Protein AF-A0A954WFM4-F1 (afdb_monomer_lite)

Foldseek 3Di:
DDLLLLLLVVVLVVLVVDPPRDLVVLLPDDLVVLLVVSCVSCVVVVVSPDDRPASSSQNSLVNSVLSVQVVFCQLVLQQLQLLLLLLLCLPPPDDPVRNVVLLVVLLVVLVVCVVPVPDPCLVVQLVVLLVSSVVVCVPLVQHDCPSSSSSSVSNSSDSNVHPAGAAEPLLVVLLVVLCVVCVVVVCNVVLVVCLVVCVVPSSVSLVSLLVSLQVSQVVVCPDPPDDPCSNSNSSSNSCVSSDPDDDPVSHGPHDQWDKRAQRDDPDPCADPRIHIGRSNCSCVVNVCCVPPVVVVVVVVVVVVVVVVVVVCVVVVLVVQQQDADPVVQDDCCLVVPVCVVCVVQVCQCQVVDDPDPAARNFHDDDDDDDPPPCPVNSVSNVLNVLVAGEQEAELQLLFAQDLDLDLVSGPDPSNSVSSVSVVVQVVVPPRHDYHYPPNVRYHPNNVVQVNCCRHSVNDGPPD

pLDDT: mean 86.67, std 11.7, range [41.53, 97.56]

Radius of gyration: 37.7 Å; chains: 1; bounding box: 87×56×94 Å

Structure (mmCIF, N/CA/C/O backbone):
data_AF-A0A954WFM4-F1
#
_entry.id   AF-A0A954WFM4-F1
#
loop_
_atom_site.group_PDB
_atom_site.id
_atom_site.type_symbol
_atom_site.label_atom_id
_atom_site.label_alt_id
_atom_site.label_comp_id
_atom_site.label_asym_id
_atom_site.label_entity_id
_atom_site.label_seq_id
_atom_site.pdbx_PDB_ins_code
_atom_site.Cartn_x
_atom_site.Cartn_y
_atom_site.Cartn_z
_atom_site.occupancy
_atom_site.B_iso_or_equiv
_atom_site.auth_seq_id
_atom_site.auth_comp_id
_atom_site.auth_asym_id
_atom_site.auth_atom_id
_atom_site.pdbx_PDB_model_num
ATOM 1 N N . MET A 1 1 ? -2.333 -7.209 10.341 1.00 90.94 1 MET A N 1
ATOM 2 C CA . MET A 1 1 ? -1.865 -5.857 9.982 1.00 90.94 1 MET A CA 1
ATOM 3 C C . MET A 1 1 ? -1.164 -5.291 11.194 1.00 90.94 1 MET A C 1
ATOM 5 O O . MET A 1 1 ? -1.768 -5.352 12.264 1.00 90.94 1 MET A O 1
ATOM 9 N N . TYR A 1 2 ? 0.081 -4.821 11.081 1.00 95.69 2 TYR A N 1
ATOM 10 C CA . TYR A 1 2 ? 0.718 -4.223 12.247 1.00 95.69 2 TYR A CA 1
ATOM 11 C C . TYR A 1 2 ? 0.139 -2.823 12.466 1.00 95.69 2 TYR A C 1
ATOM 13 O O . TYR A 1 2 ? 0.055 -2.026 11.537 1.00 95.69 2 TYR A O 1
ATOM 21 N N . ARG A 1 3 ? -0.301 -2.523 13.691 1.00 95.19 3 ARG A N 1
ATOM 22 C CA . ARG A 1 3 ? -1.002 -1.267 13.990 1.00 95.19 3 ARG A CA 1
ATOM 23 C C . ARG A 1 3 ? -0.139 -0.035 13.711 1.00 95.19 3 ARG A C 1
ATOM 25 O O . ARG A 1 3 ? -0.659 0.946 13.196 1.00 95.19 3 ARG A O 1
ATOM 32 N N . ALA A 1 4 ? 1.166 -0.095 13.982 1.00 96.88 4 ALA A N 1
ATOM 33 C CA . ALA A 1 4 ? 2.055 1.031 13.699 1.00 96.88 4 ALA A CA 1
ATOM 34 C C . ALA A 1 4 ? 2.204 1.311 12.189 1.00 96.88 4 ALA A C 1
ATOM 36 O O . ALA A 1 4 ? 2.297 2.474 11.811 1.00 96.88 4 ALA A O 1
ATOM 37 N N . GLU A 1 5 ? 2.155 0.278 11.329 1.00 97.25 5 GLU A N 1
ATOM 38 C CA . GLU A 1 5 ? 2.145 0.460 9.865 1.00 97.25 5 GLU A CA 1
ATOM 39 C C . GLU A 1 5 ? 0.931 1.297 9.449 1.00 97.25 5 GLU A C 1
ATOM 41 O O . GLU A 1 5 ? 1.058 2.301 8.751 1.00 97.25 5 GLU A O 1
ATOM 46 N N . TYR A 1 6 ? -0.250 0.903 9.929 1.00 96.50 6 TYR A N 1
ATOM 47 C CA . TYR A 1 6 ? -1.501 1.572 9.592 1.00 96.50 6 TYR A CA 1
ATOM 48 C C . TYR A 1 6 ? -1.558 3.009 10.130 1.00 96.50 6 TYR A C 1
ATOM 50 O O . TYR A 1 6 ? -1.924 3.925 9.394 1.00 96.50 6 TYR A O 1
ATOM 58 N N . LEU A 1 7 ? -1.098 3.229 11.367 1.00 96.69 7 LEU A N 1
ATOM 59 C CA . LEU A 1 7 ? -0.991 4.561 11.966 1.00 96.69 7 LEU A CA 1
ATOM 60 C C . LEU A 1 7 ? -0.065 5.478 11.151 1.00 96.69 7 LEU A C 1
ATOM 62 O O . LEU A 1 7 ? -0.426 6.619 10.858 1.00 96.69 7 LEU A O 1
ATOM 66 N N . ALA A 1 8 ? 1.106 4.972 10.749 1.00 97.31 8 ALA A N 1
ATOM 67 C CA . ALA A 1 8 ? 2.054 5.712 9.921 1.00 97.31 8 ALA A CA 1
ATOM 68 C C . ALA A 1 8 ? 1.471 6.037 8.537 1.00 97.31 8 ALA A C 1
ATOM 70 O O . ALA A 1 8 ? 1.661 7.145 8.045 1.00 97.31 8 ALA A O 1
ATOM 71 N N . TYR A 1 9 ? 0.728 5.115 7.923 1.00 97.44 9 TYR A N 1
ATOM 72 C CA . TYR A 1 9 ? 0.066 5.337 6.635 1.00 97.44 9 TYR A CA 1
ATOM 73 C C . TYR A 1 9 ? -1.029 6.399 6.698 1.00 97.44 9 TYR A C 1
ATOM 75 O O . TYR A 1 9 ? -1.013 7.328 5.892 1.00 97.44 9 TYR A O 1
ATOM 83 N N . GLN A 1 10 ? -1.932 6.316 7.679 1.00 96.12 10 GLN A N 1
ATOM 84 C CA . GLN A 1 10 ? -2.980 7.323 7.856 1.00 96.12 10 GLN A CA 1
ATOM 85 C C . GLN A 1 10 ? -2.384 8.714 8.109 1.00 96.12 10 GLN A C 1
ATOM 87 O O . GLN A 1 10 ? -2.860 9.710 7.562 1.00 96.12 10 GLN A O 1
ATOM 92 N N . MET A 1 11 ? -1.327 8.793 8.924 1.00 96.12 11 MET A N 1
ATOM 93 C CA . MET A 1 11 ? -0.656 10.062 9.201 1.00 96.12 11 MET A CA 1
ATOM 94 C C . MET A 1 11 ? 0.094 10.587 7.972 1.00 96.12 11 MET A C 1
ATOM 96 O O . MET A 1 11 ? 0.038 11.783 7.696 1.00 96.12 11 MET A O 1
ATOM 100 N N . LEU A 1 12 ? 0.746 9.715 7.195 1.00 96.19 12 LEU A N 1
ATOM 101 C CA . LEU A 1 12 ? 1.398 10.084 5.936 1.00 96.19 12 LEU A CA 1
ATOM 102 C C . LEU A 1 12 ? 0.392 10.693 4.952 1.00 96.19 12 LEU A C 1
ATOM 104 O O . LEU A 1 12 ? 0.667 11.741 4.372 1.00 96.19 12 LEU A O 1
ATOM 108 N N . ASP A 1 13 ? -0.767 10.063 4.764 1.00 94.12 13 ASP A N 1
ATOM 109 C CA . ASP A 1 13 ? -1.820 10.591 3.895 1.00 94.12 13 ASP A CA 1
ATOM 110 C C . ASP A 1 13 ? -2.328 11.954 4.391 1.00 94.12 13 ASP A C 1
ATOM 112 O O . ASP A 1 13 ? -2.392 12.906 3.613 1.00 94.12 13 ASP A O 1
ATOM 116 N N . GLN A 1 14 ? -2.576 12.109 5.699 1.00 94.38 14 GLN A N 1
ATOM 117 C CA . GLN A 1 14 ? -2.989 13.398 6.259 1.00 94.38 14 GLN A CA 1
ATOM 118 C C . GLN A 1 14 ? -1.943 14.502 6.037 1.00 94.38 14 GLN A C 1
ATOM 120 O O . GLN A 1 14 ? -2.311 15.612 5.655 1.00 94.38 14 GLN A O 1
ATOM 125 N N . LEU A 1 15 ? -0.655 14.210 6.248 1.00 94.38 15 LEU A N 1
ATOM 126 C CA . LEU A 1 15 ? 0.424 15.180 6.045 1.00 94.38 15 LEU A CA 1
ATOM 127 C C . LEU A 1 15 ? 0.481 15.655 4.591 1.00 94.38 15 LEU A C 1
ATOM 129 O O . LEU A 1 15 ? 0.546 16.851 4.341 1.00 94.38 15 LEU A O 1
ATOM 133 N N . TYR A 1 16 ? 0.396 14.744 3.620 1.00 91.19 16 TYR A N 1
ATOM 134 C CA . TYR A 1 16 ? 0.459 15.111 2.200 1.00 91.19 16 TYR A CA 1
ATOM 135 C C . TYR A 1 16 ? -0.827 15.755 1.656 1.00 91.19 16 TYR A C 1
ATOM 137 O O . TYR A 1 16 ? -0.796 16.312 0.560 1.00 91.19 16 TYR A O 1
ATOM 145 N N . ARG A 1 17 ? -1.942 15.702 2.397 1.00 90.62 17 ARG A N 1
ATOM 146 C CA . ARG A 1 17 ? -3.157 16.479 2.096 1.00 90.62 17 ARG A CA 1
ATOM 147 C C . ARG A 1 17 ? -3.066 17.929 2.572 1.00 90.62 17 ARG A C 1
ATOM 149 O O . ARG A 1 17 ? -3.834 18.753 2.083 1.00 90.62 17 ARG A O 1
ATOM 156 N N . ASP A 1 18 ? -2.168 18.246 3.507 1.00 91.25 18 ASP A N 1
ATOM 157 C CA . ASP A 1 18 ? -1.934 19.620 3.954 1.00 91.25 18 ASP A CA 1
ATOM 158 C C . ASP A 1 18 ? -1.045 20.366 2.937 1.00 91.25 18 ASP A C 1
ATOM 160 O O . ASP A 1 18 ? 0.130 20.024 2.785 1.00 91.25 18 ASP A O 1
ATOM 164 N N . PRO A 1 19 ? -1.545 21.426 2.267 1.00 85.56 19 PRO A N 1
ATOM 165 C CA . PRO A 1 19 ? -0.758 22.202 1.306 1.00 85.56 19 PRO A CA 1
ATOM 166 C C . PRO A 1 19 ? 0.478 22.880 1.913 1.00 85.56 19 PRO A C 1
ATOM 168 O O . PRO A 1 19 ? 1.366 23.308 1.180 1.00 85.56 19 PRO A O 1
ATOM 171 N N . LYS A 1 20 ? 0.530 23.030 3.243 1.00 90.38 20 LYS A N 1
ATOM 172 C CA . LYS A 1 20 ? 1.649 23.653 3.966 1.00 90.38 20 LYS A CA 1
ATOM 173 C C . LYS A 1 20 ? 2.716 22.649 4.393 1.00 90.38 20 LYS A C 1
ATOM 175 O O . LYS A 1 20 ? 3.732 23.061 4.959 1.00 90.38 20 LYS A O 1
ATOM 180 N N . PHE A 1 21 ? 2.489 21.356 4.172 1.00 92.31 21 PHE A N 1
ATOM 181 C CA . PHE A 1 21 ? 3.432 20.327 4.568 1.00 92.31 21 PHE A CA 1
ATOM 182 C C . PHE A 1 21 ? 4.730 20.430 3.765 1.00 92.31 21 PHE A C 1
ATOM 184 O O . PHE A 1 21 ? 4.734 20.421 2.536 1.00 92.31 21 PHE A O 1
ATOM 191 N N . ASP A 1 22 ? 5.849 20.497 4.484 1.00 91.75 22 ASP A N 1
ATOM 192 C CA . ASP A 1 22 ? 7.191 20.536 3.913 1.00 91.75 22 ASP A CA 1
ATOM 193 C C . ASP A 1 22 ? 7.962 19.275 4.346 1.00 91.75 22 ASP A C 1
ATOM 195 O O . ASP A 1 22 ? 8.422 19.196 5.494 1.00 91.75 22 ASP A O 1
ATOM 199 N N . PRO A 1 23 ? 8.135 18.290 3.441 1.00 90.38 23 PRO A N 1
ATOM 200 C CA . PRO A 1 23 ? 8.870 17.060 3.727 1.00 90.38 23 PRO A CA 1
ATOM 201 C C . PRO A 1 23 ? 10.304 17.300 4.216 1.00 90.38 23 PRO A C 1
ATOM 203 O O . PRO A 1 23 ? 10.803 16.549 5.055 1.00 90.38 23 PRO A O 1
ATOM 206 N N . ALA A 1 24 ? 10.975 18.347 3.721 1.00 88.31 24 ALA A N 1
ATOM 207 C CA . ALA A 1 24 ? 12.364 18.638 4.068 1.00 88.31 24 ALA A CA 1
ATOM 208 C C . ALA A 1 24 ? 12.495 19.215 5.483 1.00 88.31 24 ALA A C 1
ATOM 210 O O . ALA A 1 24 ? 13.498 18.973 6.157 1.00 88.31 24 ALA A O 1
ATOM 211 N N . LYS A 1 25 ? 11.486 19.958 5.956 1.00 89.12 25 LYS A N 1
ATOM 212 C CA . LYS A 1 25 ? 11.402 20.384 7.363 1.00 89.12 25 LYS A CA 1
ATOM 213 C C . LYS A 1 25 ? 11.017 19.225 8.270 1.00 89.12 25 LYS A C 1
ATOM 215 O O . LYS A 1 25 ? 11.648 19.048 9.307 1.00 89.12 25 LYS A O 1
ATOM 220 N N . PHE A 1 26 ? 10.056 18.405 7.851 1.00 90.38 26 PHE A N 1
ATOM 221 C CA . PHE A 1 26 ? 9.604 17.251 8.625 1.00 90.38 26 PHE A CA 1
ATOM 222 C C . PHE A 1 26 ? 10.735 16.253 8.907 1.00 90.38 26 PHE A C 1
ATOM 224 O O . PHE A 1 26 ? 10.893 15.799 10.037 1.00 90.38 26 PHE A O 1
ATOM 231 N N . ALA A 1 27 ? 11.584 15.968 7.913 1.00 83.56 27 ALA A N 1
ATOM 232 C CA . ALA A 1 27 ? 12.734 15.074 8.079 1.00 83.56 27 ALA A CA 1
ATOM 233 C C . ALA A 1 27 ? 13.744 15.558 9.143 1.00 83.56 27 ALA A C 1
ATOM 235 O O . ALA A 1 27 ? 14.486 14.753 9.707 1.00 83.56 27 ALA A O 1
ATOM 236 N N . LYS A 1 28 ? 13.759 16.865 9.446 1.00 87.38 28 LYS A N 1
ATOM 237 C CA . LYS A 1 28 ? 14.637 17.481 10.453 1.00 87.38 28 LYS A CA 1
ATOM 238 C C . LYS A 1 28 ? 14.055 17.477 11.866 1.00 87.38 28 LYS A C 1
ATOM 240 O O . LYS A 1 28 ? 14.757 17.889 12.783 1.00 87.38 28 LYS A O 1
ATOM 245 N N . HIS A 1 29 ? 12.807 17.048 12.058 1.00 89.19 29 HIS A N 1
ATOM 246 C CA . HIS A 1 29 ? 12.223 16.971 13.395 1.00 89.19 29 HIS A CA 1
ATOM 247 C C . HIS A 1 29 ? 13.022 16.003 14.279 1.00 89.19 29 HIS A C 1
ATOM 249 O O . HIS A 1 29 ? 13.488 14.948 13.827 1.00 89.19 29 HIS A O 1
ATOM 255 N N . GLU A 1 30 ? 13.160 16.348 15.557 1.00 91.62 30 GLU A N 1
ATOM 256 C CA . GLU A 1 30 ? 13.716 15.432 16.550 1.00 91.62 30 GLU A CA 1
ATOM 257 C C . GLU A 1 30 ? 12.782 14.233 16.758 1.00 91.62 30 GLU A C 1
ATOM 259 O O . GLU A 1 30 ? 11.570 14.308 16.539 1.00 91.62 30 GLU A O 1
ATOM 264 N N . GLU A 1 31 ? 13.342 13.095 17.167 1.00 89.00 31 GLU A N 1
ATOM 265 C CA . GLU A 1 31 ? 12.558 11.875 17.395 1.00 89.00 31 GLU A CA 1
ATOM 266 C C . GLU A 1 31 ? 11.487 12.077 18.475 1.00 89.00 31 GLU A C 1
ATOM 268 O O . GLU A 1 31 ? 10.348 11.654 18.294 1.00 89.00 31 GLU A O 1
ATOM 273 N N . SER A 1 32 ? 11.814 12.806 19.545 1.00 91.06 32 SER A N 1
ATOM 274 C CA . SER A 1 32 ? 10.884 13.171 20.621 1.00 91.06 32 SER A CA 1
ATOM 275 C C . SER A 1 32 ? 9.669 13.952 20.106 1.00 91.06 32 SER A C 1
ATOM 277 O O . SER A 1 32 ? 8.534 13.656 20.484 1.00 91.06 32 SER A O 1
ATOM 279 N N . GLN A 1 33 ? 9.896 14.909 19.203 1.00 93.00 33 GLN A N 1
ATOM 280 C CA . GLN A 1 33 ? 8.844 15.718 18.596 1.00 93.00 33 GLN A CA 1
ATOM 281 C C . GLN A 1 33 ? 7.945 14.872 17.689 1.00 93.00 33 GLN A C 1
ATOM 283 O O . GLN A 1 33 ? 6.725 14.937 17.804 1.00 93.00 33 GLN A O 1
ATOM 288 N N . LEU A 1 34 ? 8.533 14.023 16.842 1.00 93.50 34 LEU A N 1
ATOM 289 C CA . LEU A 1 34 ? 7.774 13.118 15.974 1.00 93.50 34 LEU A CA 1
ATOM 290 C C . LEU A 1 34 ? 6.911 12.138 16.766 1.00 93.50 34 LEU A C 1
ATOM 292 O O . LEU A 1 34 ? 5.752 11.926 16.419 1.00 93.50 34 LEU A O 1
ATOM 296 N N . VAL A 1 35 ? 7.444 11.565 17.847 1.00 95.88 35 VAL A N 1
ATOM 297 C CA . VAL A 1 35 ? 6.663 10.691 18.730 1.00 95.88 35 VAL A CA 1
ATOM 298 C C . VAL A 1 35 ? 5.512 11.467 19.372 1.00 95.88 35 VAL A C 1
ATOM 300 O O . VAL A 1 35 ? 4.397 10.953 19.422 1.00 95.88 35 VAL A O 1
ATOM 303 N N . ALA A 1 36 ? 5.734 12.710 19.812 1.00 94.94 36 ALA A N 1
ATOM 304 C CA . ALA A 1 36 ? 4.669 13.549 20.362 1.00 94.94 36 ALA A CA 1
ATOM 305 C C . ALA A 1 36 ? 3.568 13.853 19.326 1.00 94.94 36 ALA A C 1
ATOM 307 O O . ALA A 1 36 ? 2.378 13.767 19.646 1.00 94.94 36 ALA A O 1
ATOM 308 N N . ASP A 1 37 ? 3.944 14.138 18.077 1.00 94.06 37 ASP A N 1
ATOM 309 C CA . ASP A 1 37 ? 3.003 14.364 16.976 1.00 94.06 37 ASP A CA 1
ATOM 310 C C . ASP A 1 37 ? 2.177 13.102 16.680 1.00 94.06 37 ASP A C 1
ATOM 312 O O . ASP A 1 37 ? 0.947 13.163 16.582 1.00 94.06 37 ASP A O 1
ATOM 316 N N . VAL A 1 38 ? 2.829 11.935 16.625 1.00 95.94 38 VAL A N 1
ATOM 317 C CA . VAL A 1 38 ? 2.158 10.639 16.445 1.00 95.94 38 VAL A CA 1
ATOM 318 C C . VAL A 1 38 ? 1.234 10.328 17.625 1.00 95.94 38 VAL A C 1
ATOM 320 O O . VAL A 1 38 ? 0.106 9.887 17.416 1.00 95.94 38 VAL A O 1
ATOM 323 N N . GLN A 1 39 ? 1.646 10.601 18.865 1.00 95.38 39 GLN A N 1
ATOM 324 C CA . GLN A 1 39 ? 0.799 10.418 20.049 1.00 95.38 39 GLN A CA 1
ATOM 325 C C . GLN A 1 39 ? -0.447 11.307 20.003 1.00 95.38 39 GLN A C 1
ATOM 327 O O . GLN A 1 39 ? -1.543 10.849 20.336 1.00 95.38 39 GLN A O 1
ATOM 332 N N . ARG A 1 40 ? -0.307 12.561 19.557 1.00 94.44 40 ARG A N 1
ATOM 333 C CA . ARG A 1 40 ? -1.442 13.472 19.363 1.00 94.44 40 ARG A CA 1
ATOM 334 C C . ARG A 1 40 ? -2.388 12.958 18.278 1.00 94.44 40 ARG A C 1
ATOM 336 O O . ARG A 1 40 ? -3.602 13.023 18.460 1.00 94.44 40 ARG A O 1
ATOM 343 N N . PHE A 1 41 ? -1.847 12.424 17.184 1.00 94.69 41 PHE A N 1
ATOM 344 C CA . PHE A 1 41 ? -2.632 11.811 16.114 1.00 94.69 41 PHE A CA 1
ATOM 345 C C . PHE A 1 41 ? -3.333 10.519 16.572 1.00 94.69 41 PHE A C 1
ATOM 347 O O . PHE A 1 41 ? -4.484 10.270 16.219 1.00 94.69 41 PHE A O 1
ATOM 354 N N . MET A 1 42 ? -2.685 9.723 17.417 1.00 93.56 42 MET A N 1
ATOM 355 C CA . MET A 1 42 ? -3.218 8.485 17.989 1.00 93.56 42 MET A CA 1
ATOM 356 C C . MET A 1 42 ? -4.335 8.733 19.020 1.00 93.56 42 MET A C 1
ATOM 358 O O . MET A 1 42 ? -5.287 7.961 19.083 1.00 93.56 42 MET A O 1
ATOM 362 N N . GLY A 1 43 ? -4.252 9.811 19.809 1.00 91.12 43 GLY A N 1
ATOM 363 C CA . GLY A 1 43 ? -5.165 10.125 20.920 1.00 91.12 43 GLY A CA 1
ATOM 364 C C . GLY A 1 43 ? -6.675 9.968 20.649 1.00 91.12 43 GLY A C 1
ATOM 365 O O . GLY A 1 43 ? -7.342 9.279 21.421 1.00 91.12 43 GLY A O 1
ATOM 366 N N . PRO A 1 44 ? -7.249 10.551 19.577 1.00 92.50 44 PRO A N 1
ATOM 367 C CA . PRO A 1 44 ? -8.680 10.421 19.283 1.00 92.50 44 PRO A CA 1
ATOM 368 C C . PRO A 1 44 ? -9.101 9.022 18.790 1.00 92.50 44 PRO A C 1
ATOM 370 O O . PRO A 1 44 ? -10.295 8.736 18.735 1.00 92.50 44 PRO A O 1
ATOM 373 N N . ARG A 1 45 ? -8.156 8.132 18.455 1.00 90.88 45 ARG A N 1
ATOM 374 C CA . ARG A 1 45 ? -8.392 6.806 17.852 1.00 90.88 45 ARG A CA 1
ATOM 375 C C . ARG A 1 45 ? -8.429 5.679 18.889 1.00 90.88 45 ARG A C 1
ATOM 377 O O . ARG A 1 45 ? -7.840 4.615 18.707 1.00 90.88 45 ARG A O 1
ATOM 384 N N . TYR A 1 46 ? -9.134 5.888 20.000 1.00 80.50 46 TYR A N 1
ATOM 385 C CA . TYR A 1 46 ? -9.198 4.913 21.101 1.00 80.50 46 TYR A CA 1
ATOM 386 C C . TYR A 1 46 ? -9.805 3.559 20.685 1.00 80.50 46 TYR A C 1
ATOM 388 O O . TYR A 1 46 ? -9.448 2.523 21.241 1.00 80.50 46 TYR A O 1
ATOM 396 N N . GLN A 1 47 ? -10.675 3.547 19.670 1.00 81.25 47 GLN A N 1
ATOM 397 C CA . GLN A 1 47 ? -11.310 2.329 19.149 1.00 81.25 47 GLN A CA 1
ATOM 398 C C . GLN A 1 47 ? -10.341 1.418 18.373 1.00 81.25 47 GLN A C 1
ATOM 400 O O . GLN A 1 47 ? -10.624 0.238 18.184 1.00 81.25 47 GLN A O 1
ATOM 405 N N . GLU A 1 48 ? -9.184 1.937 17.954 1.00 85.19 48 GLU A N 1
ATOM 406 C CA . GLU A 1 48 ? -8.185 1.202 17.165 1.00 85.19 48 GLU A CA 1
ATOM 407 C C . GLU A 1 48 ? -7.177 0.431 18.049 1.00 85.19 48 GLU A C 1
ATOM 409 O O . GLU A 1 48 ? -6.342 -0.332 17.551 1.00 85.19 48 GLU A O 1
ATOM 414 N N . ALA A 1 49 ? -7.305 0.564 19.379 1.00 88.31 49 ALA A N 1
ATOM 415 C CA . ALA A 1 49 ? -6.551 -0.174 20.396 1.00 88.31 49 ALA A CA 1
ATOM 416 C C . ALA A 1 49 ? -5.021 -0.053 20.247 1.00 88.31 49 ALA A C 1
ATOM 418 O O . ALA A 1 49 ? -4.285 -1.046 20.273 1.00 88.31 49 ALA A O 1
ATOM 419 N N . TYR A 1 50 ? -4.526 1.176 20.079 1.00 92.94 50 TYR A N 1
ATOM 420 C CA . TYR A 1 50 ? -3.092 1.441 20.050 1.00 92.94 50 TYR A CA 1
ATOM 421 C C . TYR A 1 50 ? -2.451 1.376 21.449 1.00 92.94 50 TYR A C 1
ATOM 423 O O . TYR A 1 50 ? -2.955 1.952 22.409 1.00 92.94 50 TYR A O 1
ATOM 431 N N . SER A 1 51 ? -1.292 0.721 21.550 1.00 92.94 51 SER A N 1
ATOM 432 C CA . SER A 1 51 ? -0.426 0.701 22.728 1.00 92.94 51 SER A CA 1
ATOM 433 C C . SER A 1 51 ? 0.569 1.864 22.687 1.00 92.94 51 SER A C 1
ATOM 435 O O . SER A 1 51 ? 1.478 1.879 21.853 1.00 92.94 51 SER A O 1
ATOM 437 N N . LYS A 1 52 ? 0.399 2.827 23.599 1.00 92.69 52 LYS A N 1
ATOM 438 C CA . LYS A 1 52 ? 1.343 3.933 23.821 1.00 92.69 52 LYS A CA 1
ATOM 439 C C . LYS A 1 52 ? 2.703 3.394 24.285 1.00 92.69 52 LYS A C 1
ATOM 441 O O . LYS A 1 52 ? 2.742 2.449 25.068 1.00 92.69 52 LYS A O 1
ATOM 446 N N . GLY A 1 53 ? 3.796 3.987 23.817 1.00 92.31 53 GLY A N 1
ATOM 447 C CA . GLY A 1 53 ? 5.163 3.508 24.041 1.00 92.31 53 GLY A CA 1
ATOM 448 C C . GLY A 1 53 ? 5.626 2.431 23.050 1.00 92.31 53 GLY A C 1
ATOM 449 O O . GLY A 1 53 ? 6.811 2.118 23.014 1.00 92.31 53 GLY A O 1
ATOM 450 N N . VAL A 1 54 ? 4.716 1.865 22.248 1.00 95.38 54 VAL A N 1
ATOM 451 C CA . VAL A 1 54 ? 5.025 0.816 21.265 1.00 95.38 54 VAL A CA 1
ATOM 452 C C . VAL A 1 54 ? 4.651 1.280 19.863 1.00 95.38 54 VAL A C 1
ATOM 454 O O . VAL A 1 54 ? 5.522 1.479 19.022 1.00 95.38 54 VAL A O 1
ATOM 457 N N . HIS A 1 55 ? 3.355 1.464 19.587 1.00 96.50 55 HIS A N 1
ATOM 458 C CA . HIS A 1 55 ? 2.904 1.773 18.227 1.00 96.50 55 HIS A CA 1
ATOM 459 C C . HIS A 1 55 ? 3.239 3.201 17.803 1.00 96.50 55 HIS A C 1
ATOM 461 O O . HIS A 1 55 ? 3.468 3.436 16.626 1.00 96.50 55 HIS A O 1
ATOM 467 N N . ASP A 1 56 ? 3.266 4.143 18.739 1.00 95.88 56 ASP A N 1
ATOM 468 C CA . ASP A 1 56 ? 3.660 5.532 18.511 1.00 95.88 56 ASP A CA 1
ATOM 469 C C . ASP A 1 56 ? 5.150 5.663 18.164 1.00 95.88 56 ASP A C 1
ATOM 471 O O . ASP A 1 56 ? 5.492 6.331 17.190 1.00 95.88 56 ASP A O 1
ATOM 475 N N . HIS A 1 57 ? 6.028 4.979 18.903 1.00 96.12 57 HIS A N 1
ATOM 476 C CA . HIS A 1 57 ? 7.464 4.942 18.609 1.00 96.12 57 HIS A CA 1
ATOM 477 C C . HIS A 1 57 ? 7.755 4.296 17.252 1.00 96.12 57 HIS A C 1
ATOM 479 O O . HIS A 1 57 ? 8.459 4.877 16.421 1.00 96.12 57 HIS A O 1
ATOM 485 N N . ASP A 1 58 ? 7.178 3.122 16.997 1.00 97.56 58 ASP A N 1
ATOM 486 C CA . ASP A 1 58 ? 7.406 2.402 15.746 1.00 97.56 58 ASP A CA 1
ATOM 487 C C . ASP A 1 58 ? 6.812 3.156 14.547 1.00 97.56 58 ASP A C 1
ATOM 489 O O . ASP A 1 58 ? 7.464 3.272 13.506 1.00 97.56 58 ASP A O 1
ATOM 493 N N . ALA A 1 59 ? 5.622 3.753 14.696 1.00 97.44 59 ALA A N 1
ATOM 494 C CA . ALA A 1 59 ? 5.010 4.558 13.643 1.00 97.44 59 ALA A CA 1
ATOM 495 C C . ALA A 1 59 ? 5.814 5.830 13.356 1.00 97.44 59 ALA A C 1
ATOM 497 O O . ALA A 1 59 ? 5.944 6.191 12.192 1.00 97.44 59 ALA A O 1
ATOM 498 N N . ALA A 1 60 ? 6.407 6.483 14.363 1.00 96.88 60 ALA A N 1
ATOM 499 C CA . ALA A 1 60 ? 7.266 7.650 14.150 1.00 96.88 60 ALA A CA 1
ATOM 500 C C . ALA A 1 60 ? 8.494 7.312 13.284 1.00 96.88 60 ALA A C 1
ATOM 502 O O . ALA A 1 60 ? 8.834 8.060 12.361 1.00 96.88 60 ALA A O 1
ATOM 503 N N . LYS A 1 61 ? 9.130 6.156 13.527 1.00 96.62 61 LYS A N 1
ATOM 504 C CA . LYS A 1 61 ? 10.270 5.671 12.728 1.00 96.62 61 LYS A CA 1
ATOM 505 C C . LYS A 1 61 ? 9.864 5.330 11.299 1.00 96.62 61 LYS A C 1
ATOM 507 O O . LYS A 1 61 ? 10.529 5.760 10.354 1.00 96.62 61 LYS A O 1
ATOM 512 N N . MET A 1 62 ? 8.757 4.604 11.138 1.00 97.00 62 MET A N 1
ATOM 513 C CA . MET A 1 62 ? 8.196 4.287 9.822 1.00 97.00 62 MET A CA 1
ATOM 514 C C . MET A 1 62 ? 7.830 5.558 9.054 1.00 97.00 62 MET A C 1
ATOM 516 O O . MET A 1 62 ? 8.223 5.710 7.903 1.00 97.00 62 MET A O 1
ATOM 520 N N . LEU A 1 63 ? 7.137 6.499 9.695 1.00 96.75 63 LEU A N 1
ATOM 521 C CA . LEU A 1 63 ? 6.688 7.749 9.089 1.00 96.75 63 LEU A CA 1
ATOM 522 C C . LEU A 1 63 ? 7.859 8.601 8.595 1.00 96.75 63 LEU A C 1
ATOM 524 O O . LEU A 1 63 ? 7.820 9.081 7.464 1.00 96.75 63 LEU A O 1
ATOM 528 N N . ARG A 1 64 ? 8.927 8.739 9.393 1.00 95.62 64 ARG A N 1
ATOM 529 C CA . ARG A 1 64 ? 10.154 9.426 8.959 1.00 95.62 64 ARG A CA 1
ATOM 530 C C . ARG A 1 64 ? 10.729 8.777 7.700 1.00 95.62 64 ARG A C 1
ATOM 532 O O . ARG A 1 64 ? 10.959 9.466 6.708 1.00 95.62 64 ARG A O 1
ATOM 539 N N . ALA A 1 65 ? 10.907 7.454 7.716 1.00 95.62 65 ALA A N 1
ATOM 540 C CA . ALA A 1 65 ? 11.439 6.725 6.570 1.00 95.62 65 ALA A CA 1
ATOM 541 C C . ALA A 1 65 ? 10.550 6.879 5.322 1.00 95.62 65 ALA A C 1
ATOM 543 O O . ALA A 1 65 ? 11.068 7.099 4.231 1.00 95.62 65 ALA A O 1
ATOM 544 N N . LEU A 1 66 ? 9.224 6.832 5.481 1.00 96.12 66 LEU A N 1
ATOM 545 C CA . LEU A 1 66 ? 8.258 7.004 4.394 1.00 96.12 66 LEU A CA 1
ATOM 546 C C . LEU A 1 66 ? 8.310 8.406 3.777 1.00 96.12 66 LEU A C 1
ATOM 548 O O . LEU A 1 66 ? 8.264 8.525 2.554 1.00 96.12 66 LEU A O 1
ATOM 552 N N . VAL A 1 67 ? 8.425 9.462 4.588 1.00 95.00 67 VAL A N 1
ATOM 553 C CA . VAL A 1 67 ? 8.540 10.847 4.094 1.00 95.00 67 VAL A CA 1
ATOM 554 C C . VAL A 1 67 ? 9.862 11.057 3.345 1.00 95.00 67 VAL A C 1
ATOM 556 O O . VAL A 1 67 ? 9.873 11.644 2.261 1.00 95.00 67 VAL A O 1
ATOM 559 N N . GLU A 1 68 ? 10.972 10.531 3.873 1.00 93.50 68 GLU A N 1
ATOM 560 C CA . GLU A 1 68 ? 12.289 10.570 3.216 1.00 93.50 68 GLU A CA 1
ATOM 561 C C . GLU A 1 68 ? 12.301 9.785 1.891 1.00 93.50 68 GLU A C 1
ATOM 563 O O . GLU A 1 68 ? 12.839 10.246 0.883 1.00 93.50 68 GLU A O 1
ATOM 568 N N . MET A 1 69 ? 11.664 8.613 1.851 1.00 94.25 69 MET A N 1
ATOM 569 C CA . MET A 1 69 ? 11.513 7.834 0.620 1.00 94.25 69 MET A CA 1
ATOM 570 C C . MET A 1 69 ? 10.639 8.566 -0.396 1.00 94.25 69 MET A C 1
ATOM 572 O O . MET A 1 69 ? 11.025 8.728 -1.550 1.00 94.25 69 MET A O 1
ATOM 576 N N . LYS A 1 70 ? 9.466 9.056 0.014 1.00 92.56 70 LYS A N 1
ATOM 577 C CA . LYS A 1 70 ? 8.513 9.700 -0.899 1.00 92.56 70 LYS A CA 1
ATOM 578 C C . LYS A 1 70 ? 9.077 10.977 -1.530 1.00 92.56 70 LYS A C 1
ATOM 580 O O . LYS A 1 70 ? 8.725 11.278 -2.669 1.00 92.56 70 LYS A O 1
ATOM 585 N N . SER A 1 71 ? 9.968 11.695 -0.840 1.00 89.81 71 SER A N 1
ATOM 586 C CA . SER A 1 71 ? 10.648 12.877 -1.390 1.00 89.81 71 SER A CA 1
ATOM 587 C C . SER A 1 71 ? 11.751 12.545 -2.405 1.00 89.81 71 SER A C 1
ATOM 589 O O . SER A 1 71 ? 12.026 13.361 -3.281 1.00 89.81 71 SER A O 1
ATOM 591 N N . THR A 1 72 ? 12.344 11.348 -2.342 1.00 90.94 72 THR A N 1
ATOM 592 C CA . THR A 1 72 ? 13.487 10.948 -3.188 1.00 90.94 72 THR A CA 1
ATOM 593 C C . THR A 1 72 ? 13.127 9.974 -4.310 1.00 90.94 72 THR A C 1
ATOM 595 O O . THR A 1 72 ? 13.802 9.945 -5.338 1.00 90.94 72 THR A O 1
ATOM 598 N N . LEU A 1 73 ? 12.058 9.186 -4.160 1.00 92.81 73 LEU A N 1
ATOM 599 C CA . LEU A 1 73 ? 11.673 8.151 -5.124 1.00 92.81 73 LEU A CA 1
ATOM 600 C C . LEU A 1 73 ? 11.210 8.711 -6.473 1.00 92.81 73 LEU A C 1
ATOM 602 O O . LEU A 1 73 ? 11.356 8.044 -7.495 1.00 92.81 73 LEU A O 1
ATOM 606 N N . GLY A 1 74 ? 10.625 9.910 -6.509 1.00 92.38 74 GLY A N 1
ATOM 607 C CA . GLY A 1 74 ? 10.048 10.442 -7.743 1.00 92.38 74 GLY A CA 1
ATOM 608 C C . GLY A 1 74 ? 9.023 9.465 -8.336 1.00 92.38 74 GLY A C 1
ATOM 609 O O . GLY A 1 74 ? 8.011 9.168 -7.699 1.00 92.38 74 GLY A O 1
ATOM 610 N N . LEU A 1 75 ? 9.268 8.973 -9.555 1.00 93.75 75 LEU A N 1
ATOM 611 C CA . LEU A 1 75 ? 8.405 7.991 -10.232 1.00 93.75 75 LEU A CA 1
ATOM 612 C C . LEU A 1 75 ? 8.689 6.532 -9.829 1.00 93.75 75 LEU A C 1
ATOM 614 O O . LEU A 1 75 ? 7.864 5.663 -10.092 1.00 93.75 75 LEU A O 1
ATOM 618 N N . LEU A 1 76 ? 9.757 6.262 -9.070 1.00 95.25 76 LEU A N 1
ATOM 619 C CA . LEU A 1 76 ? 10.001 4.946 -8.459 1.00 95.25 76 LEU A CA 1
ATOM 620 C C . LEU A 1 76 ? 9.000 4.609 -7.333 1.00 95.25 76 LEU A C 1
ATOM 622 O O . LEU A 1 76 ? 9.020 3.511 -6.783 1.00 95.25 76 LEU A O 1
ATOM 626 N N . ARG A 1 77 ? 8.096 5.540 -6.993 1.00 93.81 77 ARG A N 1
ATOM 627 C CA . ARG A 1 77 ? 6.987 5.320 -6.051 1.00 93.81 77 ARG A CA 1
ATOM 628 C C . ARG A 1 77 ? 5.900 4.370 -6.576 1.00 93.81 77 ARG A C 1
ATOM 630 O O . ARG A 1 77 ? 5.145 3.838 -5.769 1.00 93.81 77 ARG A O 1
ATOM 637 N N . PHE A 1 78 ? 5.793 4.195 -7.895 1.00 94.62 78 PHE A N 1
ATOM 638 C CA . PHE A 1 78 ? 4.893 3.213 -8.516 1.00 94.62 78 PHE A CA 1
ATOM 639 C C . PHE A 1 78 ? 5.511 1.818 -8.433 1.00 94.62 78 PHE A C 1
ATOM 641 O O . PHE A 1 78 ? 6.730 1.727 -8.464 1.00 94.62 78 PHE A O 1
ATOM 648 N N . ASP A 1 79 ? 4.727 0.746 -8.332 1.00 94.56 79 ASP A N 1
ATOM 649 C CA . ASP A 1 79 ? 5.270 -0.621 -8.254 1.00 94.56 79 ASP A CA 1
ATOM 650 C C . ASP A 1 79 ? 6.125 -0.978 -9.498 1.00 94.56 79 ASP A C 1
ATOM 652 O O . ASP A 1 79 ? 5.737 -0.615 -10.614 1.00 94.56 79 ASP A O 1
ATOM 656 N N . PRO A 1 80 ? 7.280 -1.663 -9.360 1.00 95.31 80 PRO A N 1
ATOM 657 C CA . PRO A 1 80 ? 8.125 -2.053 -10.497 1.00 95.31 80 PRO A CA 1
ATOM 658 C C . PRO A 1 80 ? 7.375 -2.833 -11.586 1.00 95.31 80 PRO A C 1
ATOM 660 O O . PRO A 1 80 ? 7.620 -2.598 -12.768 1.00 95.31 80 PRO A O 1
ATOM 663 N N . ARG A 1 81 ? 6.399 -3.677 -11.228 1.00 95.19 81 ARG A N 1
ATOM 664 C CA . ARG A 1 81 ? 5.572 -4.411 -12.205 1.00 95.19 81 ARG A CA 1
ATOM 665 C C . ARG A 1 81 ? 4.657 -3.476 -12.993 1.00 95.19 81 ARG A C 1
ATOM 667 O O . ARG A 1 81 ? 4.492 -3.640 -14.200 1.00 95.19 81 ARG A O 1
ATOM 674 N N . ALA A 1 82 ? 4.114 -2.450 -12.333 1.00 96.50 82 ALA A N 1
ATOM 675 C CA . ALA A 1 82 ? 3.319 -1.408 -12.982 1.00 96.50 82 ALA A CA 1
ATOM 676 C C . ALA A 1 82 ? 4.168 -0.596 -13.973 1.00 96.50 82 ALA A C 1
ATOM 678 O O . ALA A 1 82 ? 3.753 -0.351 -15.109 1.00 96.50 82 ALA A O 1
ATOM 679 N N . ARG A 1 83 ? 5.382 -0.210 -13.553 1.00 96.69 83 ARG A N 1
ATOM 680 C CA . ARG A 1 83 ? 6.326 0.515 -14.411 1.00 96.69 83 ARG A CA 1
ATOM 681 C C . ARG A 1 83 ? 6.711 -0.317 -15.626 1.00 96.69 83 ARG A C 1
ATOM 683 O O . ARG A 1 83 ? 6.663 0.178 -16.750 1.00 96.69 83 ARG A O 1
ATOM 690 N N . ALA A 1 84 ? 7.023 -1.591 -15.413 1.00 96.88 84 ALA A N 1
ATOM 691 C CA . ALA A 1 84 ? 7.413 -2.481 -16.488 1.00 96.88 84 ALA A CA 1
ATOM 692 C C . ALA A 1 84 ? 6.290 -2.708 -17.511 1.00 96.88 84 ALA A C 1
ATOM 694 O O . ALA A 1 84 ? 6.531 -2.580 -18.710 1.00 96.88 84 ALA A O 1
ATOM 695 N N . MET A 1 85 ? 5.055 -2.948 -17.054 1.00 97.50 85 MET A N 1
ATOM 696 C CA . MET A 1 85 ? 3.875 -3.068 -17.922 1.00 97.50 85 MET A CA 1
ATOM 697 C C . MET A 1 85 ? 3.723 -1.844 -18.837 1.00 97.50 85 MET A C 1
ATOM 699 O O . MET A 1 85 ? 3.585 -1.982 -20.054 1.00 97.50 85 MET A O 1
ATOM 703 N N . ALA A 1 86 ? 3.809 -0.642 -18.261 1.00 96.94 86 ALA A N 1
ATOM 704 C CA . ALA A 1 86 ? 3.719 0.609 -19.004 1.00 96.94 86 ALA A CA 1
ATOM 705 C C . ALA A 1 86 ? 4.836 0.766 -20.047 1.00 96.94 86 ALA A C 1
ATOM 707 O O . ALA A 1 86 ? 4.568 1.141 -21.191 1.00 96.94 86 ALA A O 1
ATOM 708 N N . VAL A 1 87 ? 6.083 0.468 -19.666 1.00 95.75 87 VAL A N 1
ATOM 709 C CA . VAL A 1 87 ? 7.249 0.578 -20.555 1.00 95.75 87 VAL A CA 1
ATOM 710 C C . VAL A 1 87 ? 7.158 -0.420 -21.705 1.00 95.75 87 VAL A C 1
ATOM 712 O O . VAL A 1 87 ? 7.403 -0.041 -22.852 1.00 95.75 87 VAL A O 1
ATOM 715 N N . VAL A 1 88 ? 6.800 -1.678 -21.422 1.00 95.81 88 VAL A N 1
ATOM 716 C CA . VAL A 1 88 ? 6.684 -2.724 -22.446 1.00 95.81 88 VAL A CA 1
ATOM 717 C C . VAL A 1 88 ? 5.627 -2.343 -23.467 1.00 95.81 88 VAL A C 1
ATOM 719 O O . VAL A 1 88 ? 5.932 -2.304 -24.661 1.00 95.81 88 VAL A O 1
ATOM 722 N N . TYR A 1 89 ? 4.430 -1.977 -22.999 1.00 96.00 89 TYR A N 1
ATOM 723 C CA . TYR A 1 89 ? 3.364 -1.502 -23.871 1.00 96.00 89 TYR A CA 1
ATOM 724 C C . TYR A 1 89 ? 3.847 -0.345 -24.752 1.00 96.00 89 TYR A C 1
ATOM 726 O O . TYR A 1 89 ? 3.805 -0.426 -25.979 1.00 96.00 89 TYR A O 1
ATOM 734 N N . TRP A 1 90 ? 4.366 0.719 -24.139 1.00 95.62 90 TRP A N 1
ATOM 735 C CA . TRP A 1 90 ? 4.673 1.953 -24.854 1.00 95.62 90 TRP A CA 1
ATOM 736 C C . TRP A 1 90 ? 5.822 1.817 -25.863 1.00 95.62 90 TRP A C 1
ATOM 738 O O . TRP A 1 90 ? 5.792 2.423 -26.940 1.00 95.62 90 TRP A O 1
ATOM 748 N N . ARG A 1 91 ? 6.851 1.029 -25.532 1.00 92.50 91 ARG A N 1
ATOM 749 C CA . ARG A 1 91 ? 8.030 0.869 -26.394 1.00 92.50 91 ARG A CA 1
ATOM 750 C C . ARG A 1 91 ? 7.811 -0.131 -27.522 1.00 92.50 91 ARG A C 1
ATOM 752 O O . ARG A 1 91 ? 8.295 0.131 -28.624 1.00 92.50 91 ARG A O 1
ATOM 759 N N . TYR A 1 92 ? 7.107 -1.231 -27.255 1.00 91.50 92 TYR A N 1
ATOM 760 C CA . TYR A 1 92 ? 7.098 -2.395 -28.146 1.00 91.50 92 TYR A CA 1
ATOM 761 C C . TYR A 1 92 ? 5.731 -2.733 -28.754 1.00 91.50 92 TYR A C 1
ATOM 763 O O . TYR A 1 92 ? 5.702 -3.352 -29.813 1.00 91.50 92 TYR A O 1
ATOM 771 N N . PHE A 1 93 ? 4.622 -2.313 -28.137 1.00 92.62 93 PHE A N 1
ATOM 772 C CA . PHE A 1 93 ? 3.266 -2.673 -28.580 1.00 92.62 93 PHE A CA 1
ATOM 773 C C . PHE A 1 93 ? 2.453 -1.480 -29.089 1.00 92.62 93 PHE A C 1
ATOM 775 O O . PHE A 1 93 ? 1.626 -1.636 -29.983 1.00 92.62 93 PHE A O 1
ATOM 782 N N . ALA A 1 94 ? 2.689 -0.279 -28.559 1.00 92.44 94 ALA A N 1
ATOM 783 C CA . ALA A 1 94 ? 1.991 0.920 -28.998 1.00 92.44 94 ALA A CA 1
ATOM 784 C C . ALA A 1 94 ? 2.348 1.262 -30.452 1.00 92.44 94 ALA A C 1
ATOM 786 O O . ALA A 1 94 ? 3.518 1.459 -30.804 1.00 92.44 94 ALA A O 1
ATOM 787 N N . GLU A 1 95 ? 1.327 1.403 -31.300 1.00 91.81 95 GLU A N 1
ATOM 788 C CA . GLU A 1 95 ? 1.522 1.759 -32.702 1.00 91.81 95 GLU A CA 1
ATOM 789 C C . GLU A 1 95 ? 2.261 3.094 -32.844 1.00 91.81 95 GLU A C 1
ATOM 791 O O . GLU A 1 95 ? 1.986 4.072 -32.143 1.00 91.81 95 GLU A O 1
ATOM 796 N N . ARG A 1 96 ? 3.163 3.191 -33.828 1.00 90.62 96 ARG A N 1
ATOM 797 C CA . ARG A 1 96 ? 4.008 4.382 -34.022 1.00 90.62 96 ARG A CA 1
ATOM 798 C C . ARG A 1 96 ? 3.200 5.679 -34.164 1.00 90.62 96 ARG A C 1
ATOM 800 O O . ARG A 1 96 ? 3.616 6.719 -33.646 1.00 90.62 96 ARG A O 1
ATOM 807 N N . ALA A 1 97 ? 2.064 5.632 -34.863 1.00 91.56 97 ALA A N 1
ATOM 808 C CA . ALA A 1 97 ? 1.179 6.784 -35.040 1.00 91.56 97 ALA A CA 1
ATOM 809 C C . ALA A 1 97 ? 0.498 7.184 -33.720 1.00 91.56 97 ALA A C 1
ATOM 811 O O . ALA A 1 97 ? 0.509 8.363 -33.350 1.00 91.56 97 ALA A O 1
ATOM 812 N N . GLN A 1 98 ? -0.019 6.200 -32.980 1.00 90.06 98 GLN A N 1
ATOM 813 C CA . GLN A 1 98 ? -0.652 6.395 -31.679 1.00 90.06 98 GLN A CA 1
ATOM 814 C C . GLN A 1 98 ? 0.339 6.960 -30.654 1.00 90.06 98 GLN A C 1
ATOM 816 O O . GLN A 1 98 ? 0.046 7.972 -30.014 1.00 90.06 98 GLN A O 1
ATOM 821 N N . ARG A 1 99 ? 1.547 6.390 -30.578 1.00 92.25 99 ARG A N 1
ATOM 822 C CA . ARG A 1 99 ? 2.633 6.851 -29.705 1.00 92.25 99 ARG A CA 1
ATOM 823 C C . ARG A 1 99 ? 2.994 8.313 -29.963 1.00 92.25 99 ARG A C 1
ATOM 825 O O . ARG A 1 99 ? 3.095 9.111 -29.033 1.00 92.25 99 ARG A O 1
ATOM 832 N N . LYS A 1 100 ? 3.129 8.697 -31.241 1.00 92.06 100 LYS A N 1
ATOM 833 C CA . LYS A 1 100 ? 3.434 10.081 -31.639 1.00 92.06 100 LYS A CA 1
ATOM 834 C C . LYS A 1 100 ? 2.321 11.048 -31.225 1.00 92.06 100 LYS A C 1
ATOM 836 O O . LYS A 1 100 ? 2.620 12.114 -30.689 1.00 92.06 100 LYS A O 1
ATOM 841 N N . LEU A 1 101 ? 1.059 10.679 -31.455 1.00 92.00 101 LEU A N 1
ATOM 842 C CA . LEU A 1 101 ? -0.098 11.513 -31.126 1.00 92.00 101 LEU A CA 1
ATOM 843 C C . LEU A 1 101 ? -0.275 11.684 -29.613 1.00 92.00 101 LEU A C 1
ATOM 845 O O . LEU A 1 101 ? -0.416 12.809 -29.137 1.00 92.00 101 LEU A O 1
ATOM 849 N N . ILE A 1 102 ? -0.271 10.583 -28.858 1.00 92.38 102 ILE A N 1
ATOM 850 C CA . ILE A 1 102 ? -0.456 10.603 -27.403 1.00 92.38 102 ILE A CA 1
ATOM 851 C C . ILE A 1 102 ? 0.724 11.304 -26.731 1.00 92.38 102 ILE A C 1
ATOM 853 O O . ILE A 1 102 ? 0.506 12.198 -25.920 1.00 92.38 102 ILE A O 1
ATOM 857 N N . GLY A 1 103 ? 1.961 10.991 -27.129 1.00 91.12 103 GLY A N 1
ATOM 858 C CA . GLY A 1 103 ? 3.145 11.651 -26.584 1.00 91.12 103 GLY A CA 1
ATOM 859 C C . GLY A 1 103 ? 3.135 13.164 -26.820 1.00 91.12 103 GLY A C 1
ATOM 860 O O . GLY A 1 103 ? 3.470 13.928 -25.921 1.00 91.12 103 GLY A O 1
ATOM 861 N N . ALA A 1 104 ? 2.699 13.629 -27.998 1.00 90.31 104 ALA A N 1
ATOM 862 C CA . ALA A 1 104 ? 2.554 15.063 -28.261 1.00 90.31 104 ALA A CA 1
ATOM 863 C C . ALA A 1 104 ? 1.463 15.711 -27.391 1.00 90.31 104 ALA A C 1
ATOM 865 O O . ALA A 1 104 ? 1.687 16.789 -26.842 1.00 90.31 104 ALA A O 1
ATOM 866 N N . LYS A 1 105 ? 0.310 15.047 -27.228 1.00 90.38 105 LYS A N 1
ATOM 867 C CA . LYS A 1 105 ? -0.785 15.528 -26.371 1.00 90.38 105 LYS A CA 1
ATOM 868 C C . LYS A 1 105 ? -0.364 15.642 -24.906 1.00 90.38 105 LYS A C 1
ATOM 870 O O . LYS A 1 105 ? -0.664 16.652 -24.281 1.00 90.38 105 LYS A O 1
ATOM 875 N N . LEU A 1 106 ? 0.328 14.636 -24.370 1.00 91.62 106 LEU A N 1
ATOM 876 C CA . LEU A 1 106 ? 0.736 14.614 -22.963 1.00 91.62 106 LEU A CA 1
ATOM 877 C C . LEU A 1 106 ? 1.861 15.605 -22.667 1.00 91.62 106 LEU A C 1
ATOM 879 O O . LEU A 1 106 ? 1.779 16.297 -21.659 1.00 91.62 106 LEU A O 1
ATOM 883 N N . ARG A 1 107 ? 2.832 15.777 -23.574 1.00 89.94 107 ARG A N 1
ATOM 884 C CA . ARG A 1 107 ? 3.822 16.861 -23.451 1.00 89.94 107 ARG A CA 1
ATOM 885 C C . ARG A 1 107 ? 3.165 18.239 -23.472 1.00 89.94 107 ARG A C 1
ATOM 887 O O . ARG A 1 107 ? 3.440 19.057 -22.605 1.00 89.94 107 ARG A O 1
ATOM 894 N N . GLY A 1 108 ? 2.242 18.474 -24.409 1.00 87.94 108 GLY A N 1
ATOM 895 C CA . GLY A 1 108 ? 1.472 19.721 -24.444 1.00 87.94 108 GLY A CA 1
ATOM 896 C C . GLY A 1 108 ? 0.653 19.938 -23.168 1.00 87.94 108 GLY A C 1
ATOM 897 O O . GLY A 1 108 ? 0.568 21.055 -22.670 1.00 87.94 108 GLY A O 1
ATOM 898 N N . TYR A 1 109 ? 0.097 18.869 -22.593 1.00 87.56 109 TYR A N 1
ATOM 899 C CA . TYR A 1 109 ? -0.578 18.943 -21.301 1.00 87.56 109 TYR A CA 1
ATOM 900 C C . TYR A 1 109 ? 0.382 19.237 -20.139 1.00 87.56 109 TYR A C 1
ATOM 902 O O . TYR A 1 109 ? -0.000 19.947 -19.214 1.00 87.56 109 TYR A O 1
ATOM 910 N N . GLY A 1 110 ? 1.622 18.746 -20.191 1.00 85.56 110 GLY A N 1
ATOM 911 C CA . GLY A 1 110 ? 2.672 19.101 -19.237 1.00 85.56 110 GLY A CA 1
ATOM 912 C C . GLY A 1 110 ? 2.905 20.606 -19.151 1.00 85.56 110 GLY A C 1
ATOM 913 O O . GLY A 1 110 ? 2.886 21.164 -18.057 1.00 85.56 110 GLY A O 1
ATOM 914 N N . GLU A 1 111 ? 3.007 21.270 -20.304 1.00 86.00 111 GLU A N 1
ATOM 915 C CA . GLU A 1 111 ? 3.125 22.733 -20.393 1.00 86.00 111 GLU A CA 1
ATOM 916 C C . GLU A 1 111 ? 1.888 23.445 -19.824 1.00 86.00 111 GLU A C 1
ATOM 918 O O . GLU A 1 111 ? 2.004 24.401 -19.056 1.00 86.00 111 GLU A O 1
ATOM 923 N N . VAL A 1 112 ? 0.685 22.946 -20.137 1.00 85.44 112 VAL A N 1
ATOM 924 C CA . VAL A 1 112 ? -0.569 23.482 -19.580 1.00 85.44 112 VAL A CA 1
ATOM 925 C C . VAL A 1 112 ? -0.594 23.345 -18.059 1.00 85.44 112 VAL A C 1
ATOM 927 O O . VAL A 1 112 ? -0.971 24.290 -17.377 1.00 85.44 112 VAL A O 1
ATOM 930 N N . SER A 1 113 ? -0.175 22.202 -17.516 1.00 83.38 113 SER A N 1
ATOM 931 C CA . SER A 1 113 ? -0.137 21.966 -16.071 1.00 83.38 113 SER A CA 1
ATOM 932 C C . SER A 1 113 ? 0.910 22.829 -15.366 1.00 83.38 113 SER A C 1
ATOM 934 O O . SER A 1 113 ? 0.697 23.203 -14.216 1.00 83.38 113 SER A O 1
ATOM 936 N N . ALA A 1 114 ? 2.026 23.142 -16.030 1.00 83.56 114 ALA A N 1
ATOM 937 C CA . ALA A 1 114 ? 3.042 24.047 -15.500 1.00 83.56 114 ALA A CA 1
ATOM 938 C C . ALA A 1 114 ? 2.546 25.502 -15.465 1.00 83.56 114 ALA A C 1
ATOM 940 O O . ALA A 1 114 ? 2.806 26.218 -14.501 1.00 83.56 114 ALA A O 1
ATOM 941 N N . ALA A 1 115 ? 1.800 25.925 -16.490 1.00 84.19 115 ALA A N 1
ATOM 942 C CA . ALA A 1 115 ? 1.205 27.258 -16.558 1.00 84.19 115 ALA A CA 1
ATOM 943 C C . ALA A 1 115 ? -0.037 27.415 -15.659 1.00 84.19 115 ALA A C 1
ATOM 945 O O . ALA A 1 115 ? -0.283 28.500 -15.133 1.00 84.19 115 ALA A O 1
ATOM 946 N N . PHE A 1 116 ? -0.813 26.341 -15.472 1.00 81.25 116 PHE A N 1
ATOM 947 C CA . PHE A 1 116 ? -2.079 26.330 -14.734 1.00 81.25 116 PHE A CA 1
ATOM 948 C C . PHE A 1 116 ? -2.158 25.122 -13.779 1.00 81.25 116 PHE A C 1
ATOM 950 O O . PHE A 1 116 ? -2.794 24.114 -14.106 1.00 81.25 116 PHE A O 1
ATOM 957 N N . PRO A 1 117 ? -1.548 25.213 -12.582 1.00 73.31 117 PRO A N 1
ATOM 958 C CA . PRO A 1 117 ? -1.496 24.109 -11.616 1.00 73.31 117 PRO A CA 1
ATOM 959 C C . PRO A 1 117 ? -2.866 23.589 -11.150 1.00 73.31 117 PRO A C 1
ATOM 961 O O . PRO A 1 117 ? -2.983 22.423 -10.783 1.00 73.31 117 PRO A O 1
ATOM 964 N N . ASP A 1 118 ? -3.910 24.420 -11.213 1.00 70.81 118 ASP A N 1
ATOM 965 C CA . ASP A 1 118 ? -5.267 24.083 -10.758 1.00 70.81 118 ASP A CA 1
ATOM 966 C C . ASP A 1 118 ? -6.139 23.395 -11.836 1.00 70.81 118 ASP A C 1
ATOM 968 O O . ASP A 1 118 ? -7.341 23.197 -11.645 1.00 70.81 118 ASP A O 1
ATOM 972 N N . ALA A 1 119 ? -5.577 23.040 -12.999 1.00 65.56 119 ALA A N 1
ATOM 973 C CA . ALA A 1 119 ? -6.344 22.488 -14.118 1.00 65.56 119 ALA A CA 1
ATOM 974 C C . ALA A 1 119 ? -6.817 21.026 -13.870 1.00 65.56 119 ALA A C 1
ATOM 976 O O . ALA A 1 119 ? -5.995 20.117 -13.737 1.00 65.56 119 ALA A O 1
ATOM 977 N N . PRO A 1 120 ? -8.131 20.719 -13.922 1.00 64.25 120 PRO A N 1
ATOM 978 C CA . PRO A 1 120 ? -8.691 19.421 -13.504 1.00 64.25 120 PRO A CA 1
ATOM 979 C C . PRO A 1 120 ? -8.596 18.269 -14.539 1.00 64.25 120 PRO A C 1
ATOM 981 O O . PRO A 1 120 ? -9.374 17.314 -14.492 1.00 64.25 120 PRO A O 1
ATOM 984 N N . THR A 1 121 ? -7.666 18.306 -15.500 1.00 65.62 121 THR A N 1
ATOM 985 C CA . THR A 1 121 ? -7.767 17.486 -16.737 1.00 65.62 121 THR A CA 1
ATOM 986 C C . THR A 1 121 ? -7.050 16.124 -16.688 1.00 65.62 121 THR A C 1
ATOM 988 O O . THR A 1 121 ? -7.189 15.321 -17.612 1.00 65.62 121 THR A O 1
ATOM 991 N N . GLN A 1 122 ? -6.317 15.813 -15.613 1.00 77.31 122 GLN A N 1
ATOM 992 C CA . GLN A 1 122 ? -5.490 14.598 -15.503 1.00 77.31 122 GLN A CA 1
ATOM 993 C C . GLN A 1 122 ? -6.281 13.293 -15.707 1.00 77.31 122 GLN A C 1
ATOM 995 O O . GLN A 1 122 ? -5.827 12.393 -16.416 1.00 77.31 122 GLN A O 1
ATOM 1000 N N . ARG A 1 123 ? -7.488 13.193 -15.135 1.00 83.81 123 ARG A N 1
ATOM 1001 C CA . ARG A 1 123 ? -8.266 11.940 -15.116 1.00 83.81 123 ARG A CA 1
ATOM 1002 C C . ARG A 1 123 ? -8.605 11.413 -16.510 1.00 83.81 123 ARG A C 1
ATOM 1004 O O . ARG A 1 123 ? -8.600 10.206 -16.718 1.00 83.81 123 ARG A O 1
ATOM 1011 N N . LYS A 1 124 ? -8.861 12.302 -17.476 1.00 89.12 124 LYS A N 1
ATOM 1012 C CA . LYS A 1 124 ? -9.221 11.907 -18.847 1.00 89.12 124 LYS A CA 1
ATOM 1013 C C . LYS A 1 124 ? -8.065 11.205 -19.561 1.00 89.12 124 LYS A C 1
ATOM 1015 O O . LYS A 1 124 ? -8.286 10.222 -20.261 1.00 89.12 124 LYS A O 1
ATOM 1020 N N . TYR A 1 125 ? -6.846 11.708 -19.386 1.00 90.88 125 TYR A N 1
ATOM 1021 C CA . TYR A 1 125 ? -5.656 11.130 -20.007 1.00 90.88 125 TYR A CA 1
ATOM 1022 C C . TYR A 1 125 ? -5.266 9.803 -19.363 1.00 90.88 125 TYR A C 1
ATOM 1024 O O . TYR A 1 125 ? -4.974 8.851 -20.080 1.00 90.88 125 TYR A O 1
ATOM 1032 N N . VAL A 1 126 ? -5.335 9.718 -18.032 1.00 93.44 126 VAL A N 1
ATOM 1033 C CA . VAL A 1 126 ? -5.104 8.458 -17.312 1.00 93.44 126 VAL A CA 1
ATOM 1034 C C . VAL A 1 126 ? -6.127 7.403 -17.737 1.00 93.44 126 VAL A C 1
ATOM 1036 O O . VAL A 1 126 ? -5.729 6.296 -18.074 1.00 93.44 126 VAL A O 1
ATOM 1039 N N . ALA A 1 127 ? -7.416 7.748 -17.832 1.00 93.75 127 ALA A N 1
ATOM 1040 C CA . ALA A 1 127 ? 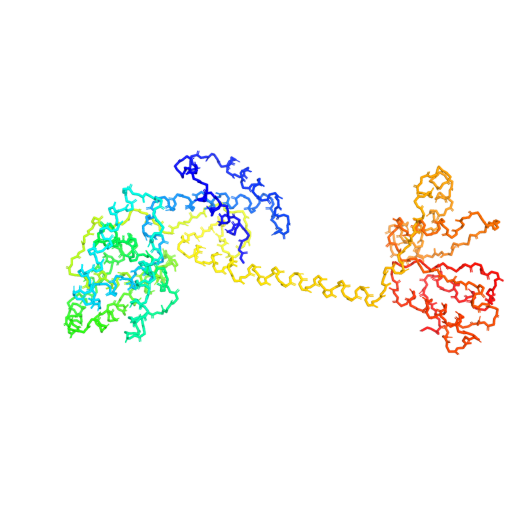-8.449 6.825 -18.311 1.00 93.75 127 ALA A CA 1
ATOM 1041 C C . ALA A 1 127 ? -8.208 6.363 -19.761 1.00 93.75 127 ALA A C 1
ATOM 1043 O O . ALA A 1 127 ? -8.406 5.196 -20.085 1.00 93.75 127 ALA A O 1
ATOM 1044 N N . GLN A 1 128 ? -7.736 7.256 -20.639 1.00 94.38 128 GLN A N 1
ATOM 1045 C CA . GLN A 1 128 ? -7.372 6.875 -22.003 1.00 94.38 128 GLN A CA 1
ATOM 1046 C C . GLN A 1 128 ? -6.211 5.868 -22.023 1.00 94.38 128 GLN A C 1
ATOM 1048 O O . GLN A 1 128 ? -6.291 4.873 -22.736 1.00 94.38 128 GLN A O 1
ATOM 1053 N N . LEU A 1 129 ? -5.141 6.121 -21.262 1.00 95.81 129 LEU A N 1
ATOM 1054 C CA . LEU A 1 129 ? -3.995 5.209 -21.168 1.00 95.81 129 LEU A CA 1
ATOM 1055 C C . LEU A 1 129 ? -4.376 3.880 -20.512 1.00 95.81 129 LEU A C 1
ATOM 1057 O O . LEU A 1 129 ? -3.891 2.839 -20.938 1.00 95.81 129 LEU A O 1
ATOM 1061 N N . HIS A 1 130 ? -5.270 3.914 -19.525 1.00 97.12 130 HIS A N 1
ATOM 1062 C CA . HIS A 1 130 ? -5.802 2.724 -18.875 1.00 97.12 130 HIS A CA 1
ATOM 1063 C C . HIS A 1 130 ? -6.460 1.786 -19.885 1.00 97.12 130 HIS A C 1
ATOM 1065 O O . HIS A 1 130 ? -6.081 0.626 -19.959 1.00 97.12 130 HIS A O 1
ATOM 1071 N N . ASN A 1 131 ? -7.377 2.293 -20.713 1.00 96.44 131 ASN A N 1
ATOM 1072 C CA . ASN A 1 131 ? -8.065 1.476 -21.719 1.00 96.44 131 ASN A CA 1
ATOM 1073 C C . ASN A 1 131 ? -7.092 0.862 -22.739 1.00 96.44 131 ASN A C 1
ATOM 1075 O O . ASN A 1 131 ? -7.294 -0.257 -23.198 1.00 96.44 131 ASN A O 1
ATOM 1079 N N . LEU A 1 132 ? -6.031 1.589 -23.096 1.00 96.19 132 LEU A N 1
ATOM 1080 C CA . LEU A 1 132 ? -5.004 1.087 -24.010 1.00 96.19 132 LEU A CA 1
ATOM 1081 C C . LEU A 1 132 ? -4.161 -0.026 -23.383 1.00 96.19 132 LEU A C 1
ATOM 1083 O O . LEU A 1 132 ? -3.886 -1.033 -24.030 1.00 96.19 132 LEU A O 1
ATOM 1087 N N . LEU A 1 133 ? -3.767 0.149 -22.121 1.00 97.12 133 LEU A N 1
ATOM 1088 C CA . LEU A 1 133 ? -3.053 -0.878 -21.371 1.00 97.12 133 LEU A CA 1
ATOM 1089 C C . LEU A 1 133 ? -3.941 -2.099 -21.109 1.00 97.12 133 LEU A C 1
ATOM 1091 O O . LEU A 1 133 ? -3.444 -3.215 -21.145 1.00 97.12 133 LEU A O 1
ATOM 1095 N N . GLU A 1 134 ? -5.241 -1.905 -20.891 1.00 97.31 134 GLU A N 1
ATOM 1096 C CA . GLU A 1 134 ? -6.205 -2.988 -20.683 1.00 97.31 134 GLU A CA 1
ATOM 1097 C C . GLU A 1 134 ? -6.325 -3.867 -21.929 1.00 97.31 134 GLU A C 1
ATOM 1099 O O . GLU A 1 134 ? -6.233 -5.089 -21.839 1.00 97.31 134 GLU A O 1
ATOM 1104 N N . GLN A 1 135 ? -6.461 -3.242 -23.104 1.00 95.88 135 GLN A N 1
ATOM 1105 C CA . GLN A 1 135 ? -6.437 -3.945 -24.389 1.00 95.88 135 GLN A CA 1
ATOM 1106 C C . GLN A 1 135 ? -5.131 -4.725 -24.561 1.00 95.88 135 GLN A C 1
ATOM 1108 O O . GLN A 1 135 ? -5.162 -5.921 -24.828 1.00 95.88 135 GLN A O 1
ATOM 1113 N N . PHE A 1 136 ? -3.987 -4.085 -24.306 1.00 95.56 136 PHE A N 1
ATOM 1114 C CA . PHE A 1 136 ? -2.683 -4.743 -24.364 1.00 95.56 136 PHE A CA 1
ATOM 1115 C C . PHE A 1 136 ? -2.571 -5.954 -23.425 1.00 95.56 136 PHE A C 1
ATOM 1117 O O . PHE A 1 136 ? -2.080 -7.000 -23.844 1.00 95.56 136 PHE A O 1
ATOM 1124 N N . VAL A 1 137 ? -3.014 -5.828 -22.172 1.00 95.62 137 VAL A N 1
ATOM 1125 C CA . VAL A 1 137 ? -2.978 -6.916 -21.185 1.00 95.62 137 VAL A CA 1
ATOM 1126 C C . VAL A 1 137 ? -3.790 -8.116 -21.673 1.00 95.62 137 VAL A C 1
ATOM 1128 O O . VAL A 1 137 ? -3.294 -9.242 -21.623 1.00 95.62 137 VAL A O 1
ATOM 1131 N N . ASN A 1 138 ? -4.990 -7.872 -22.204 1.00 94.50 138 ASN A N 1
ATOM 1132 C CA . ASN A 1 138 ? -5.871 -8.923 -22.712 1.00 94.50 138 ASN A CA 1
ATOM 1133 C C . ASN A 1 138 ? -5.334 -9.583 -23.991 1.00 94.50 138 ASN A C 1
ATOM 1135 O O . ASN A 1 138 ? -5.416 -10.802 -24.124 1.00 94.50 138 ASN A O 1
ATOM 1139 N N . ASP A 1 139 ? -4.771 -8.797 -24.911 1.00 92.94 139 ASP A N 1
ATOM 1140 C CA . ASP A 1 139 ? -4.316 -9.288 -26.215 1.00 92.94 139 ASP A CA 1
ATOM 1141 C C . ASP A 1 139 ? -2.962 -10.008 -26.127 1.00 92.94 139 ASP A C 1
ATOM 1143 O O . ASP A 1 139 ? -2.757 -11.040 -26.764 1.00 92.94 139 ASP A O 1
ATOM 1147 N N . ALA A 1 140 ? -2.017 -9.465 -25.350 1.00 91.50 140 ALA A N 1
ATOM 1148 C CA . ALA A 1 140 ? -0.656 -9.991 -25.275 1.00 91.50 140 ALA A CA 1
ATOM 1149 C C . ALA A 1 140 ? -0.494 -11.107 -24.232 1.00 91.50 140 ALA A C 1
ATOM 1151 O O . ALA A 1 140 ? 0.431 -11.909 -24.350 1.00 91.50 140 ALA A O 1
ATOM 1152 N N . GLY A 1 141 ? -1.332 -11.141 -23.186 1.00 91.00 141 GLY A N 1
ATOM 1153 C CA . GLY A 1 141 ? -1.243 -12.136 -22.110 1.00 91.00 141 GLY A CA 1
ATOM 1154 C C . GLY A 1 141 ? 0.074 -12.101 -21.318 1.00 91.00 141 GLY A C 1
ATOM 1155 O O . GLY A 1 141 ? 0.459 -13.095 -20.710 1.00 91.00 141 GLY A O 1
ATOM 1156 N N . LEU A 1 142 ? 0.800 -10.975 -21.349 1.00 93.12 142 LEU A N 1
ATOM 1157 C CA . LEU A 1 142 ? 2.127 -10.834 -20.731 1.00 93.12 142 LEU A CA 1
ATOM 1158 C C . LEU A 1 142 ? 2.089 -10.351 -19.278 1.00 93.12 142 LEU A C 1
ATOM 1160 O O . LEU A 1 142 ? 3.091 -10.471 -18.573 1.00 93.12 142 LEU A O 1
ATOM 1164 N N . PHE A 1 143 ? 0.991 -9.753 -18.828 1.00 94.81 143 PHE A N 1
ATOM 1165 C CA . PHE A 1 143 ? 0.886 -9.156 -17.499 1.00 94.81 143 PHE A CA 1
ATOM 1166 C C . PHE A 1 143 ? -0.483 -9.434 -16.890 1.00 94.81 143 PHE A C 1
ATOM 1168 O O . PHE A 1 143 ? -1.472 -9.536 -17.603 1.00 94.81 143 PHE A O 1
ATOM 1175 N N . GLU A 1 144 ? -0.538 -9.488 -15.563 1.00 90.88 144 GLU A N 1
ATOM 1176 C CA . GLU A 1 144 ? -1.792 -9.536 -14.813 1.00 90.88 144 GLU A CA 1
ATOM 1177 C C . GLU A 1 144 ? -2.412 -8.129 -14.692 1.00 90.88 144 GLU A C 1
ATOM 1179 O O . GLU A 1 144 ? -1.680 -7.140 -14.549 1.00 90.88 144 GLU A O 1
ATOM 1184 N N . PRO A 1 145 ? -3.752 -7.997 -14.656 1.00 92.81 145 PRO A N 1
ATOM 1185 C CA . PRO A 1 145 ? -4.426 -6.699 -14.583 1.00 92.81 145 PRO A CA 1
ATOM 1186 C C . PRO A 1 145 ? -4.276 -6.002 -13.219 1.00 92.81 145 PRO A C 1
ATOM 1188 O O . PRO A 1 145 ? -4.672 -4.848 -13.072 1.00 92.81 145 PRO A O 1
ATOM 1191 N N . THR A 1 146 ? -3.684 -6.657 -12.214 1.00 91.12 146 THR A N 1
ATOM 1192 C CA . THR A 1 146 ? -3.552 -6.149 -10.836 1.00 91.12 146 THR A CA 1
ATOM 1193 C C . THR A 1 146 ? -2.921 -4.757 -10.747 1.00 91.12 146 THR A C 1
ATOM 1195 O O . THR A 1 146 ? -3.323 -3.954 -9.909 1.00 91.12 146 THR A O 1
ATOM 1198 N N . PHE A 1 147 ? -1.954 -4.450 -11.616 1.00 92.44 147 PHE A N 1
ATOM 1199 C CA . PHE A 1 147 ? -1.219 -3.179 -11.603 1.00 92.44 147 PHE A CA 1
ATOM 1200 C C . PHE A 1 147 ? -1.645 -2.201 -12.703 1.00 92.44 147 PHE A C 1
ATOM 1202 O O . PHE A 1 147 ? -1.004 -1.165 -12.879 1.00 92.44 147 PHE A O 1
ATOM 1209 N N . LEU A 1 148 ? -2.730 -2.494 -13.423 1.00 95.19 148 LEU A N 1
ATOM 1210 C CA . LEU A 1 148 ? -3.165 -1.748 -14.604 1.00 95.19 148 LEU A CA 1
ATOM 1211 C C . LEU A 1 148 ? -3.387 -0.253 -14.323 1.00 95.19 148 LEU A C 1
ATOM 1213 O O . LEU A 1 148 ? -2.896 0.609 -15.054 1.00 95.19 148 LEU A O 1
ATOM 1217 N N . THR A 1 149 ? -4.070 0.069 -13.223 1.00 93.62 149 THR A N 1
ATOM 1218 C CA . THR A 1 149 ? -4.324 1.460 -12.826 1.00 93.62 149 THR A CA 1
ATOM 1219 C C . THR A 1 149 ? -3.029 2.208 -12.511 1.00 93.62 149 THR A C 1
ATOM 1221 O O . THR A 1 149 ? -2.812 3.301 -13.034 1.00 93.62 149 THR A O 1
ATOM 1224 N N . GLN A 1 150 ? -2.122 1.596 -11.741 1.00 94.62 150 GLN A N 1
ATOM 1225 C CA . GLN A 1 150 ? -0.816 2.194 -11.444 1.00 94.62 150 GLN A CA 1
ATOM 1226 C C . GLN A 1 150 ? 0.046 2.346 -12.703 1.00 94.62 150 GLN A C 1
ATOM 1228 O O . GLN A 1 150 ? 0.756 3.340 -12.832 1.00 94.62 150 GLN A O 1
ATOM 1233 N N . ALA A 1 151 ? -0.021 1.398 -13.641 1.00 97.25 151 ALA A N 1
ATOM 1234 C CA . ALA A 1 151 ? 0.719 1.457 -14.898 1.00 97.25 151 ALA A CA 1
ATOM 1235 C C . ALA A 1 151 ? 0.252 2.640 -15.761 1.00 97.25 151 ALA A C 1
ATOM 1237 O O . ALA A 1 151 ? 1.081 3.372 -16.301 1.00 97.25 151 ALA A O 1
ATOM 1238 N N . ALA A 1 152 ? -1.060 2.886 -15.836 1.00 96.69 152 ALA A N 1
ATOM 1239 C CA . ALA A 1 152 ? -1.624 4.025 -16.559 1.00 96.69 152 ALA A CA 1
ATOM 1240 C C . ALA A 1 152 ? -1.222 5.373 -15.938 1.00 96.69 152 ALA A C 1
ATOM 1242 O O . ALA A 1 152 ? -0.843 6.304 -16.652 1.00 96.69 152 ALA A O 1
ATOM 1243 N N . GLU A 1 153 ? -1.271 5.477 -14.608 1.00 95.12 153 GLU A N 1
ATOM 1244 C CA . GLU A 1 153 ? -0.841 6.673 -13.876 1.00 95.12 153 GLU A CA 1
ATOM 1245 C C . GLU A 1 153 ? 0.662 6.933 -14.010 1.00 95.12 153 GLU A C 1
ATOM 1247 O O . GLU A 1 153 ? 1.079 8.079 -14.199 1.00 95.12 153 GLU A O 1
ATOM 1252 N N . TYR A 1 154 ? 1.473 5.877 -13.945 1.00 96.31 154 TYR A N 1
ATOM 1253 C CA . TYR A 1 154 ? 2.911 5.956 -14.160 1.00 96.31 154 TYR A CA 1
ATOM 1254 C C . TYR A 1 154 ? 3.234 6.405 -15.587 1.00 96.31 154 TYR A C 1
ATOM 1256 O O . TYR A 1 154 ? 3.985 7.364 -15.766 1.00 96.31 154 TYR A O 1
ATOM 1264 N N . LEU A 1 155 ? 2.619 5.778 -16.596 1.00 96.25 155 LEU A N 1
ATOM 1265 C CA . LEU A 1 155 ? 2.833 6.122 -18.001 1.00 96.25 155 LEU A CA 1
ATOM 1266 C C . LEU A 1 155 ? 2.462 7.581 -18.278 1.00 96.25 155 LEU A C 1
ATOM 1268 O O . LEU A 1 155 ? 3.203 8.300 -18.941 1.00 96.25 155 LEU A O 1
ATOM 1272 N N . PHE A 1 156 ? 1.346 8.051 -17.720 1.00 95.00 156 PHE A N 1
ATOM 1273 C CA . PHE A 1 156 ? 0.970 9.461 -17.775 1.00 95.00 156 PHE A CA 1
ATOM 1274 C C . PHE A 1 156 ? 2.048 10.371 -17.168 1.00 95.00 156 PHE A C 1
ATOM 1276 O O . PHE A 1 156 ? 2.423 11.378 -17.772 1.00 95.00 156 PHE A O 1
ATOM 1283 N N . ALA A 1 157 ? 2.543 10.018 -15.979 1.00 92.62 157 ALA A N 1
ATOM 1284 C CA . ALA A 1 157 ? 3.508 10.822 -15.239 1.00 92.62 157 ALA A CA 1
ATOM 1285 C C . ALA A 1 157 ? 4.894 10.886 -15.908 1.00 92.62 157 ALA A C 1
ATOM 1287 O O . ALA A 1 157 ? 5.575 11.904 -15.763 1.00 92.62 157 ALA A O 1
ATOM 1288 N N . GLU A 1 158 ? 5.295 9.843 -16.641 1.00 93.44 158 GLU A N 1
ATOM 1289 C CA . GLU A 1 158 ? 6.490 9.857 -17.496 1.00 93.44 158 GLU A CA 1
ATOM 1290 C C . GLU A 1 158 ? 6.260 10.729 -18.736 1.00 93.44 158 GLU A C 1
ATOM 1292 O O . GLU A 1 158 ? 6.965 11.715 -18.950 1.00 93.44 158 GLU A O 1
ATOM 1297 N N . LEU A 1 159 ? 5.205 10.450 -19.511 1.00 93.19 159 LEU A N 1
ATOM 1298 C CA . LEU A 1 159 ? 4.991 11.065 -20.827 1.00 93.19 159 LEU A CA 1
ATOM 1299 C C . LEU A 1 159 ? 4.723 12.574 -20.799 1.00 93.19 159 LEU A C 1
ATOM 1301 O O . LEU A 1 159 ? 4.906 13.244 -21.818 1.00 93.19 159 LEU A O 1
ATOM 1305 N N . ILE A 1 160 ? 4.312 13.116 -19.653 1.00 90.88 160 ILE A N 1
ATOM 1306 C CA . ILE A 1 160 ? 4.240 14.565 -19.429 1.00 90.88 160 ILE A CA 1
ATOM 1307 C C . ILE A 1 160 ? 5.625 15.215 -19.422 1.00 90.88 160 ILE A C 1
ATOM 1309 O O . ILE A 1 160 ? 5.778 16.323 -19.930 1.00 90.88 160 ILE A O 1
ATOM 1313 N N . LYS A 1 161 ? 6.626 14.542 -18.848 1.00 85.25 161 LYS A N 1
ATOM 1314 C CA . LYS A 1 161 ? 7.999 15.053 -18.728 1.00 85.25 161 LYS A CA 1
ATOM 1315 C C . LYS A 1 161 ? 8.825 14.759 -19.973 1.00 85.25 161 LYS A C 1
ATOM 1317 O O . LYS A 1 161 ? 9.717 15.526 -20.319 1.00 85.25 161 LYS A O 1
ATOM 1322 N N . GLY A 1 162 ? 8.528 13.652 -20.645 1.00 80.12 162 GLY A N 1
ATOM 1323 C CA . GLY A 1 162 ? 9.241 13.211 -21.833 1.00 80.12 162 GLY A CA 1
ATOM 1324 C C . GLY A 1 162 ? 9.084 11.713 -22.056 1.00 80.12 162 GLY A C 1
ATOM 1325 O O . GLY A 1 162 ? 8.599 10.984 -21.204 1.00 80.12 162 GLY A O 1
ATOM 1326 N N . ASP A 1 163 ? 9.501 11.231 -23.223 1.00 82.81 163 ASP A N 1
ATOM 1327 C CA . ASP A 1 163 ? 9.499 9.795 -23.548 1.00 82.81 163 ASP A CA 1
ATOM 1328 C C . ASP A 1 163 ? 10.756 9.095 -22.982 1.00 82.81 163 ASP A C 1
ATOM 1330 O O . ASP A 1 163 ? 11.458 8.362 -23.677 1.00 82.81 163 ASP A O 1
ATOM 1334 N N . GLN A 1 164 ? 11.103 9.414 -21.732 1.00 88.19 164 GLN A N 1
ATOM 1335 C CA . GLN A 1 164 ? 12.253 8.887 -21.000 1.00 88.19 164 GLN A CA 1
ATOM 1336 C C . GLN A 1 164 ? 11.740 8.228 -19.726 1.00 88.19 164 GLN A C 1
ATOM 1338 O O . GLN A 1 164 ? 10.978 8.840 -18.994 1.00 88.19 164 GLN A O 1
ATOM 1343 N N . PHE A 1 165 ? 12.149 6.987 -19.476 1.00 93.19 165 PHE A N 1
ATOM 1344 C CA . PHE A 1 165 ? 11.606 6.172 -18.391 1.00 93.19 165 PHE A CA 1
ATOM 1345 C C . PHE A 1 165 ? 12.647 5.994 -17.296 1.00 93.19 165 PHE A C 1
ATOM 1347 O O . PHE A 1 165 ? 13.779 5.605 -17.592 1.00 93.19 165 PHE A O 1
ATOM 1354 N N . VAL A 1 166 ? 12.264 6.259 -16.046 1.00 94.50 166 VAL A N 1
ATOM 1355 C CA . VAL A 1 166 ? 13.154 6.078 -14.896 1.00 94.50 166 VAL A CA 1
ATOM 1356 C C . VAL A 1 166 ? 13.574 4.613 -14.751 1.00 94.50 166 VAL A C 1
ATOM 1358 O O . VAL A 1 166 ? 12.766 3.697 -14.890 1.00 94.50 166 VAL A O 1
ATOM 1361 N N . ILE A 1 167 ? 14.845 4.395 -14.427 1.00 95.00 167 ILE A N 1
ATOM 1362 C CA . ILE A 1 167 ? 15.407 3.076 -14.141 1.00 95.00 167 ILE A CA 1
ATOM 1363 C C . ILE A 1 167 ? 15.628 2.979 -12.634 1.00 95.00 167 ILE A C 1
ATOM 1365 O O . ILE A 1 167 ? 16.243 3.857 -12.024 1.00 95.00 167 ILE A O 1
ATOM 1369 N N . SER A 1 168 ? 15.126 1.917 -12.006 1.00 94.88 168 SER A N 1
ATOM 1370 C CA . SER A 1 168 ? 15.403 1.689 -10.591 1.00 94.88 168 SER A CA 1
ATOM 1371 C C . SER A 1 168 ? 16.870 1.314 -10.386 1.00 94.88 168 SER A C 1
ATOM 1373 O O . SER A 1 168 ? 17.475 0.600 -11.190 1.00 94.88 168 SER A O 1
ATOM 1375 N N . ARG A 1 169 ? 17.458 1.769 -9.274 1.00 92.69 169 ARG A N 1
ATOM 1376 C CA . ARG A 1 169 ? 18.833 1.388 -8.942 1.00 92.69 169 ARG A CA 1
ATOM 1377 C C . ARG A 1 169 ? 18.977 -0.130 -8.795 1.00 92.69 169 ARG A C 1
ATOM 1379 O O . ARG A 1 169 ? 19.964 -0.681 -9.258 1.00 92.69 169 ARG A O 1
ATOM 1386 N N . THR A 1 170 ? 17.965 -0.790 -8.232 1.00 92.62 170 THR A N 1
ATOM 1387 C CA . THR A 1 170 ? 17.913 -2.248 -8.081 1.00 92.62 170 THR A CA 1
ATOM 1388 C C . THR A 1 170 ? 17.994 -2.968 -9.427 1.00 92.62 170 THR A C 1
ATOM 1390 O O . THR A 1 170 ? 18.809 -3.873 -9.567 1.00 92.62 170 THR A O 1
ATOM 1393 N N . ALA A 1 171 ? 17.214 -2.554 -10.433 1.00 94.31 171 ALA A N 1
ATOM 1394 C CA . ALA A 1 171 ? 17.262 -3.168 -11.761 1.00 94.31 171 ALA A CA 1
ATOM 1395 C C . ALA A 1 171 ? 18.596 -2.901 -12.479 1.00 94.31 171 ALA A C 1
ATOM 1397 O O . ALA A 1 171 ? 19.124 -3.790 -13.145 1.00 94.31 171 ALA A O 1
ATOM 1398 N N . ALA A 1 172 ? 19.172 -1.705 -12.313 1.00 94.56 172 ALA A N 1
ATOM 1399 C CA . ALA A 1 172 ? 20.487 -1.379 -12.865 1.00 94.56 172 ALA A CA 1
ATOM 1400 C C . ALA A 1 172 ? 21.612 -2.222 -12.233 1.00 94.56 172 ALA A C 1
ATOM 1402 O O . ALA A 1 172 ? 22.420 -2.806 -12.954 1.00 94.56 172 ALA A O 1
ATOM 1403 N N . ASP A 1 173 ? 21.633 -2.339 -10.902 1.00 93.12 173 ASP A N 1
ATOM 1404 C CA . ASP A 1 173 ? 22.609 -3.166 -10.183 1.00 93.12 173 ASP A CA 1
ATOM 1405 C C . ASP A 1 173 ? 22.425 -4.661 -10.548 1.00 93.12 173 ASP A C 1
ATOM 1407 O O . ASP A 1 173 ? 23.402 -5.385 -10.758 1.00 93.12 173 ASP A O 1
ATOM 1411 N N . ALA A 1 174 ? 21.175 -5.121 -10.703 1.00 94.31 174 ALA A N 1
ATOM 1412 C CA . ALA A 1 174 ? 20.853 -6.479 -11.145 1.00 94.31 174 ALA A CA 1
ATOM 1413 C C . ALA A 1 174 ? 21.326 -6.765 -12.578 1.00 94.31 174 ALA A C 1
ATOM 1415 O O . ALA A 1 174 ? 21.817 -7.860 -12.852 1.00 94.31 174 ALA A O 1
ATOM 1416 N N . LEU A 1 175 ? 21.229 -5.789 -13.483 1.00 95.75 175 LEU A N 1
ATOM 1417 C CA . LEU A 1 175 ? 21.745 -5.906 -14.843 1.00 95.75 175 LEU A CA 1
ATOM 1418 C C . LEU A 1 175 ? 23.267 -6.064 -14.860 1.00 95.75 175 LEU A C 1
ATOM 1420 O O . LEU A 1 175 ? 23.778 -6.963 -15.531 1.00 95.75 175 LEU A O 1
ATOM 1424 N N . ASP A 1 176 ? 23.989 -5.211 -14.130 1.00 94.75 176 ASP A N 1
ATOM 1425 C CA . ASP A 1 176 ? 25.450 -5.290 -14.045 1.00 94.75 176 ASP A CA 1
ATOM 1426 C C . ASP A 1 176 ? 25.873 -6.670 -13.487 1.00 94.75 176 ASP A C 1
ATOM 1428 O O . ASP A 1 176 ? 26.764 -7.332 -14.035 1.00 94.75 176 ASP A O 1
ATOM 1432 N N . ALA A 1 177 ? 25.171 -7.166 -12.459 1.00 94.75 177 ALA A N 1
ATOM 1433 C CA . ALA A 1 177 ? 25.395 -8.496 -11.895 1.00 94.75 177 ALA A CA 1
ATOM 1434 C C . ALA A 1 177 ? 25.058 -9.634 -12.880 1.00 94.75 177 ALA A C 1
ATOM 1436 O O . ALA A 1 177 ? 25.804 -10.614 -12.968 1.00 94.75 177 ALA A O 1
ATOM 1437 N N . PHE A 1 178 ? 23.972 -9.509 -13.646 1.00 95.69 178 PHE A N 1
ATOM 1438 C CA . PHE A 1 178 ? 23.562 -10.482 -14.663 1.00 95.69 178 PHE A CA 1
ATOM 1439 C C . PHE A 1 178 ? 24.609 -10.598 -15.775 1.00 95.69 178 PHE A C 1
ATOM 1441 O O . PHE A 1 178 ? 25.040 -11.697 -16.128 1.00 95.69 178 PHE A O 1
ATOM 1448 N N . GLN A 1 179 ? 25.088 -9.463 -16.289 1.00 94.25 179 GLN A N 1
ATOM 1449 C CA . GLN A 1 179 ? 26.122 -9.433 -17.323 1.00 94.25 179 GLN A CA 1
ATOM 1450 C C . GLN A 1 179 ? 27.437 -10.051 -16.831 1.00 94.25 179 GLN A C 1
ATOM 1452 O O . GLN A 1 179 ? 28.085 -10.800 -17.567 1.00 94.25 179 GLN A O 1
ATOM 1457 N N . LEU A 1 180 ? 27.824 -9.782 -15.580 1.00 94.94 180 LEU A N 1
ATOM 1458 C CA . LEU A 1 180 ? 28.991 -10.410 -14.959 1.00 94.94 180 LEU A CA 1
ATOM 1459 C C . LEU A 1 180 ? 28.807 -11.930 -14.807 1.00 94.94 180 LEU A C 1
ATOM 1461 O O . LEU A 1 180 ? 29.738 -12.705 -15.058 1.00 94.94 180 LEU A O 1
ATOM 1465 N N . HIS A 1 181 ? 27.600 -12.374 -14.452 1.00 94.81 181 HIS A N 1
ATOM 1466 C CA . HIS A 1 181 ? 27.280 -13.793 -14.339 1.00 94.81 181 HIS A CA 1
ATOM 1467 C C . HIS A 1 181 ? 27.375 -14.514 -15.687 1.00 94.81 181 HIS A C 1
ATOM 1469 O O . HIS A 1 181 ? 28.035 -15.547 -15.780 1.00 94.81 181 HIS A O 1
ATOM 1475 N N . LEU A 1 182 ? 26.804 -13.949 -16.753 1.00 94.31 182 LEU A N 1
ATOM 1476 C CA . LEU A 1 182 ? 26.876 -14.551 -18.087 1.00 94.31 182 LEU A CA 1
ATOM 1477 C C . LEU A 1 182 ? 28.302 -14.625 -18.634 1.00 94.31 182 LEU A C 1
ATOM 1479 O O . LEU A 1 182 ? 28.650 -15.607 -19.293 1.00 94.31 182 LEU A O 1
ATOM 1483 N N . LYS A 1 183 ? 29.129 -13.608 -18.361 1.00 93.50 183 LYS A N 1
ATOM 1484 C CA . LYS A 1 183 ? 30.548 -13.607 -18.745 1.00 93.50 183 LYS A CA 1
ATOM 1485 C C . LYS A 1 183 ? 31.326 -14.692 -18.007 1.00 93.50 183 LYS A C 1
ATOM 1487 O O . LYS A 1 183 ? 32.056 -15.443 -18.643 1.00 93.50 183 LYS A O 1
ATOM 1492 N N . SER A 1 184 ? 31.142 -14.808 -16.692 1.00 93.50 184 SER A N 1
ATOM 1493 C CA . SER A 1 184 ? 31.843 -15.820 -15.889 1.00 93.50 184 SER A CA 1
ATOM 1494 C C . SER A 1 184 ? 31.372 -17.251 -16.174 1.00 93.50 184 SER A C 1
ATOM 1496 O O . SER A 1 184 ? 32.182 -18.171 -16.137 1.00 93.50 184 SER A O 1
ATOM 1498 N N . ALA A 1 185 ? 30.096 -17.444 -16.520 1.00 92.31 185 ALA A N 1
ATOM 1499 C CA . ALA A 1 185 ? 29.532 -18.746 -16.883 1.00 92.31 185 ALA A CA 1
ATOM 1500 C C . ALA A 1 185 ? 29.715 -19.129 -18.369 1.00 92.31 185 ALA A C 1
ATOM 1502 O O . ALA A 1 185 ? 29.329 -20.226 -18.765 1.00 92.31 185 ALA A O 1
ATOM 1503 N N . GLY A 1 186 ? 30.263 -18.244 -19.212 1.00 91.44 186 GLY A N 1
ATOM 1504 C CA . GLY A 1 186 ? 30.440 -18.505 -20.648 1.00 91.44 186 GLY A CA 1
ATOM 1505 C C . GLY A 1 186 ? 29.128 -18.585 -21.444 1.00 91.44 186 GLY A C 1
ATOM 1506 O O . GLY A 1 186 ? 29.059 -19.253 -22.475 1.00 91.44 186 GLY A O 1
ATOM 1507 N N . HIS A 1 187 ? 28.065 -17.924 -20.976 1.00 93.25 187 HIS A N 1
ATOM 1508 C CA . HIS A 1 187 ? 26.734 -17.952 -21.597 1.00 93.25 187 HIS A CA 1
ATOM 1509 C C . HIS A 1 187 ? 26.354 -16.656 -22.328 1.00 93.25 187 HIS A C 1
ATOM 1511 O O . HIS A 1 187 ? 25.275 -16.594 -22.911 1.00 93.25 187 HIS A O 1
ATOM 1517 N N . ALA A 1 188 ? 27.229 -15.644 -22.351 1.00 92.56 188 ALA A N 1
ATOM 1518 C CA . ALA A 1 188 ? 26.935 -14.334 -22.941 1.00 92.56 188 ALA A CA 1
ATOM 1519 C C . ALA A 1 188 ? 26.519 -14.402 -24.426 1.00 92.56 188 ALA A C 1
ATOM 1521 O O . ALA A 1 188 ? 25.505 -13.820 -24.806 1.00 92.56 188 ALA A O 1
ATOM 1522 N N . GLU A 1 189 ? 27.248 -15.157 -25.255 1.00 92.75 189 GLU A N 1
ATOM 1523 C CA . GLU A 1 189 ? 26.919 -15.312 -26.681 1.00 92.75 189 GLU A CA 1
ATOM 1524 C C . GLU A 1 189 ? 25.626 -16.105 -26.898 1.00 92.75 189 GLU A C 1
ATOM 1526 O O . GLU A 1 189 ? 24.810 -15.742 -27.742 1.00 92.75 189 GLU A O 1
ATOM 1531 N N . ARG A 1 190 ? 25.400 -17.161 -26.103 1.00 93.44 190 ARG A N 1
ATOM 1532 C CA . ARG A 1 190 ? 24.171 -17.971 -26.177 1.00 93.44 190 ARG A CA 1
ATOM 1533 C C . ARG A 1 190 ? 22.941 -17.157 -25.798 1.00 93.44 190 ARG A C 1
ATOM 1535 O O . ARG A 1 190 ? 21.916 -17.261 -26.463 1.00 93.44 190 ARG A O 1
ATOM 1542 N N . PHE A 1 191 ? 23.058 -16.334 -24.761 1.00 94.19 191 PHE A N 1
ATOM 1543 C CA . PHE A 1 191 ? 22.023 -15.391 -24.366 1.00 94.19 191 PHE A CA 1
ATOM 1544 C C . PHE A 1 191 ? 21.705 -14.413 -25.508 1.00 94.19 191 PHE A C 1
ATOM 1546 O O . PHE A 1 191 ? 20.551 -14.331 -25.934 1.00 94.19 191 PHE A O 1
ATOM 1553 N N . ALA A 1 192 ? 22.721 -13.749 -26.071 1.00 92.94 192 ALA A N 1
ATOM 1554 C CA . ALA A 1 192 ? 22.535 -12.808 -27.177 1.00 92.94 192 ALA A CA 1
ATOM 1555 C C . ALA A 1 192 ? 21.894 -13.472 -28.411 1.00 92.94 192 ALA A C 1
ATOM 1557 O O . ALA A 1 192 ? 20.943 -12.934 -28.977 1.00 92.94 192 ALA A O 1
ATOM 1558 N N . ALA A 1 193 ? 22.355 -14.670 -28.783 1.00 94.50 193 ALA A N 1
ATOM 1559 C CA . ALA A 1 193 ? 21.780 -15.447 -29.878 1.00 94.50 193 ALA A CA 1
ATOM 1560 C C . ALA A 1 193 ? 20.318 -15.841 -29.612 1.00 94.50 193 ALA A C 1
ATOM 1562 O O . ALA A 1 193 ? 19.493 -15.779 -30.523 1.00 94.50 193 ALA A O 1
ATOM 1563 N N . SER A 1 194 ? 19.978 -16.199 -28.367 1.00 95.25 194 SER A N 1
ATOM 1564 C CA . SER A 1 194 ? 18.608 -16.568 -27.998 1.00 95.25 194 SER A CA 1
ATOM 1565 C C . SER A 1 194 ? 17.627 -15.401 -28.161 1.00 95.25 194 SER A C 1
ATOM 1567 O O . SER A 1 194 ? 16.556 -15.594 -28.728 1.00 95.25 194 SER A O 1
ATOM 1569 N N . LEU A 1 195 ? 18.011 -14.179 -27.766 1.00 94.62 195 LEU A N 1
ATOM 1570 C CA . LEU A 1 195 ? 17.174 -12.988 -27.954 1.00 94.62 195 LEU A CA 1
ATOM 1571 C C . LEU A 1 195 ? 17.100 -12.540 -29.420 1.00 94.62 195 LEU A C 1
ATOM 1573 O O . LEU A 1 195 ? 16.042 -12.094 -29.862 1.00 94.62 195 LEU A O 1
ATOM 1577 N N . ALA A 1 196 ? 18.188 -12.681 -30.185 1.00 94.19 196 ALA A N 1
ATOM 1578 C CA . ALA A 1 196 ? 18.205 -12.363 -31.614 1.00 94.19 196 ALA A CA 1
ATOM 1579 C C . ALA A 1 196 ? 17.263 -13.273 -32.427 1.00 94.19 196 ALA A C 1
ATOM 1581 O O . ALA A 1 196 ? 16.615 -12.815 -33.368 1.00 94.19 196 ALA A O 1
ATOM 1582 N N . ALA A 1 197 ? 17.130 -14.548 -32.043 1.00 95.31 197 ALA A N 1
ATOM 1583 C CA . ALA A 1 197 ? 16.256 -15.506 -32.726 1.00 95.31 197 ALA A CA 1
ATOM 1584 C C . ALA A 1 197 ? 14.765 -15.119 -32.680 1.00 95.31 197 ALA A C 1
ATOM 1586 O O . ALA A 1 197 ? 14.019 -15.436 -33.605 1.00 95.31 197 ALA A O 1
ATOM 1587 N N . VAL A 1 198 ? 14.343 -14.409 -31.631 1.00 95.06 198 VAL A N 1
ATOM 1588 C CA . VAL A 1 198 ? 12.957 -13.956 -31.421 1.00 95.06 198 VAL A CA 1
ATOM 1589 C C . VAL A 1 198 ? 12.792 -12.446 -31.614 1.00 95.06 198 VAL A C 1
ATOM 1591 O O . VAL A 1 198 ? 11.755 -11.888 -31.278 1.00 95.06 198 VAL A O 1
ATOM 1594 N N . GLU A 1 199 ? 13.784 -11.760 -32.191 1.00 91.62 199 GLU A N 1
ATOM 1595 C CA . GLU A 1 199 ? 13.813 -10.293 -32.270 1.00 91.62 199 GLU A CA 1
ATOM 1596 C C . GLU A 1 199 ? 12.577 -9.680 -32.952 1.00 91.62 199 GLU A C 1
ATOM 1598 O O . GLU A 1 199 ? 12.125 -8.599 -32.568 1.00 91.62 199 GLU A O 1
ATOM 1603 N N . LYS A 1 200 ? 12.032 -10.378 -33.955 1.00 92.12 200 LYS A N 1
ATOM 1604 C CA . LYS A 1 200 ? 10.886 -9.930 -34.760 1.00 92.12 200 LYS A CA 1
ATOM 1605 C C . LYS A 1 200 ? 9.532 -10.108 -34.073 1.00 92.12 200 LYS A C 1
ATOM 1607 O O . LYS A 1 200 ? 8.556 -9.565 -34.580 1.00 92.12 200 LYS A O 1
ATOM 1612 N N . ASP A 1 201 ? 9.474 -10.848 -32.967 1.00 93.06 201 ASP A N 1
ATOM 1613 C CA . ASP A 1 201 ? 8.255 -11.075 -32.194 1.00 93.06 201 ASP A CA 1
ATOM 1614 C C . ASP A 1 201 ? 8.404 -10.470 -30.786 1.00 93.06 201 ASP A C 1
ATOM 1616 O O . ASP A 1 201 ? 8.985 -11.100 -29.897 1.00 93.06 201 ASP A O 1
ATOM 1620 N N . PRO A 1 202 ? 7.924 -9.230 -30.559 1.00 91.88 202 PRO A N 1
ATOM 1621 C CA . PRO A 1 202 ? 8.083 -8.549 -29.277 1.00 91.88 202 PRO A CA 1
ATOM 1622 C C . PRO A 1 202 ? 7.562 -9.327 -28.055 1.00 91.88 202 PRO A C 1
ATOM 1624 O O . PRO A 1 202 ? 8.271 -9.321 -27.044 1.00 91.88 202 PRO A O 1
ATOM 1627 N N . PRO A 1 203 ? 6.402 -10.023 -28.111 1.00 93.69 203 PRO A N 1
ATOM 1628 C CA . PRO A 1 203 ? 5.962 -10.897 -27.027 1.00 93.69 203 PRO A CA 1
ATOM 1629 C C . PRO A 1 203 ? 6.989 -11.973 -26.671 1.00 93.69 203 PRO A C 1
ATOM 1631 O O . PRO A 1 203 ? 7.426 -12.028 -25.523 1.00 93.69 203 PRO A O 1
ATOM 1634 N N . SER A 1 204 ? 7.435 -12.783 -27.639 1.00 94.31 204 SER A N 1
ATOM 1635 C CA . SER A 1 204 ? 8.414 -13.847 -27.377 1.00 94.31 204 SER A CA 1
ATOM 1636 C C . SER A 1 204 ? 9.758 -13.297 -26.914 1.00 94.31 204 SER A C 1
ATOM 1638 O O . SER A 1 204 ? 10.375 -13.864 -26.013 1.00 94.31 204 SER A O 1
ATOM 1640 N N . ARG A 1 205 ? 10.210 -12.170 -27.481 1.00 95.44 205 ARG A N 1
ATOM 1641 C CA . ARG A 1 205 ? 11.459 -11.514 -27.071 1.00 95.44 205 ARG A CA 1
ATOM 1642 C C . ARG A 1 205 ? 11.419 -11.086 -25.608 1.00 95.44 205 ARG A C 1
ATOM 1644 O O . ARG A 1 205 ? 12.391 -11.304 -24.885 1.00 95.44 205 ARG A O 1
ATOM 1651 N N . PHE A 1 206 ? 10.318 -10.477 -25.177 1.00 96.31 206 PHE A N 1
ATOM 1652 C CA . PHE A 1 206 ? 10.158 -10.045 -23.794 1.00 96.31 206 PHE A CA 1
ATOM 1653 C C . PHE A 1 206 ? 9.991 -11.233 -22.840 1.00 96.31 206 PHE A C 1
ATOM 1655 O O . PHE A 1 206 ? 10.692 -11.276 -21.831 1.00 96.31 206 PHE A O 1
ATOM 1662 N N . SER A 1 207 ? 9.154 -12.222 -23.175 1.00 96.25 207 SER A N 1
ATOM 1663 C CA . SER A 1 207 ? 8.978 -13.431 -22.355 1.00 96.25 207 SER A CA 1
ATOM 1664 C C . SER A 1 207 ? 10.294 -14.182 -22.153 1.00 96.25 207 SER A C 1
ATOM 1666 O O . SER A 1 207 ? 10.642 -14.509 -21.025 1.00 96.25 207 SER A O 1
ATOM 1668 N N . LEU A 1 208 ? 11.095 -14.355 -23.209 1.00 96.81 208 LEU A N 1
ATOM 1669 C CA . LEU A 1 208 ? 12.398 -15.009 -23.088 1.00 96.81 208 LEU A CA 1
ATOM 1670 C C . LEU A 1 208 ? 13.358 -14.213 -22.191 1.00 96.81 208 LEU A C 1
ATOM 1672 O O . LEU A 1 208 ? 14.061 -14.787 -21.362 1.00 96.81 208 LEU A O 1
ATOM 1676 N N . ALA A 1 209 ? 13.396 -12.884 -22.321 1.00 97.19 209 ALA A N 1
ATOM 1677 C CA . ALA A 1 209 ? 14.208 -12.044 -21.442 1.00 97.19 209 ALA A CA 1
ATOM 1678 C C . ALA A 1 209 ? 13.740 -12.095 -19.979 1.00 97.19 209 ALA A C 1
ATOM 1680 O O . ALA A 1 209 ? 14.574 -12.086 -19.073 1.00 97.19 209 ALA A O 1
ATOM 1681 N N . ARG A 1 210 ? 12.425 -12.187 -19.754 1.00 97.31 210 ARG A N 1
ATOM 1682 C CA . ARG A 1 210 ? 11.820 -12.404 -18.438 1.00 97.31 210 ARG A CA 1
ATOM 1683 C C . ARG A 1 210 ? 12.242 -13.744 -17.846 1.00 97.31 210 ARG A C 1
ATOM 1685 O O . ARG A 1 210 ? 12.629 -13.757 -16.685 1.00 97.31 210 ARG A O 1
ATOM 1692 N N . ASP A 1 211 ? 12.257 -14.822 -18.624 1.00 97.31 211 ASP A N 1
ATOM 1693 C CA . ASP A 1 211 ? 12.699 -16.141 -18.150 1.00 97.31 211 ASP A CA 1
ATOM 1694 C C . ASP A 1 211 ? 14.172 -16.121 -17.711 1.00 97.31 211 ASP A C 1
ATOM 1696 O O . ASP A 1 211 ? 14.520 -16.609 -16.633 1.00 97.31 211 ASP A O 1
ATOM 1700 N N . TRP A 1 212 ? 15.045 -15.483 -18.502 1.00 97.12 212 TRP A N 1
ATOM 1701 C CA . TRP A 1 212 ? 16.450 -15.277 -18.132 1.00 97.12 212 TRP A CA 1
ATOM 1702 C C . TRP A 1 212 ? 16.601 -14.446 -16.852 1.00 97.12 212 TRP A C 1
ATOM 1704 O O . TRP A 1 212 ? 17.396 -14.799 -15.975 1.00 97.12 212 TRP A O 1
ATOM 1714 N N . ALA A 1 213 ? 15.851 -13.348 -16.744 1.00 97.38 213 ALA A N 1
ATOM 1715 C CA . ALA A 1 213 ? 15.856 -12.483 -15.572 1.00 97.38 213 ALA A CA 1
ATOM 1716 C C . ALA A 1 213 ? 15.352 -13.221 -14.324 1.00 97.38 213 ALA A C 1
ATOM 1718 O O . ALA A 1 213 ? 16.005 -13.164 -13.283 1.00 97.38 213 ALA A O 1
ATOM 1719 N N . ALA A 1 214 ? 14.242 -13.954 -14.427 1.00 96.88 214 ALA A N 1
ATOM 1720 C CA . ALA A 1 214 ? 13.648 -14.697 -13.323 1.00 96.88 214 ALA A CA 1
ATOM 1721 C C . ALA A 1 214 ? 14.601 -15.778 -12.807 1.00 96.88 214 ALA A C 1
ATOM 1723 O O . ALA A 1 214 ? 14.943 -15.766 -11.628 1.00 96.88 214 ALA A O 1
ATOM 1724 N N . ALA A 1 215 ? 15.139 -16.621 -13.694 1.00 95.75 215 ALA A N 1
ATOM 1725 C CA . ALA A 1 215 ? 16.079 -17.673 -13.310 1.00 95.75 215 ALA A CA 1
ATOM 1726 C C . ALA A 1 215 ? 17.332 -17.117 -12.608 1.00 95.75 215 ALA A C 1
ATOM 1728 O O . ALA A 1 215 ? 17.849 -17.703 -11.651 1.00 95.75 215 ALA A O 1
ATOM 1729 N N . PHE A 1 216 ? 17.832 -15.965 -13.063 1.00 95.50 216 PHE A N 1
ATOM 1730 C CA . PHE A 1 216 ? 18.965 -15.304 -12.427 1.00 95.50 216 PHE A CA 1
ATOM 1731 C C . PHE A 1 216 ? 18.616 -14.724 -11.053 1.00 95.50 216 PHE A C 1
ATOM 1733 O O . PHE A 1 216 ? 19.355 -14.949 -10.089 1.00 95.50 216 PHE A O 1
ATOM 1740 N N . LEU A 1 217 ? 17.506 -13.991 -10.948 1.00 95.25 217 LEU A N 1
ATOM 1741 C CA . LEU A 1 217 ? 17.102 -13.344 -9.702 1.00 95.25 217 LEU A CA 1
ATOM 1742 C C . LEU A 1 217 ? 16.643 -14.357 -8.651 1.00 95.25 217 LEU A C 1
ATOM 1744 O O . LEU A 1 217 ? 16.952 -14.160 -7.484 1.00 95.25 217 LEU A O 1
ATOM 1748 N N . GLU A 1 218 ? 16.017 -15.473 -9.030 1.00 94.38 218 GLU A N 1
ATOM 1749 C CA . GLU A 1 218 ? 15.712 -16.590 -8.122 1.00 94.38 218 GLU A CA 1
ATOM 1750 C C . GLU A 1 218 ? 16.985 -17.199 -7.530 1.00 94.38 218 GLU A C 1
ATOM 1752 O O . GLU A 1 218 ? 17.086 -17.433 -6.323 1.00 94.38 218 GLU A O 1
ATOM 1757 N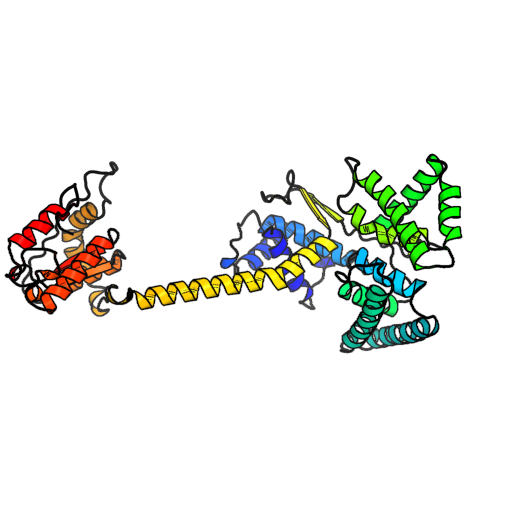 N . LYS A 1 219 ? 18.009 -17.402 -8.366 1.00 92.06 219 LYS A N 1
ATOM 1758 C CA . LYS A 1 219 ? 19.312 -17.880 -7.901 1.00 92.06 219 LYS A CA 1
ATOM 1759 C C . LYS A 1 219 ? 19.962 -16.894 -6.929 1.00 92.06 219 LYS A C 1
ATOM 1761 O O . LYS A 1 219 ? 20.554 -17.330 -5.942 1.00 92.06 219 LYS A O 1
ATOM 1766 N N . GLN A 1 220 ? 19.856 -15.589 -7.184 1.00 89.75 220 GLN A N 1
ATOM 1767 C CA . GLN A 1 220 ? 20.361 -14.566 -6.266 1.00 89.75 220 GLN A CA 1
ATOM 1768 C C . GLN A 1 220 ? 19.539 -14.478 -4.976 1.00 89.75 220 GLN A C 1
ATOM 1770 O O . GLN A 1 220 ? 20.128 -14.384 -3.902 1.00 89.75 220 GLN A O 1
ATOM 1775 N N . ALA A 1 221 ? 18.211 -14.568 -5.060 1.00 88.19 221 ALA A N 1
ATOM 1776 C CA . ALA A 1 221 ? 17.284 -14.488 -3.931 1.00 88.19 221 ALA A CA 1
ATOM 1777 C C . ALA A 1 221 ? 17.508 -15.596 -2.888 1.00 88.19 221 ALA A C 1
ATOM 1779 O O . ALA A 1 221 ? 17.252 -15.394 -1.706 1.00 88.19 221 ALA A O 1
ATOM 1780 N N . ASN A 1 222 ? 18.051 -16.742 -3.304 1.00 86.69 222 ASN A N 1
ATOM 1781 C CA . ASN A 1 222 ? 18.388 -17.855 -2.413 1.00 86.69 222 ASN A CA 1
ATOM 1782 C C . ASN A 1 222 ? 19.694 -17.658 -1.616 1.00 86.69 222 ASN A C 1
ATOM 1784 O O . ASN A 1 222 ? 20.098 -18.542 -0.857 1.00 86.69 222 ASN A O 1
ATOM 1788 N N . THR A 1 223 ? 20.382 -16.526 -1.777 1.00 85.50 223 THR A N 1
ATOM 1789 C CA . THR A 1 223 ? 21.567 -16.194 -0.974 1.00 85.50 223 THR A CA 1
ATOM 1790 C C . THR A 1 223 ? 21.174 -15.513 0.340 1.00 85.50 223 THR A C 1
ATOM 1792 O O . THR A 1 223 ? 20.157 -14.830 0.419 1.00 85.50 223 THR A O 1
ATOM 1795 N N . LYS A 1 224 ? 21.977 -15.694 1.400 1.00 70.06 224 LYS A N 1
ATOM 1796 C CA . LYS A 1 224 ? 21.653 -15.203 2.758 1.00 70.06 224 LYS A CA 1
ATOM 1797 C C . LYS A 1 224 ? 21.487 -13.680 2.855 1.00 70.06 224 LYS A C 1
ATOM 1799 O O . LYS A 1 224 ? 20.769 -13.224 3.737 1.00 70.06 224 LYS A O 1
ATOM 1804 N N . ASP A 1 225 ? 22.123 -12.933 1.957 1.00 71.94 225 ASP A N 1
ATOM 1805 C CA . ASP A 1 225 ? 22.134 -11.466 1.956 1.00 71.94 225 ASP A CA 1
ATOM 1806 C C . ASP A 1 225 ? 21.158 -10.859 0.933 1.00 71.94 225 ASP A C 1
ATOM 1808 O O . ASP A 1 225 ? 21.155 -9.647 0.709 1.00 71.94 225 ASP A O 1
ATOM 1812 N N . ALA A 1 226 ? 20.343 -11.684 0.270 1.00 74.50 226 ALA A N 1
ATOM 1813 C CA . ALA A 1 226 ? 19.451 -11.198 -0.766 1.00 74.50 226 ALA A CA 1
ATOM 1814 C C . ALA A 1 226 ? 18.275 -10.400 -0.197 1.00 74.50 226 ALA A C 1
ATOM 1816 O O . ALA A 1 226 ? 17.663 -10.754 0.812 1.00 74.50 226 ALA A O 1
ATOM 1817 N N . SER A 1 227 ? 17.916 -9.327 -0.902 1.00 76.62 227 SER A N 1
ATOM 1818 C CA . SER A 1 227 ? 16.691 -8.590 -0.611 1.00 76.62 227 SER A CA 1
ATOM 1819 C C . SER A 1 227 ? 15.471 -9.454 -0.935 1.00 76.62 227 SER A C 1
ATOM 1821 O O . SER A 1 227 ? 15.372 -9.995 -2.036 1.00 76.62 227 SER A O 1
ATOM 1823 N N . ALA A 1 228 ? 14.517 -9.524 -0.004 1.00 76.75 228 ALA A N 1
ATOM 1824 C CA . ALA A 1 228 ? 13.263 -10.259 -0.186 1.00 76.75 228 ALA A CA 1
ATOM 1825 C C . ALA A 1 228 ? 12.430 -9.760 -1.384 1.00 76.75 228 ALA A C 1
ATOM 1827 O O . ALA A 1 228 ? 11.634 -10.514 -1.934 1.00 76.75 228 ALA A O 1
ATOM 1828 N N . ASP A 1 229 ? 12.647 -8.514 -1.812 1.00 88.25 229 ASP A N 1
ATOM 1829 C CA . ASP A 1 229 ? 11.865 -7.862 -2.867 1.00 88.25 229 ASP A CA 1
ATOM 1830 C C . ASP A 1 229 ? 12.511 -7.997 -4.251 1.00 88.25 229 ASP A C 1
ATOM 1832 O O . ASP A 1 229 ? 12.023 -7.424 -5.221 1.00 88.25 229 ASP A O 1
ATOM 1836 N N . LEU A 1 230 ? 13.645 -8.700 -4.365 1.00 90.06 230 LEU A N 1
ATOM 1837 C CA . LEU A 1 230 ? 14.427 -8.748 -5.602 1.00 90.06 230 LEU A CA 1
ATOM 1838 C C . LEU A 1 230 ? 13.611 -9.297 -6.784 1.00 90.06 230 LEU A C 1
ATOM 1840 O O . LEU A 1 230 ? 13.756 -8.825 -7.910 1.00 90.06 230 LEU A O 1
ATOM 1844 N N . LEU A 1 231 ? 12.713 -10.246 -6.514 1.00 93.19 231 LEU A N 1
ATOM 1845 C CA . LEU A 1 231 ? 11.841 -10.851 -7.521 1.00 93.19 231 LEU A CA 1
ATOM 1846 C C . LEU A 1 231 ? 10.788 -9.880 -8.081 1.00 93.19 231 LEU A C 1
ATOM 1848 O O . LEU A 1 231 ? 10.326 -10.080 -9.201 1.00 93.19 231 LEU A O 1
ATOM 1852 N N . ASP A 1 232 ? 10.460 -8.787 -7.382 1.00 93.50 232 ASP A N 1
ATOM 1853 C CA . ASP A 1 232 ? 9.549 -7.763 -7.917 1.00 93.50 232 ASP A CA 1
ATOM 1854 C C . ASP A 1 232 ? 10.168 -7.005 -9.118 1.00 93.50 232 ASP A C 1
ATOM 1856 O O . ASP A 1 232 ? 9.456 -6.336 -9.865 1.00 93.50 232 ASP A O 1
ATOM 1860 N N . TYR A 1 233 ? 11.487 -7.120 -9.336 1.00 95.44 233 TYR A N 1
ATOM 1861 C CA . TYR A 1 233 ? 12.236 -6.419 -10.388 1.00 95.44 233 TYR A CA 1
ATOM 1862 C C . TYR A 1 233 ? 12.520 -7.270 -11.635 1.00 95.44 233 TYR A C 1
ATOM 1864 O O . TYR A 1 233 ? 13.219 -6.802 -12.537 1.00 95.44 233 TYR A O 1
ATOM 1872 N N . VAL A 1 234 ? 11.980 -8.492 -11.720 1.00 97.19 234 VAL A N 1
ATOM 1873 C CA . VAL A 1 234 ? 12.169 -9.394 -12.873 1.00 97.19 234 VAL A CA 1
ATOM 1874 C C . VAL A 1 234 ? 11.805 -8.704 -14.189 1.00 97.19 234 VAL A C 1
ATOM 1876 O O . VAL A 1 234 ? 12.599 -8.714 -15.130 1.00 97.19 234 VAL A O 1
ATOM 1879 N N . ASP A 1 235 ? 10.644 -8.049 -14.241 1.00 97.00 235 ASP A N 1
ATOM 1880 C CA . ASP A 1 235 ? 10.165 -7.397 -15.462 1.00 97.00 235 ASP A CA 1
ATOM 1881 C C . ASP A 1 235 ? 10.991 -6.161 -15.844 1.00 97.00 235 ASP A C 1
ATOM 1883 O O . ASP A 1 235 ? 11.231 -5.916 -17.027 1.00 97.00 235 ASP A O 1
ATOM 1887 N N . GLU A 1 236 ? 11.476 -5.393 -14.863 1.00 96.12 236 GLU A N 1
ATOM 1888 C CA . GLU A 1 236 ? 12.369 -4.261 -15.139 1.00 96.12 236 GLU A CA 1
ATOM 1889 C C . GLU A 1 236 ? 13.713 -4.730 -15.687 1.00 96.12 236 GLU A C 1
ATOM 1891 O O . GLU A 1 236 ? 14.209 -4.165 -16.662 1.00 96.12 236 GLU A O 1
ATOM 1896 N N . LEU A 1 237 ? 14.286 -5.788 -15.106 1.00 97.44 237 LEU A N 1
ATOM 1897 C CA . LEU A 1 237 ? 15.508 -6.385 -15.630 1.00 97.44 237 LEU A CA 1
ATOM 1898 C C . LEU A 1 237 ? 15.284 -6.902 -17.056 1.00 97.44 237 LEU A C 1
ATOM 1900 O O . LEU A 1 237 ? 16.087 -6.602 -17.935 1.00 97.44 237 LEU A O 1
ATOM 1904 N N . ALA A 1 238 ? 14.173 -7.596 -17.318 1.00 97.50 238 ALA A N 1
ATOM 1905 C CA . ALA A 1 238 ? 13.827 -8.082 -18.652 1.00 97.50 238 ALA A CA 1
ATOM 1906 C C . ALA A 1 238 ? 13.778 -6.948 -19.691 1.00 97.50 238 ALA A C 1
ATOM 1908 O O . ALA A 1 238 ? 14.341 -7.085 -20.777 1.00 97.50 238 ALA A O 1
ATOM 1909 N N . ILE A 1 239 ? 13.188 -5.797 -19.343 1.00 96.44 239 ILE A N 1
ATOM 1910 C CA . ILE A 1 239 ? 13.185 -4.597 -20.195 1.00 96.44 239 ILE A CA 1
ATOM 1911 C C . ILE A 1 239 ? 14.606 -4.114 -20.482 1.00 96.44 239 ILE A C 1
ATOM 1913 O O . ILE A 1 239 ? 14.919 -3.789 -21.630 1.00 96.44 239 ILE A O 1
ATOM 1917 N N . LEU A 1 240 ? 15.465 -4.042 -19.461 1.00 96.25 240 LEU A N 1
ATOM 1918 C CA . LEU A 1 240 ? 16.852 -3.607 -19.628 1.00 96.25 240 LEU A CA 1
ATOM 1919 C C . LEU A 1 240 ? 17.644 -4.572 -20.519 1.00 96.25 240 LEU A C 1
ATOM 1921 O O . LEU A 1 240 ? 18.439 -4.120 -21.337 1.00 96.25 240 LEU A O 1
ATOM 1925 N N . LEU A 1 241 ? 17.387 -5.877 -20.417 1.00 95.31 241 LEU A N 1
ATOM 1926 C CA . LEU A 1 241 ? 18.038 -6.913 -21.222 1.00 95.31 241 LEU A CA 1
ATOM 1927 C C . LEU A 1 241 ? 17.696 -6.835 -22.715 1.00 95.31 241 LEU A C 1
ATOM 1929 O O . LEU A 1 241 ? 18.543 -7.147 -23.550 1.00 95.31 241 LEU A O 1
ATOM 1933 N N . ILE A 1 242 ? 16.474 -6.422 -23.063 1.00 94.44 242 ILE A N 1
ATOM 1934 C CA . ILE A 1 242 ? 16.053 -6.271 -24.467 1.00 94.44 242 ILE A CA 1
ATOM 1935 C C . ILE A 1 242 ? 16.277 -4.862 -25.021 1.00 94.44 242 ILE A C 1
ATOM 1937 O O . ILE A 1 242 ? 16.132 -4.664 -26.228 1.00 94.44 242 ILE A O 1
ATOM 1941 N N . SER A 1 243 ? 16.625 -3.895 -24.168 1.00 90.38 243 SER A N 1
ATOM 1942 C CA . SER A 1 243 ? 16.890 -2.514 -24.572 1.00 90.38 243 SER A CA 1
ATOM 1943 C C . SER A 1 243 ? 18.229 -2.409 -25.307 1.00 90.38 243 SER A C 1
ATOM 1945 O O . SER A 1 243 ? 19.237 -2.946 -24.860 1.00 90.38 243 SER A O 1
ATOM 1947 N N . SER A 1 244 ? 18.249 -1.697 -26.437 1.00 74.56 244 SER A N 1
ATOM 1948 C CA . SER A 1 244 ? 19.452 -1.523 -27.264 1.00 74.56 244 SER A CA 1
ATOM 1949 C C . SER A 1 244 ? 20.497 -0.608 -26.624 1.00 74.56 244 SER A C 1
ATOM 1951 O O . SER A 1 244 ? 21.692 -0.834 -26.779 1.00 74.56 244 SER A O 1
ATOM 1953 N N . GLU A 1 245 ? 20.050 0.415 -25.895 1.00 80.62 245 GLU A N 1
ATOM 1954 C CA . GLU A 1 245 ? 20.901 1.359 -25.172 1.00 80.62 245 GLU A CA 1
ATOM 1955 C C . GLU A 1 245 ? 20.277 1.680 -23.814 1.00 80.62 245 GLU A C 1
ATOM 1957 O O . GLU A 1 245 ? 19.054 1.791 -23.681 1.00 80.62 245 GLU A O 1
ATOM 1962 N N . ILE A 1 246 ? 21.130 1.824 -22.799 1.00 87.94 246 ILE A N 1
ATOM 1963 C CA . ILE A 1 246 ? 20.719 2.132 -21.430 1.00 87.94 246 ILE A CA 1
ATOM 1964 C C . ILE A 1 246 ? 21.324 3.470 -21.048 1.00 87.94 246 ILE A C 1
ATOM 1966 O O . ILE A 1 246 ? 22.525 3.578 -20.786 1.00 87.94 246 ILE A O 1
ATOM 1970 N N . ASP A 1 247 ? 20.472 4.487 -20.994 1.00 90.44 247 ASP A N 1
ATOM 1971 C CA . ASP A 1 247 ? 20.862 5.793 -20.494 1.00 90.44 247 ASP A CA 1
ATOM 1972 C C . ASP A 1 247 ? 20.998 5.746 -18.967 1.00 90.44 247 ASP A C 1
ATOM 1974 O O . ASP A 1 247 ? 20.016 5.728 -18.219 1.00 90.44 247 ASP A O 1
ATOM 1978 N N . ARG A 1 248 ? 22.248 5.728 -18.495 1.00 91.06 248 ARG A N 1
ATOM 1979 C CA . ARG A 1 248 ? 22.571 5.693 -17.064 1.00 91.06 248 ARG A CA 1
ATOM 1980 C C . ARG A 1 248 ? 22.136 6.963 -16.321 1.00 91.06 248 ARG A C 1
ATOM 1982 O O . ARG A 1 248 ? 22.057 6.921 -15.096 1.00 91.06 248 ARG A O 1
ATOM 1989 N N . GLN A 1 249 ? 21.823 8.061 -17.017 1.00 91.12 249 GLN A N 1
ATOM 1990 C CA . GLN A 1 249 ? 21.287 9.280 -16.397 1.00 91.12 249 GLN A CA 1
ATOM 1991 C C . GLN A 1 249 ? 19.847 9.098 -15.900 1.00 91.12 249 GLN A C 1
ATOM 1993 O O . GLN A 1 249 ? 19.416 9.817 -15.001 1.00 91.12 249 GLN A O 1
ATOM 1998 N N . LEU A 1 250 ? 19.120 8.107 -16.430 1.00 91.62 250 LEU A N 1
ATOM 1999 C CA . LEU A 1 250 ? 17.752 7.785 -16.016 1.00 91.62 250 LEU A CA 1
ATOM 2000 C C . LEU A 1 250 ? 17.689 6.923 -14.748 1.00 91.62 250 LEU A C 1
ATOM 2002 O O . LEU A 1 250 ? 16.595 6.633 -14.264 1.00 91.62 250 LEU A O 1
ATOM 2006 N N . ILE A 1 251 ? 18.833 6.513 -14.189 1.00 93.38 251 ILE A N 1
ATOM 2007 C CA . ILE A 1 251 ? 18.873 5.745 -12.941 1.00 93.38 251 ILE A CA 1
ATOM 2008 C C . ILE A 1 251 ? 18.486 6.662 -11.776 1.00 93.38 251 ILE A C 1
ATOM 2010 O O . ILE A 1 251 ? 19.211 7.594 -11.423 1.00 93.38 251 ILE A O 1
ATOM 2014 N N . GLY A 1 252 ? 17.342 6.378 -11.154 1.00 88.38 252 GLY A N 1
ATOM 2015 C CA . GLY A 1 252 ? 16.852 7.146 -10.015 1.00 88.38 252 GLY A CA 1
ATOM 2016 C C . GLY A 1 252 ? 17.746 6.993 -8.780 1.00 88.38 252 GLY A C 1
ATOM 2017 O O . GLY A 1 252 ? 18.304 5.927 -8.517 1.00 88.38 252 GLY A O 1
ATOM 2018 N N . GLN A 1 253 ? 17.867 8.069 -7.998 1.00 84.38 253 GLN A N 1
ATOM 2019 C CA . GLN A 1 253 ? 18.705 8.084 -6.791 1.00 84.38 253 GLN A CA 1
ATOM 2020 C C . GLN A 1 253 ? 18.019 7.464 -5.561 1.00 84.38 253 GLN A C 1
ATOM 2022 O O . GLN A 1 253 ? 18.697 7.013 -4.640 1.00 84.38 253 GLN A O 1
ATOM 2027 N N . GLY A 1 254 ? 16.683 7.434 -5.533 1.00 86.19 254 GLY A N 1
ATOM 2028 C CA . GLY A 1 254 ? 15.908 6.867 -4.429 1.00 86.19 254 GLY A CA 1
ATOM 2029 C C . GLY A 1 254 ? 15.917 5.335 -4.415 1.00 86.19 254 GLY A C 1
ATOM 2030 O O . GLY A 1 254 ? 15.872 4.688 -5.461 1.00 86.19 254 GLY A O 1
ATOM 2031 N N . ARG A 1 255 ? 15.921 4.747 -3.213 1.00 89.06 255 ARG A N 1
ATOM 2032 C CA . ARG A 1 255 ? 15.718 3.306 -2.996 1.00 89.06 255 ARG A CA 1
ATOM 2033 C C . ARG A 1 255 ? 14.342 3.066 -2.390 1.00 89.06 255 ARG A C 1
ATOM 2035 O O . ARG A 1 255 ? 13.978 3.721 -1.418 1.00 89.06 255 ARG A O 1
ATOM 2042 N N . ALA A 1 256 ? 13.594 2.122 -2.961 1.00 92.25 256 ALA A N 1
ATOM 2043 C CA . ALA A 1 256 ? 12.258 1.772 -2.478 1.00 92.25 256 ALA A CA 1
ATOM 2044 C C . ALA A 1 256 ? 12.291 0.922 -1.202 1.00 92.25 256 ALA A C 1
ATOM 2046 O O . ALA A 1 256 ? 11.304 0.909 -0.476 1.00 92.25 256 ALA A O 1
ATOM 2047 N N . SER A 1 257 ? 13.418 0.268 -0.903 1.00 92.88 257 SER A N 1
ATOM 2048 C CA . SER A 1 257 ? 13.571 -0.589 0.276 1.00 92.88 257 SER A CA 1
ATOM 2049 C C . SER A 1 257 ? 14.583 -0.023 1.276 1.00 92.88 257 SER A C 1
ATOM 2051 O O . SER A 1 257 ? 15.628 0.507 0.887 1.00 92.88 257 SER A O 1
ATOM 2053 N N . ARG A 1 258 ? 14.286 -0.153 2.573 1.00 92.44 258 ARG A N 1
ATOM 2054 C CA . ARG A 1 258 ? 15.153 0.239 3.694 1.00 92.44 258 ARG A CA 1
ATOM 2055 C C . ARG A 1 258 ? 14.867 -0.613 4.923 1.00 92.44 258 ARG A C 1
ATOM 2057 O O . ARG A 1 258 ? 13.714 -0.857 5.262 1.00 92.44 258 ARG A O 1
ATOM 2064 N N . GLU A 1 259 ? 15.920 -0.968 5.645 1.00 94.62 259 GLU A N 1
ATOM 2065 C CA . GLU A 1 259 ? 15.797 -1.572 6.969 1.00 94.62 259 GLU A CA 1
ATOM 2066 C C . GLU A 1 259 ? 15.679 -0.478 8.041 1.00 94.62 259 GLU A C 1
ATOM 2068 O O . GLU A 1 259 ? 16.515 0.426 8.125 1.00 94.62 259 GLU A O 1
ATOM 2073 N N . ILE A 1 260 ? 14.624 -0.547 8.850 1.00 95.94 260 ILE A N 1
ATOM 2074 C CA . ILE A 1 260 ? 14.413 0.305 10.022 1.00 95.94 260 ILE A CA 1
ATOM 2075 C C . ILE A 1 260 ? 14.794 -0.499 11.259 1.00 95.94 260 ILE A C 1
ATOM 2077 O O . ILE A 1 260 ? 14.295 -1.604 11.459 1.00 95.94 260 ILE A O 1
ATOM 2081 N N . THR A 1 261 ? 15.669 0.049 12.096 1.00 96.38 261 THR A N 1
ATOM 2082 C CA . THR A 1 261 ? 16.187 -0.623 13.291 1.00 96.38 261 THR A CA 1
ATOM 2083 C C . THR A 1 261 ? 15.629 -0.019 14.583 1.00 96.38 261 THR A C 1
ATOM 2085 O O . THR A 1 261 ? 15.131 1.111 14.625 1.00 96.38 261 THR A O 1
ATOM 2088 N N . GLY A 1 262 ? 15.717 -0.786 15.672 1.00 95.00 262 GLY A N 1
ATOM 2089 C CA . GLY A 1 262 ? 15.264 -0.365 17.000 1.00 95.00 262 GLY A CA 1
ATOM 2090 C C . GLY A 1 262 ? 13.743 -0.346 17.149 1.00 95.00 262 GLY A C 1
ATOM 2091 O O . GLY A 1 262 ? 13.217 0.503 17.866 1.00 95.00 262 GLY A O 1
ATOM 2092 N N . MET A 1 263 ? 13.040 -1.223 16.440 1.00 96.81 263 MET A N 1
ATOM 2093 C CA . MET A 1 263 ? 11.595 -1.403 16.571 1.00 96.81 263 MET A CA 1
ATOM 2094 C C . MET A 1 263 ? 11.254 -2.025 17.930 1.00 96.81 263 MET A C 1
ATOM 2096 O O . MET A 1 263 ? 11.970 -2.911 18.400 1.00 96.81 263 MET A O 1
ATOM 2100 N N . VAL A 1 264 ? 10.165 -1.571 18.547 1.00 95.75 264 VAL A N 1
ATOM 2101 C CA . VAL A 1 264 ? 9.719 -1.989 19.887 1.00 95.75 264 VAL A CA 1
ATOM 2102 C C . VAL A 1 264 ? 8.638 -3.071 19.812 1.00 95.75 264 VAL A C 1
ATOM 2104 O O . VAL A 1 264 ? 8.526 -3.912 20.704 1.00 95.75 264 VAL A O 1
ATOM 2107 N N . GLY A 1 265 ? 7.818 -3.067 18.761 1.00 92.75 265 GLY A N 1
ATOM 2108 C CA . GLY A 1 265 ? 6.699 -3.985 18.600 1.00 92.75 265 GLY A CA 1
ATOM 2109 C C . GLY A 1 265 ? 7.099 -5.455 18.458 1.00 92.75 265 GLY A C 1
ATOM 2110 O O . GLY A 1 265 ? 8.126 -5.803 17.885 1.00 92.75 265 GLY A O 1
ATOM 2111 N N . SER A 1 266 ? 6.212 -6.344 18.908 1.00 92.56 266 SER A N 1
ATOM 2112 C CA . SER A 1 266 ? 6.366 -7.806 18.840 1.00 92.56 266 SER A CA 1
ATOM 2113 C C . SER A 1 266 ? 5.641 -8.457 17.650 1.00 92.56 266 SER A C 1
ATOM 2115 O O . SER A 1 266 ? 5.338 -9.649 17.665 1.00 92.56 266 SER A O 1
ATOM 2117 N N . HIS A 1 267 ? 5.303 -7.686 16.613 1.00 95.38 267 HIS A N 1
ATOM 2118 C CA . HIS A 1 267 ? 4.566 -8.196 15.452 1.00 95.38 267 HIS A CA 1
ATOM 2119 C C . HIS A 1 267 ? 5.466 -9.038 14.536 1.00 95.38 267 HIS A C 1
ATOM 2121 O O . HIS A 1 267 ? 6.629 -8.713 14.352 1.00 95.38 267 HIS A O 1
ATOM 2127 N N . ALA A 1 268 ? 4.911 -10.043 13.848 1.00 95.12 268 ALA A N 1
ATOM 2128 C CA . ALA A 1 268 ? 5.652 -10.972 12.975 1.00 95.12 268 ALA A CA 1
ATOM 2129 C C . ALA A 1 268 ? 6.416 -10.329 11.790 1.00 95.12 268 ALA A C 1
ATOM 2131 O O . ALA A 1 268 ? 7.234 -10.985 11.148 1.00 95.12 268 ALA A O 1
ATOM 2132 N N . VAL A 1 269 ? 6.137 -9.058 11.483 1.00 94.06 269 VAL A N 1
ATOM 2133 C CA . VAL A 1 269 ? 6.857 -8.277 10.452 1.00 94.06 269 VAL A CA 1
ATOM 2134 C C . VAL A 1 269 ? 8.147 -7.659 10.993 1.00 94.06 269 VAL A C 1
ATOM 2136 O O . VAL A 1 269 ? 8.970 -7.185 10.219 1.00 94.06 269 VAL A O 1
ATOM 2139 N N . ILE A 1 270 ? 8.315 -7.658 12.316 1.00 94.81 270 ILE A N 1
ATOM 2140 C CA . ILE A 1 270 ? 9.508 -7.201 13.013 1.00 94.81 270 ILE A CA 1
ATOM 2141 C C . ILE A 1 270 ? 10.319 -8.445 13.377 1.00 94.81 270 ILE A C 1
ATOM 2143 O O . ILE A 1 270 ? 9.810 -9.369 14.011 1.00 94.81 270 ILE A O 1
ATOM 2147 N N . ARG A 1 271 ? 11.588 -8.474 12.974 1.00 92.25 271 ARG A N 1
ATOM 2148 C CA . ARG A 1 271 ? 12.528 -9.557 13.285 1.00 92.25 271 ARG A CA 1
ATOM 2149 C C . ARG A 1 271 ? 13.732 -8.958 13.987 1.00 92.25 271 ARG A C 1
ATOM 2151 O O . ARG A 1 271 ? 14.373 -8.080 13.428 1.00 92.25 271 ARG A O 1
ATOM 2158 N N . GLU A 1 272 ? 14.008 -9.387 15.217 1.00 91.62 272 GLU A N 1
ATOM 2159 C CA . GLU A 1 272 ? 15.162 -8.904 15.999 1.00 91.62 272 GLU A CA 1
ATOM 2160 C C . GLU A 1 272 ? 15.222 -7.363 16.114 1.00 91.62 272 GLU A C 1
ATOM 2162 O O . GLU A 1 272 ? 16.278 -6.746 15.995 1.00 91.62 272 GLU A O 1
ATOM 2167 N N . GLY A 1 273 ? 14.064 -6.712 16.292 1.00 93.88 273 GLY A N 1
ATOM 2168 C CA . GLY A 1 273 ? 13.971 -5.247 16.365 1.00 93.88 273 GLY A CA 1
ATOM 2169 C C . GLY A 1 273 ? 14.213 -4.530 15.029 1.00 93.88 273 GLY A C 1
ATOM 2170 O O . GLY A 1 273 ? 14.410 -3.314 15.013 1.00 93.88 273 GLY A O 1
ATOM 2171 N N . LYS A 1 274 ? 14.203 -5.261 13.911 1.00 95.44 274 LYS A N 1
ATOM 2172 C CA . LYS A 1 274 ? 14.344 -4.738 12.551 1.00 95.44 274 LYS A CA 1
ATOM 2173 C C . LYS A 1 274 ? 13.041 -4.890 11.784 1.00 95.44 274 L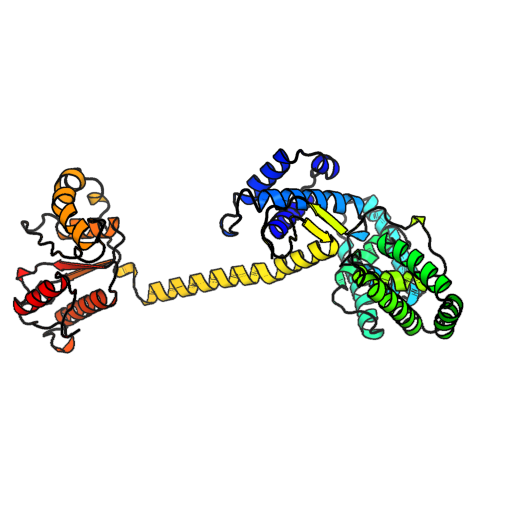YS A C 1
ATOM 2175 O O . LYS A 1 274 ? 12.365 -5.914 11.883 1.00 95.44 274 LYS A O 1
ATOM 2180 N N . TYR A 1 275 ? 12.709 -3.882 10.995 1.00 95.88 275 TYR A N 1
ATOM 2181 C CA . TYR A 1 275 ? 11.563 -3.872 10.100 1.00 95.88 275 TYR A CA 1
ATOM 2182 C C . TYR A 1 275 ? 12.030 -3.555 8.682 1.00 95.88 275 TYR A C 1
ATOM 2184 O O . TYR A 1 275 ? 12.635 -2.511 8.434 1.00 95.88 275 TYR A O 1
ATOM 2192 N N . HIS A 1 276 ? 11.752 -4.467 7.754 1.00 94.81 276 HIS A N 1
ATOM 2193 C CA . HIS A 1 276 ? 12.033 -4.268 6.336 1.00 94.81 276 HIS A CA 1
ATOM 2194 C C . HIS A 1 276 ? 10.905 -3.451 5.708 1.00 94.81 276 HIS A C 1
ATOM 2196 O O . HIS A 1 276 ? 9.789 -3.942 5.546 1.00 94.81 276 HIS A O 1
ATOM 2202 N N . LEU A 1 277 ? 11.189 -2.190 5.383 1.00 95.56 277 LEU A N 1
ATOM 2203 C CA . LEU A 1 277 ? 10.251 -1.306 4.706 1.00 95.56 277 LEU A CA 1
ATOM 2204 C C . LEU A 1 277 ? 10.524 -1.330 3.204 1.00 95.56 277 LEU A C 1
ATOM 2206 O O . LEU A 1 277 ? 11.547 -0.810 2.769 1.00 95.56 277 LEU A O 1
ATOM 2210 N N . ASN A 1 278 ? 9.574 -1.833 2.421 1.00 95.75 278 ASN A N 1
ATOM 2211 C CA . ASN A 1 278 ? 9.477 -1.567 0.989 1.00 95.75 278 ASN A CA 1
ATOM 2212 C C . ASN A 1 278 ? 8.327 -0.585 0.742 1.00 95.75 278 ASN A C 1
ATOM 2214 O O . ASN A 1 278 ? 7.179 -0.882 1.068 1.00 95.75 278 ASN A O 1
ATOM 2218 N N . PHE A 1 279 ? 8.623 0.585 0.179 1.00 95.69 279 PHE A N 1
ATOM 2219 C CA . PHE A 1 279 ? 7.653 1.656 -0.035 1.00 95.69 279 PHE A CA 1
ATOM 2220 C C . PHE A 1 279 ? 6.476 1.209 -0.911 1.00 95.69 279 PHE A C 1
ATOM 2222 O O . PHE A 1 279 ? 5.325 1.459 -0.559 1.00 95.69 279 PHE A O 1
ATOM 2229 N N . ASN A 1 280 ? 6.747 0.541 -2.037 1.00 94.25 280 ASN A N 1
ATOM 2230 C CA . ASN A 1 280 ? 5.705 0.140 -2.982 1.00 94.25 280 ASN A CA 1
ATOM 2231 C C . ASN A 1 280 ? 4.767 -0.896 -2.345 1.00 94.25 280 ASN A C 1
ATOM 2233 O O . ASN A 1 280 ? 3.550 -0.708 -2.346 1.00 94.25 280 ASN A O 1
ATOM 2237 N N . GLN A 1 281 ? 5.335 -1.934 -1.722 1.00 93.56 281 GLN A N 1
ATOM 2238 C CA . GLN A 1 281 ? 4.567 -2.969 -1.029 1.00 93.56 281 GLN A CA 1
ATOM 2239 C C . GLN A 1 281 ? 3.795 -2.400 0.168 1.00 93.56 281 GLN A C 1
ATOM 2241 O O . GLN A 1 281 ? 2.642 -2.763 0.376 1.00 93.56 281 GLN A O 1
ATOM 2246 N N . PHE A 1 282 ? 4.397 -1.488 0.940 1.00 96.06 282 PHE A N 1
ATOM 2247 C CA . PHE A 1 282 ? 3.756 -0.847 2.089 1.00 96.06 282 PHE A CA 1
ATOM 2248 C C . PHE A 1 282 ? 2.513 -0.058 1.675 1.00 96.06 282 PHE A C 1
ATOM 2250 O O . PHE A 1 282 ? 1.446 -0.245 2.262 1.00 96.06 282 PHE A O 1
ATOM 2257 N N . ILE A 1 283 ? 2.634 0.788 0.644 1.00 94.75 283 ILE A N 1
ATOM 2258 C CA . ILE A 1 283 ? 1.509 1.579 0.139 1.00 94.75 283 ILE A CA 1
ATOM 2259 C C . ILE A 1 283 ? 0.427 0.663 -0.434 1.00 94.75 283 ILE A C 1
ATOM 2261 O O . ILE A 1 283 ? -0.727 0.812 -0.049 1.00 94.75 283 ILE A O 1
ATOM 2265 N N . ALA A 1 284 ? 0.779 -0.315 -1.274 1.00 91.75 284 ALA A N 1
ATOM 2266 C CA . ALA A 1 284 ? -0.197 -1.237 -1.860 1.00 91.75 284 ALA A CA 1
ATOM 2267 C C . ALA A 1 284 ? -0.950 -2.051 -0.790 1.00 91.75 284 ALA A C 1
ATOM 2269 O O . ALA A 1 284 ? -2.176 -2.148 -0.811 1.00 91.75 284 ALA A O 1
ATOM 2270 N N . LYS A 1 285 ? -0.219 -2.592 0.192 1.00 94.38 285 LYS A N 1
ATOM 2271 C CA . LYS A 1 285 ? -0.771 -3.371 1.307 1.00 94.38 285 LYS A CA 1
ATOM 2272 C C . LYS A 1 285 ? -1.758 -2.557 2.143 1.00 94.38 285 LYS A C 1
ATOM 2274 O O . LYS A 1 285 ? -2.799 -3.083 2.537 1.00 94.38 285 LYS A O 1
ATOM 2279 N N . LEU A 1 286 ? -1.428 -1.303 2.454 1.00 96.00 286 LEU A N 1
ATOM 2280 C CA . LEU A 1 286 ? -2.267 -0.467 3.316 1.00 96.00 286 LEU A CA 1
ATOM 2281 C C . LEU A 1 286 ? -3.410 0.209 2.571 1.00 96.00 286 LEU A C 1
ATOM 2283 O O . LEU A 1 286 ? -4.481 0.338 3.152 1.00 96.00 286 LEU A O 1
ATOM 2287 N N . ASP A 1 287 ? -3.235 0.522 1.291 1.00 92.25 287 ASP A N 1
ATOM 2288 C CA . ASP A 1 287 ? -4.326 0.966 0.426 1.00 92.25 287 ASP A CA 1
ATOM 2289 C C . ASP A 1 287 ? -5.405 -0.120 0.288 1.00 92.25 287 ASP A C 1
ATOM 2291 O O . ASP A 1 287 ? -6.590 0.141 0.505 1.00 92.25 287 ASP A O 1
ATOM 2295 N N . GLN A 1 288 ? -4.995 -1.375 0.059 1.00 92.88 288 GLN A N 1
ATOM 2296 C CA . GLN A 1 288 ? -5.916 -2.512 0.032 1.00 92.88 288 GLN A CA 1
ATOM 2297 C C . GLN A 1 288 ? -6.604 -2.720 1.392 1.00 92.88 288 GLN A C 1
ATOM 2299 O O . GLN A 1 288 ? -7.802 -3.010 1.460 1.00 92.88 288 GLN A O 1
ATOM 2304 N N . PHE A 1 289 ? -5.857 -2.584 2.489 1.00 95.25 289 PHE A N 1
ATOM 2305 C CA . PHE A 1 289 ? -6.407 -2.707 3.836 1.00 95.25 289 PHE A CA 1
ATOM 2306 C C . PHE A 1 289 ? -7.450 -1.615 4.131 1.00 95.25 289 PHE A C 1
ATOM 2308 O O . PHE A 1 289 ? -8.545 -1.945 4.594 1.00 95.25 289 PHE A O 1
ATOM 2315 N N . GLU A 1 290 ? -7.146 -0.356 3.804 1.00 94.62 290 GLU A N 1
ATOM 2316 C CA . GLU A 1 290 ? -8.018 0.810 3.996 1.00 94.62 290 GLU A CA 1
ATOM 2317 C C . GLU A 1 290 ? -9.307 0.703 3.181 1.00 94.62 290 GLU A C 1
ATOM 2319 O O . GLU A 1 290 ? -10.389 0.920 3.714 1.00 94.62 290 GLU A O 1
ATOM 2324 N N . HIS A 1 291 ? -9.230 0.315 1.908 1.00 93.75 291 HIS A N 1
ATOM 2325 C CA . HIS A 1 291 ? -10.404 0.326 1.032 1.00 93.75 291 HIS A CA 1
ATOM 2326 C C . HIS A 1 291 ? -11.260 -0.944 1.118 1.00 93.75 291 HIS A C 1
ATOM 2328 O O . HIS A 1 291 ? -12.449 -0.905 0.795 1.00 93.75 291 HIS A O 1
ATOM 2334 N N . HIS A 1 292 ? -10.702 -2.073 1.570 1.00 94.25 292 HIS A N 1
ATOM 2335 C CA . HIS A 1 292 ? -11.435 -3.344 1.602 1.00 94.25 292 HIS A CA 1
ATOM 2336 C C . HIS A 1 292 ? -11.646 -3.919 2.998 1.00 94.25 292 HIS A C 1
ATOM 2338 O O . HIS A 1 292 ? -12.725 -4.446 3.276 1.00 94.25 292 HIS A O 1
ATOM 2344 N N . VAL A 1 293 ? -10.644 -3.880 3.876 1.00 95.00 293 VAL A N 1
ATOM 2345 C CA . VAL A 1 293 ? -10.727 -4.558 5.179 1.00 95.00 293 VAL A CA 1
ATOM 2346 C C . VAL A 1 293 ? -11.394 -3.659 6.213 1.00 95.00 293 VAL A C 1
ATOM 2348 O O . VAL A 1 293 ? -12.299 -4.116 6.915 1.00 95.00 293 VAL A O 1
ATOM 2351 N N . VAL A 1 294 ? -11.009 -2.383 6.269 1.00 93.56 294 VAL A N 1
ATOM 2352 C CA . VAL A 1 294 ? -11.537 -1.418 7.245 1.00 93.56 294 VAL A CA 1
ATOM 2353 C C . VAL A 1 294 ? -13.060 -1.226 7.108 1.00 93.56 294 VAL A C 1
ATOM 2355 O O . VAL A 1 294 ? -13.751 -1.444 8.108 1.00 93.56 294 VAL A O 1
ATOM 2358 N N . PRO A 1 295 ? -13.641 -0.968 5.914 1.00 96.00 295 PRO A N 1
ATOM 2359 C CA . PRO A 1 295 ? -15.090 -0.823 5.761 1.00 96.00 295 PRO A CA 1
ATOM 2360 C C . PRO A 1 295 ? -15.858 -2.097 6.120 1.00 96.00 295 PRO A C 1
ATOM 2362 O O . PRO A 1 295 ? -16.930 -2.044 6.722 1.00 96.00 295 PRO A O 1
ATOM 2365 N N . ARG A 1 296 ? -15.308 -3.274 5.786 1.00 95.94 296 ARG A N 1
ATOM 2366 C CA . ARG A 1 296 ? -15.931 -4.564 6.127 1.00 95.94 296 ARG A CA 1
ATOM 2367 C C . ARG A 1 296 ? -15.931 -4.799 7.633 1.00 95.94 296 ARG A C 1
ATOM 2369 O O . ARG A 1 296 ? -16.929 -5.281 8.163 1.00 95.94 296 ARG A O 1
ATOM 2376 N N . TYR A 1 297 ? -14.846 -4.442 8.316 1.00 92.81 297 TYR A N 1
ATOM 2377 C CA . TYR A 1 297 ? -14.760 -4.537 9.768 1.00 92.81 297 TYR A CA 1
ATOM 2378 C C . TYR A 1 297 ? -15.724 -3.567 10.463 1.00 92.81 297 TYR A C 1
ATOM 2380 O O . TYR A 1 297 ? -16.450 -3.983 11.362 1.00 92.81 297 TYR A O 1
ATOM 2388 N N . GLN A 1 298 ? -15.802 -2.312 10.014 1.00 92.75 298 GLN A N 1
ATOM 2389 C CA . GLN A 1 298 ? -16.759 -1.331 10.543 1.00 92.75 298 GLN A CA 1
ATOM 2390 C C . GLN A 1 298 ? -18.202 -1.827 10.393 1.00 92.75 298 GLN A C 1
ATOM 2392 O O . GLN A 1 298 ? -18.934 -1.900 11.380 1.00 92.75 298 GLN A O 1
ATOM 2397 N N . ARG A 1 299 ? -18.569 -2.311 9.200 1.00 95.38 299 ARG A N 1
ATOM 2398 C CA . ARG A 1 299 ? -19.894 -2.891 8.943 1.00 95.38 299 ARG A CA 1
ATOM 2399 C C . ARG A 1 299 ? -20.180 -4.120 9.810 1.00 95.38 299 ARG A C 1
ATOM 2401 O O . ARG A 1 299 ? -21.311 -4.321 10.244 1.00 95.38 299 ARG A O 1
ATOM 2408 N N . PHE A 1 300 ? -19.171 -4.949 10.077 1.00 95.38 300 PHE A N 1
ATOM 2409 C CA . PHE A 1 300 ? -19.295 -6.072 11.007 1.00 95.38 300 PHE A CA 1
ATOM 2410 C C . PHE A 1 300 ? -19.575 -5.601 12.442 1.00 95.38 300 PHE A C 1
ATOM 2412 O O . PHE A 1 300 ? -20.467 -6.144 13.094 1.00 95.38 300 PHE A O 1
ATOM 2419 N N . VAL A 1 301 ? -18.851 -4.588 12.931 1.00 92.62 301 VAL A N 1
ATOM 2420 C CA . VAL A 1 301 ? -19.043 -4.024 14.278 1.00 92.62 301 VAL A CA 1
ATOM 2421 C C . VAL A 1 301 ? -20.438 -3.414 14.424 1.00 92.62 301 VAL A C 1
ATOM 2423 O O . VAL A 1 301 ? -21.122 -3.693 15.410 1.00 92.62 301 VAL A O 1
ATOM 2426 N N . GLU A 1 302 ? -20.884 -2.640 13.435 1.00 94.38 302 GLU A N 1
ATOM 2427 C CA . GLU A 1 302 ? -22.232 -2.064 13.392 1.00 94.38 302 GLU A CA 1
ATOM 2428 C C . GLU A 1 302 ? -23.299 -3.157 13.413 1.00 94.38 302 GLU A C 1
ATOM 2430 O O . GLU A 1 302 ? -24.171 -3.155 14.282 1.00 94.38 302 GLU A O 1
ATOM 2435 N N . ARG A 1 303 ? -23.173 -4.165 12.542 1.00 96.06 303 ARG A N 1
ATOM 2436 C CA . ARG A 1 303 ? -24.138 -5.266 12.473 1.00 96.06 303 ARG A CA 1
ATOM 2437 C C . ARG A 1 303 ? -24.188 -6.083 13.760 1.00 96.06 303 ARG A C 1
ATOM 2439 O O . ARG A 1 303 ? -25.264 -6.481 14.199 1.00 96.06 303 ARG A O 1
ATOM 2446 N N . LYS A 1 304 ? -23.036 -6.326 14.390 1.00 95.31 304 LYS A N 1
ATOM 2447 C CA . LYS A 1 304 ? -22.967 -6.985 15.699 1.00 95.31 304 LYS A CA 1
ATOM 2448 C C . LYS A 1 304 ? -23.721 -6.172 16.752 1.00 95.31 304 LYS A C 1
ATOM 2450 O O . LYS A 1 304 ? -24.470 -6.754 17.530 1.00 95.31 304 LYS A O 1
ATOM 2455 N N . LYS A 1 305 ? -23.536 -4.848 16.779 1.00 93.50 305 LYS A N 1
ATOM 2456 C CA . LYS A 1 305 ? -24.235 -3.960 17.714 1.00 93.50 305 LYS A CA 1
ATOM 2457 C C . LYS A 1 305 ? -25.749 -4.005 17.497 1.00 93.50 305 LYS A C 1
ATOM 2459 O O . LYS A 1 305 ? -26.476 -4.181 18.464 1.00 93.50 305 LYS A O 1
ATOM 2464 N N . GLU A 1 306 ? -26.209 -3.916 16.251 1.00 95.56 306 GLU A N 1
ATOM 2465 C CA . GLU A 1 306 ? -27.636 -4.017 15.907 1.00 95.56 306 GLU A CA 1
ATOM 2466 C C . GLU A 1 306 ? -28.268 -5.312 16.424 1.00 95.56 306 GLU A C 1
ATOM 2468 O O . GLU A 1 306 ? -29.330 -5.273 17.035 1.00 95.56 306 GLU A O 1
ATOM 2473 N N . LEU A 1 307 ? -27.606 -6.455 16.218 1.00 95.12 307 LEU A N 1
ATOM 2474 C CA . LEU A 1 307 ? -28.114 -7.754 16.669 1.00 95.12 307 LEU A CA 1
ATOM 2475 C C . LEU A 1 307 ? -28.177 -7.856 18.197 1.00 95.12 307 LEU A C 1
ATOM 2477 O O . LEU A 1 307 ? -29.138 -8.396 18.735 1.00 95.12 307 LEU A O 1
ATOM 2481 N N . VAL A 1 308 ? -27.173 -7.322 18.898 1.00 92.06 308 VAL A N 1
ATOM 2482 C CA . VAL A 1 308 ? -27.155 -7.300 20.369 1.00 92.06 308 VAL A CA 1
ATOM 2483 C C . VAL A 1 308 ? -28.272 -6.414 20.923 1.00 92.06 308 VAL A C 1
ATOM 2485 O O . VAL A 1 308 ? -28.927 -6.800 21.889 1.00 92.06 308 VAL A O 1
ATOM 2488 N N . GLU A 1 309 ? -28.512 -5.248 20.322 1.00 89.81 309 GLU A N 1
ATOM 2489 C CA . GLU A 1 309 ? -29.600 -4.356 20.741 1.00 89.81 309 GLU A CA 1
ATOM 2490 C C . GLU A 1 309 ? -30.982 -4.939 20.410 1.00 89.81 309 GLU A C 1
ATOM 2492 O O . GLU A 1 309 ? -31.889 -4.853 21.235 1.00 89.81 309 GLU A O 1
ATOM 2497 N N . ALA A 1 310 ? -31.142 -5.603 19.260 1.00 90.81 310 ALA A N 1
ATOM 2498 C CA . ALA A 1 310 ? -32.382 -6.295 18.910 1.00 90.81 310 ALA A CA 1
ATOM 2499 C C . ALA A 1 310 ? -32.709 -7.415 19.911 1.00 90.81 310 ALA A C 1
ATOM 2501 O O . ALA A 1 310 ? -33.809 -7.444 20.456 1.00 90.81 310 ALA A O 1
ATOM 2502 N N . ALA A 1 311 ? -31.732 -8.270 20.234 1.00 86.19 311 ALA A N 1
ATOM 2503 C CA . ALA A 1 311 ? -31.909 -9.326 21.231 1.00 86.19 311 ALA A CA 1
ATOM 2504 C C . ALA A 1 311 ? -32.231 -8.757 22.625 1.00 86.19 311 ALA A C 1
ATOM 2506 O O . ALA A 1 311 ? -33.100 -9.271 23.326 1.00 86.19 311 ALA A O 1
ATOM 2507 N N . ARG A 1 312 ? -31.575 -7.656 23.022 1.00 79.44 312 ARG A N 1
ATOM 2508 C CA . ARG A 1 312 ? -31.865 -6.954 24.283 1.00 79.44 312 ARG A CA 1
ATOM 2509 C C . ARG A 1 312 ? -33.308 -6.450 24.343 1.00 79.44 312 ARG A C 1
ATOM 2511 O O . ARG A 1 312 ? -33.936 -6.556 25.396 1.00 79.44 312 ARG A O 1
ATOM 2518 N N . TYR A 1 313 ? -33.805 -5.899 23.236 1.00 82.50 313 TYR A N 1
ATOM 2519 C CA . TYR A 1 313 ? -35.177 -5.412 23.122 1.00 82.50 313 TYR A CA 1
ATOM 2520 C C . TYR A 1 313 ? -36.194 -6.561 23.169 1.00 82.50 313 TYR A C 1
ATOM 2522 O O . TYR A 1 313 ? -37.160 -6.482 23.924 1.00 82.50 313 TYR A O 1
ATOM 2530 N N . GLU A 1 314 ? -35.951 -7.650 22.432 1.00 82.56 314 GLU A N 1
ATOM 2531 C CA . GLU A 1 314 ? -36.807 -8.848 22.438 1.00 82.56 314 GLU A CA 1
ATOM 2532 C C . GLU A 1 314 ? -36.913 -9.480 23.832 1.00 82.56 314 GLU A C 1
ATOM 2534 O O . GLU A 1 314 ? -38.006 -9.843 24.262 1.00 82.56 314 GLU A O 1
ATOM 2539 N N . MET A 1 315 ? -35.804 -9.536 24.574 1.00 78.69 315 MET A N 1
ATOM 2540 C CA . MET A 1 315 ? -35.758 -10.043 25.951 1.00 78.69 315 MET A CA 1
ATOM 2541 C C . MET A 1 315 ? -36.330 -9.068 26.996 1.00 78.69 315 MET A C 1
ATOM 2543 O O . MET A 1 315 ? -36.332 -9.388 28.182 1.00 78.69 315 MET A O 1
ATOM 2547 N N . ARG A 1 316 ? -36.772 -7.865 26.592 1.00 78.19 316 ARG A N 1
ATOM 2548 C CA . ARG A 1 316 ? -37.321 -6.817 27.476 1.00 78.19 316 ARG A CA 1
ATOM 2549 C C . ARG A 1 316 ? -36.450 -6.513 28.701 1.00 78.19 316 ARG A C 1
ATOM 2551 O O . ARG A 1 316 ? -36.952 -6.147 29.760 1.00 78.19 316 ARG A O 1
ATOM 2558 N N . LEU A 1 317 ? -35.124 -6.601 28.561 1.00 67.62 317 LEU A N 1
ATOM 2559 C CA . LEU A 1 317 ? -34.196 -6.454 29.693 1.00 67.62 317 LEU A CA 1
ATOM 2560 C C . LEU A 1 317 ? -34.309 -5.092 30.403 1.00 67.62 317 LEU A C 1
ATOM 2562 O O . LEU A 1 317 ? -33.982 -4.973 31.583 1.00 67.62 317 LEU A O 1
ATOM 2566 N N . ASP A 1 318 ? -34.793 -4.062 29.705 1.00 69.62 318 ASP A N 1
ATOM 2567 C CA . ASP A 1 318 ? -35.025 -2.735 30.278 1.00 69.62 318 ASP A CA 1
ATOM 2568 C C . ASP A 1 318 ? -36.223 -2.674 31.248 1.00 69.62 318 ASP A C 1
ATOM 2570 O O . ASP A 1 318 ? -36.272 -1.757 32.069 1.00 69.62 318 ASP A O 1
ATOM 2574 N N . GLU A 1 319 ? -37.160 -3.631 31.209 1.00 68.19 319 GLU A N 1
ATOM 2575 C CA . GLU A 1 319 ? -38.248 -3.741 32.199 1.00 68.19 319 GLU A CA 1
ATOM 2576 C C . GLU A 1 319 ? -37.719 -4.153 33.579 1.00 68.19 319 GLU A C 1
ATOM 2578 O O . GLU A 1 319 ? -38.274 -3.756 34.603 1.00 68.19 319 GLU A O 1
ATOM 2583 N N . PHE A 1 320 ? -36.597 -4.874 33.619 1.00 64.81 320 PHE A N 1
ATOM 2584 C CA . PHE A 1 320 ? -35.972 -5.339 34.857 1.00 64.81 320 PHE A CA 1
ATOM 2585 C C . PHE A 1 320 ? -34.919 -4.367 35.416 1.00 64.81 320 PHE A C 1
ATOM 2587 O O . PHE A 1 320 ? -34.273 -4.643 36.433 1.00 64.81 320 PHE A O 1
ATOM 2594 N N . ARG A 1 321 ? -34.725 -3.206 34.771 1.00 63.34 321 ARG A N 1
ATOM 2595 C CA . ARG A 1 321 ? -33.836 -2.154 35.275 1.00 63.34 321 ARG A CA 1
ATOM 2596 C C . ARG A 1 321 ? -34.564 -1.279 36.303 1.00 63.34 321 ARG A C 1
ATOM 2598 O O . ARG A 1 321 ? -35.553 -0.633 35.950 1.00 63.34 321 ARG A O 1
ATOM 2605 N N . PRO A 1 322 ? -34.064 -1.175 37.549 1.00 60.16 322 PRO A N 1
ATOM 2606 C CA . PRO A 1 322 ? -34.704 -0.362 38.578 1.00 60.16 322 PRO A CA 1
ATOM 2607 C C . PRO A 1 322 ? -34.714 1.127 38.198 1.00 60.16 322 PRO A C 1
ATOM 2609 O O . PRO A 1 322 ? -33.664 1.746 37.984 1.00 60.16 322 PRO A O 1
ATOM 2612 N N . ARG A 1 323 ? -35.917 1.713 38.128 1.00 62.69 323 ARG A N 1
ATOM 2613 C CA . ARG A 1 323 ? -36.150 3.138 37.844 1.00 62.69 323 ARG A CA 1
ATOM 2614 C C . ARG A 1 323 ? -36.238 3.919 39.151 1.00 62.69 323 ARG A C 1
ATOM 2616 O O . ARG A 1 323 ? -37.312 4.087 39.714 1.00 62.69 323 ARG A O 1
ATOM 2623 N N . VAL A 1 324 ? -35.104 4.414 39.632 1.00 59.22 324 VAL A N 1
ATOM 2624 C CA . VAL A 1 324 ? -35.077 5.212 40.864 1.00 59.22 324 VAL A CA 1
ATOM 2625 C C . VAL A 1 324 ? -35.712 6.584 40.618 1.00 59.22 324 VAL A C 1
ATOM 2627 O O . VAL A 1 324 ? -35.329 7.295 39.686 1.00 59.22 324 VAL A O 1
ATOM 2630 N N . LEU A 1 325 ? -36.645 6.989 41.482 1.00 57.72 325 LEU A N 1
ATOM 2631 C CA . LEU A 1 325 ? -37.159 8.359 41.521 1.00 57.72 325 LEU A CA 1
ATOM 2632 C C . LEU A 1 325 ? -36.009 9.332 41.808 1.00 57.72 325 LEU A C 1
ATOM 2634 O O . LEU A 1 325 ? -35.351 9.242 42.843 1.00 57.72 325 LEU A O 1
ATOM 2638 N N . THR A 1 326 ? -35.782 10.298 40.919 1.00 56.84 326 THR A N 1
ATOM 2639 C CA . THR A 1 326 ? -34.695 11.289 41.034 1.00 56.84 326 THR A CA 1
ATOM 2640 C C . THR A 1 326 ? -34.745 12.102 42.333 1.00 56.84 326 THR A C 1
ATOM 2642 O O . THR A 1 326 ? -33.702 12.528 42.824 1.00 56.84 326 THR A O 1
ATOM 2645 N N . SER A 1 327 ? -35.927 12.256 42.939 1.00 59.78 327 SER A N 1
ATOM 2646 C CA . SER A 1 327 ? -36.133 12.902 44.244 1.00 59.78 327 SER A CA 1
ATOM 2647 C C . SER A 1 327 ? -35.597 12.104 45.441 1.00 59.78 327 SER A C 1
ATOM 2649 O O . SER A 1 327 ? -35.401 12.674 46.510 1.00 59.78 327 SER A O 1
ATOM 2651 N N . PHE A 1 328 ? -35.327 10.806 45.275 1.00 59.44 328 PHE A N 1
ATOM 2652 C CA . PHE A 1 328 ? -34.830 9.914 46.328 1.00 59.44 328 PHE A CA 1
ATOM 2653 C C . PHE A 1 328 ? -33.288 9.872 46.399 1.00 59.44 328 PHE A C 1
ATOM 2655 O O . PHE A 1 328 ? -32.722 9.338 47.344 1.00 59.44 328 PHE A O 1
ATOM 2662 N N . VAL A 1 329 ? -32.581 10.450 45.416 1.00 53.59 329 VAL A N 1
ATOM 2663 C CA . VAL A 1 329 ? -31.158 10.149 45.127 1.00 53.59 329 VAL A CA 1
ATOM 2664 C C . VAL A 1 329 ? -30.141 10.929 45.982 1.00 53.59 329 VAL A C 1
ATOM 2666 O O . VAL A 1 329 ? -28.939 10.697 45.866 1.00 53.59 329 VAL A O 1
ATOM 2669 N N . ARG A 1 330 ? -30.566 11.822 46.882 1.00 52.66 330 ARG A N 1
ATOM 2670 C CA . ARG A 1 330 ? -29.666 12.504 47.835 1.00 52.66 330 ARG A CA 1
ATOM 2671 C C . ARG A 1 330 ? -30.397 12.856 49.120 1.00 52.66 330 ARG A C 1
ATOM 2673 O O . ARG A 1 330 ? -30.876 13.976 49.276 1.00 52.66 330 ARG A O 1
ATOM 2680 N N . ASN A 1 331 ? -30.475 11.913 50.048 1.00 60.59 331 ASN A N 1
ATOM 2681 C CA . ASN A 1 331 ? -30.989 12.197 51.378 1.00 60.59 331 ASN A CA 1
ATOM 2682 C C . ASN A 1 331 ? -30.044 11.590 52.414 1.00 60.59 331 ASN A C 1
ATOM 2684 O O . ASN A 1 331 ? -29.772 10.394 52.348 1.00 60.59 331 ASN A O 1
ATOM 2688 N N . ARG A 1 332 ? -29.559 12.403 53.366 1.00 58.59 332 ARG A N 1
ATOM 2689 C CA . ARG A 1 332 ? -28.665 11.962 54.459 1.00 58.59 332 ARG A CA 1
ATOM 2690 C C . ARG A 1 332 ? -29.186 10.716 55.166 1.00 58.59 332 ARG A C 1
ATOM 2692 O O . ARG A 1 332 ? -28.414 9.860 55.559 1.00 58.59 332 ARG A O 1
ATOM 2699 N N . LEU A 1 333 ? -30.507 10.588 55.255 1.00 62.72 333 LEU A N 1
ATOM 2700 C CA . LEU A 1 333 ? -31.186 9.431 55.823 1.00 62.72 333 LEU A CA 1
ATOM 2701 C C . LEU A 1 333 ? -30.799 8.099 55.144 1.00 62.72 333 LEU A C 1
ATOM 2703 O O . LEU A 1 333 ? -30.689 7.075 55.808 1.00 62.72 333 LEU A O 1
ATOM 2707 N N . ILE A 1 334 ? -30.583 8.089 53.828 1.00 67.38 334 ILE A N 1
ATOM 2708 C CA . ILE A 1 334 ? -30.226 6.867 53.098 1.00 67.38 334 ILE A CA 1
ATOM 2709 C C . ILE A 1 334 ? -28.757 6.526 53.343 1.00 67.38 334 ILE A C 1
ATOM 2711 O O . ILE A 1 334 ? -28.458 5.405 53.747 1.00 67.38 334 ILE A O 1
ATOM 2715 N N . ASP A 1 335 ? -27.865 7.497 53.145 1.00 67.94 335 ASP A N 1
ATOM 2716 C CA . ASP A 1 335 ? -26.418 7.272 53.205 1.00 67.94 335 ASP A CA 1
ATOM 2717 C C . ASP A 1 335 ? -25.902 7.084 54.643 1.00 67.94 335 ASP A C 1
ATOM 2719 O O . ASP A 1 335 ? -25.048 6.236 54.881 1.00 67.94 335 ASP A O 1
ATOM 2723 N N . GLU A 1 336 ? -26.428 7.843 55.610 1.00 66.56 336 GLU A N 1
ATOM 2724 C CA . GLU A 1 336 ? -25.942 7.855 56.998 1.00 66.56 336 GLU A CA 1
ATOM 2725 C C . GLU A 1 336 ? -26.725 6.902 57.919 1.00 66.56 336 GLU A C 1
ATOM 2727 O O . GLU A 1 336 ? -26.214 6.534 58.975 1.00 66.56 336 GLU A O 1
ATOM 2732 N N . VAL A 1 337 ? -27.949 6.487 57.551 1.00 67.44 337 VAL A N 1
ATOM 2733 C CA . VAL A 1 337 ? -28.807 5.651 58.417 1.00 67.44 337 VAL A CA 1
ATOM 2734 C C . VAL A 1 337 ? -29.192 4.331 57.756 1.00 67.44 337 VAL A C 1
ATOM 2736 O O . VAL A 1 337 ? -28.905 3.278 58.315 1.00 67.44 337 VAL A O 1
ATOM 2739 N N . TYR A 1 338 ? -29.817 4.334 56.575 1.00 73.06 338 TYR A N 1
ATOM 2740 C CA . TYR A 1 338 ? -30.328 3.085 55.994 1.00 73.06 338 TYR A CA 1
ATOM 2741 C C . TYR A 1 338 ? -29.252 2.170 55.408 1.00 73.06 338 TYR A C 1
ATOM 2743 O O . TYR A 1 338 ? -29.302 0.971 55.669 1.00 73.06 338 TYR A O 1
ATOM 2751 N N . LEU A 1 339 ? -28.281 2.693 54.652 1.00 74.38 339 LEU A N 1
ATOM 2752 C CA . LEU A 1 339 ? -27.212 1.876 54.065 1.00 74.38 339 LEU A CA 1
ATOM 2753 C C . LEU A 1 339 ? -26.351 1.170 55.128 1.00 74.38 339 LEU A C 1
ATOM 2755 O O . LEU A 1 339 ? -26.137 -0.033 54.970 1.00 74.38 339 LEU A O 1
ATOM 2759 N N . PRO A 1 340 ? -25.927 1.821 56.232 1.00 76.50 340 PRO A N 1
ATOM 2760 C CA . PRO A 1 340 ? -25.228 1.130 57.317 1.00 76.50 340 PRO A CA 1
ATOM 2761 C C . PRO A 1 340 ? -26.026 -0.023 57.944 1.00 76.50 340 PRO A C 1
ATOM 2763 O O . PRO A 1 340 ? -25.436 -1.026 58.329 1.00 76.50 340 PRO A O 1
ATOM 2766 N N . LEU A 1 341 ? -27.361 0.074 58.013 1.00 73.62 341 LEU A N 1
ATOM 2767 C CA . LEU A 1 341 ? -28.211 -0.958 58.628 1.00 73.62 341 LEU A CA 1
ATOM 2768 C C . LEU A 1 341 ? -28.338 -2.237 57.789 1.00 73.62 341 LEU A C 1
ATOM 2770 O O . LEU A 1 341 ? -28.569 -3.311 58.341 1.00 73.62 341 LEU A O 1
ATOM 2774 N N . ILE A 1 342 ? -28.213 -2.133 56.464 1.00 76.25 342 ILE A N 1
ATOM 2775 C CA . ILE A 1 342 ? -28.370 -3.267 55.535 1.00 76.25 342 ILE A CA 1
ATOM 2776 C C . ILE A 1 342 ? -27.050 -3.697 54.880 1.00 76.25 342 ILE A C 1
ATOM 2778 O O . ILE A 1 342 ? -26.978 -4.781 54.301 1.00 76.25 342 ILE A O 1
ATOM 2782 N N . GLY A 1 343 ? -26.011 -2.861 54.971 1.00 73.81 343 GLY A N 1
ATOM 2783 C CA . GLY A 1 343 ? -24.733 -3.024 54.281 1.00 73.81 343 GLY A CA 1
ATOM 2784 C C . GLY A 1 343 ? -24.004 -4.311 54.651 1.00 73.81 343 GLY A C 1
ATOM 2785 O O . GLY A 1 343 ? -23.588 -5.040 53.755 1.00 73.81 343 GLY A O 1
ATOM 2786 N N . ASP A 1 344 ? -23.933 -4.646 55.940 1.00 72.56 344 ASP A N 1
ATOM 2787 C CA . ASP A 1 344 ? -23.258 -5.865 56.412 1.00 72.56 344 ASP A CA 1
ATOM 2788 C C . ASP A 1 344 ? -23.935 -7.146 55.902 1.00 72.56 344 ASP A C 1
ATOM 2790 O O . ASP A 1 344 ? -23.270 -8.140 55.603 1.00 72.56 344 ASP A O 1
ATOM 2794 N N . ASN A 1 345 ? -25.265 -7.135 55.778 1.00 74.50 345 ASN A N 1
ATOM 2795 C CA . ASN A 1 345 ? -26.031 -8.273 55.274 1.00 74.50 345 ASN A CA 1
ATOM 2796 C C . ASN A 1 345 ? -25.879 -8.408 53.748 1.00 74.50 345 ASN A C 1
ATOM 2798 O O . ASN A 1 345 ? -25.606 -9.501 53.252 1.00 74.50 345 ASN A O 1
ATOM 2802 N N . LEU A 1 346 ? -25.956 -7.293 53.015 1.00 75.94 346 LEU A N 1
ATOM 2803 C CA . LEU A 1 346 ? -25.711 -7.264 51.571 1.00 75.94 346 LEU A CA 1
ATOM 2804 C C . LEU A 1 346 ? -24.278 -7.689 51.226 1.00 75.94 346 LEU A C 1
ATOM 2806 O O . LEU A 1 346 ? -24.080 -8.484 50.313 1.00 75.94 346 LEU A O 1
ATOM 2810 N N . ALA A 1 347 ? -23.277 -7.221 51.975 1.00 71.12 347 ALA A N 1
ATOM 2811 C CA . ALA A 1 347 ? -21.875 -7.566 51.746 1.00 71.12 347 ALA A CA 1
ATOM 2812 C C . ALA A 1 347 ? -21.605 -9.073 51.913 1.00 71.12 347 ALA A C 1
ATOM 2814 O O . ALA A 1 347 ? -20.811 -9.635 51.154 1.00 71.12 347 ALA A O 1
ATOM 2815 N N . LYS A 1 348 ? -22.300 -9.737 52.850 1.00 71.69 348 LYS A N 1
ATOM 2816 C CA . LYS A 1 348 ? -22.282 -11.203 52.995 1.00 71.69 348 LYS A CA 1
ATOM 2817 C C . LYS A 1 348 ? -22.958 -11.898 51.811 1.00 71.69 348 LYS A C 1
ATOM 2819 O O . LYS A 1 348 ? -22.338 -12.731 51.161 1.00 71.69 348 LYS A O 1
ATOM 2824 N N . GLN A 1 349 ? -24.175 -11.490 51.443 1.00 70.69 349 GLN A N 1
ATOM 2825 C CA . GLN A 1 349 ? -24.909 -12.101 50.322 1.00 70.69 349 GLN A CA 1
ATOM 2826 C C . GLN A 1 349 ? -24.196 -11.967 48.961 1.00 70.69 349 GLN A C 1
ATOM 2828 O O . GLN A 1 349 ? -24.298 -12.868 48.124 1.00 70.69 349 GLN A O 1
ATOM 2833 N N . VAL A 1 350 ? -23.471 -10.862 48.752 1.00 67.75 350 VAL A N 1
ATOM 2834 C CA . VAL A 1 350 ? -22.690 -10.571 47.534 1.00 67.75 350 VAL A CA 1
ATOM 2835 C C . VAL A 1 350 ? -21.291 -11.216 47.573 1.00 67.75 350 VAL A C 1
ATOM 2837 O O . VAL A 1 350 ? -20.658 -11.369 46.531 1.00 67.75 350 VAL A O 1
ATOM 2840 N N . GLY A 1 351 ? -20.811 -11.651 48.746 1.00 60.78 351 GLY A N 1
ATOM 2841 C CA . GLY A 1 351 ? -19.531 -12.356 48.900 1.00 60.78 351 GLY A CA 1
ATOM 2842 C C . GLY A 1 351 ? -18.299 -11.447 48.967 1.00 60.78 351 GLY A C 1
ATOM 2843 O O . GLY A 1 351 ? -17.223 -11.839 48.519 1.00 60.78 351 GLY A O 1
ATOM 2844 N N . VAL A 1 352 ? -18.447 -10.227 49.495 1.00 52.62 352 VAL A N 1
ATOM 2845 C CA . VAL A 1 352 ? -17.369 -9.217 49.590 1.00 52.62 352 VAL A CA 1
ATOM 2846 C C . VAL A 1 352 ? -16.579 -9.331 50.907 1.00 52.62 352 VAL A C 1
ATOM 2848 O O . VAL A 1 352 ? -15.489 -8.779 51.033 1.00 52.62 352 VAL A O 1
ATOM 2851 N N . VAL A 1 353 ? -17.098 -10.073 51.891 1.00 45.81 353 VAL A N 1
ATOM 2852 C CA . VAL A 1 353 ? -16.470 -10.271 53.206 1.00 45.81 353 VAL A CA 1
ATOM 2853 C C . VAL A 1 353 ? -15.793 -11.647 53.258 1.00 45.81 353 VAL A C 1
ATOM 2855 O O . VAL A 1 353 ? -16.475 -12.660 53.162 1.00 45.81 353 VAL A O 1
ATOM 2858 N N . GLY A 1 354 ? -14.460 -11.667 53.416 1.00 44.28 354 GLY A N 1
ATOM 2859 C CA . GLY A 1 354 ? -13.647 -12.863 53.697 1.00 44.28 354 GLY A CA 1
ATOM 2860 C C . GLY A 1 354 ? -12.671 -13.268 52.577 1.00 44.28 354 GLY A C 1
ATOM 2861 O O . GLY A 1 354 ? -13.077 -13.609 51.471 1.00 44.28 354 GLY A O 1
ATOM 2862 N N . GLU A 1 355 ? -11.363 -13.319 52.872 1.00 41.53 355 GLU A N 1
ATOM 2863 C CA . GLU A 1 355 ? -10.306 -13.823 51.961 1.00 41.53 355 GLU A CA 1
ATOM 2864 C C . GLU A 1 355 ? -10.409 -15.343 51.659 1.00 41.53 355 GLU A C 1
ATOM 2866 O O . GLU A 1 355 ? -9.614 -15.891 50.896 1.00 41.53 355 GLU A O 1
ATOM 2871 N N . GLY A 1 356 ? -11.418 -16.036 52.200 1.00 46.25 356 GLY A N 1
ATOM 2872 C CA . GLY A 1 356 ? -11.710 -17.453 51.970 1.00 46.25 356 GLY A CA 1
ATOM 2873 C C . GLY A 1 356 ? -12.991 -17.658 51.159 1.00 46.25 356 GLY A C 1
ATOM 2874 O O . GLY A 1 356 ? -14.073 -17.837 51.709 1.00 46.25 356 GLY A O 1
ATOM 2875 N N . LYS A 1 357 ? -12.878 -17.673 49.828 1.00 49.47 357 LYS A N 1
ATOM 2876 C CA . LYS A 1 357 ? -13.984 -17.974 48.904 1.00 49.47 357 LYS A CA 1
ATOM 2877 C C . LYS A 1 357 ? -14.533 -19.394 49.129 1.00 49.47 357 LYS A C 1
ATOM 2879 O O . LYS A 1 357 ? -13.945 -20.335 48.600 1.00 49.47 357 LYS A O 1
ATOM 2884 N N . ARG A 1 358 ? -15.660 -19.538 49.849 1.00 47.25 358 ARG A N 1
ATOM 2885 C CA . ARG A 1 358 ? -16.795 -20.454 49.530 1.00 47.25 358 ARG A CA 1
ATOM 2886 C C . ARG A 1 358 ? -17.892 -20.571 50.604 1.00 47.25 358 ARG A C 1
ATOM 2888 O O . ARG A 1 358 ? -18.912 -21.173 50.290 1.00 47.25 358 ARG A O 1
ATOM 2895 N N . THR A 1 359 ? -17.748 -20.022 51.812 1.00 42.44 359 THR A N 1
ATOM 2896 C CA . THR A 1 359 ? -18.708 -20.290 52.912 1.00 42.44 359 THR A CA 1
ATOM 2897 C C . THR A 1 359 ? -19.662 -19.152 53.275 1.00 42.44 359 THR A C 1
ATOM 2899 O O . THR A 1 359 ? -20.649 -19.408 53.957 1.00 42.44 359 THR A O 1
ATOM 2902 N N . ASP A 1 360 ? -19.438 -17.929 52.788 1.00 50.22 360 ASP A N 1
ATOM 2903 C CA . ASP A 1 360 ? -20.090 -16.742 53.372 1.00 50.22 360 ASP A CA 1
ATOM 2904 C C . ASP A 1 360 ? -21.213 -16.143 52.500 1.00 50.22 360 ASP A C 1
ATOM 2906 O O . ASP A 1 360 ? -21.737 -15.078 52.809 1.00 50.22 360 ASP A O 1
ATOM 2910 N N . LEU A 1 361 ? -21.634 -16.838 51.435 1.00 53.69 361 LEU A N 1
AT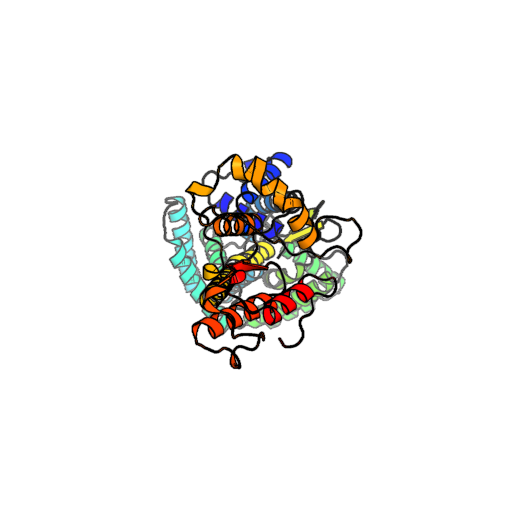OM 2911 C CA . LEU A 1 361 ? -22.694 -16.415 50.500 1.00 53.69 361 LEU A CA 1
ATOM 2912 C C . LEU A 1 361 ? -24.120 -16.666 51.033 1.00 53.69 361 LEU A C 1
ATOM 2914 O O . LEU A 1 361 ? -25.013 -17.048 50.269 1.00 53.69 361 LEU A O 1
ATOM 2918 N N . MET A 1 362 ? -24.330 -16.449 52.332 1.00 58.53 362 MET A N 1
ATOM 2919 C CA . MET A 1 362 ? -25.603 -16.670 53.019 1.00 58.53 362 MET A CA 1
ATOM 2920 C C . MET A 1 362 ? -26.232 -15.370 53.496 1.00 58.53 362 MET A C 1
ATOM 2922 O O . MET A 1 362 ? -25.550 -14.461 53.974 1.00 58.53 362 MET A O 1
ATOM 2926 N N . GLY A 1 363 ? -27.556 -15.308 53.433 1.00 65.31 363 GLY A N 1
ATOM 2927 C CA . GLY A 1 363 ? -28.305 -14.212 54.025 1.00 65.31 363 GLY A CA 1
ATOM 2928 C C . GLY A 1 363 ? -29.684 -14.044 53.415 1.00 65.31 363 GLY A C 1
ATOM 2929 O O . GLY A 1 363 ? -29.868 -14.141 52.207 1.00 65.31 363 GLY A O 1
ATOM 2930 N N . LEU A 1 364 ? -30.643 -13.759 54.288 1.00 78.56 364 LEU A N 1
ATOM 2931 C CA . LEU A 1 364 ? -31.944 -13.203 53.952 1.00 78.56 364 LEU A CA 1
ATOM 2932 C C . LEU A 1 364 ? -32.004 -11.819 54.601 1.00 78.56 364 LEU A C 1
ATOM 2934 O O . LEU A 1 364 ? -31.654 -11.672 55.777 1.00 78.56 364 LEU A O 1
ATOM 2938 N N . LEU A 1 365 ? -32.434 -10.806 53.851 1.00 83.56 365 LEU A N 1
ATOM 2939 C CA . LEU A 1 365 ? -32.675 -9.472 54.393 1.00 83.56 365 LEU A CA 1
ATOM 2940 C C . LEU A 1 365 ? -34.179 -9.286 54.597 1.00 83.56 365 LEU A C 1
ATOM 2942 O O . LEU A 1 365 ? -34.923 -9.110 53.635 1.00 83.56 365 LEU A O 1
ATOM 2946 N N . LEU A 1 366 ? -34.624 -9.311 55.853 1.00 84.56 366 LEU A N 1
ATOM 2947 C CA . LEU A 1 366 ? -36.016 -9.041 56.202 1.00 84.56 366 LEU A CA 1
ATOM 2948 C C . LEU A 1 366 ? -36.192 -7.561 56.564 1.00 84.56 366 LEU A C 1
ATOM 2950 O O . LEU A 1 366 ? -35.658 -7.091 57.568 1.00 84.56 366 LEU A O 1
ATOM 2954 N N . LEU A 1 367 ? -36.966 -6.828 55.761 1.00 84.50 367 LEU A N 1
ATOM 2955 C CA . LEU A 1 367 ? -37.244 -5.406 55.978 1.00 84.50 367 LEU A CA 1
ATOM 2956 C C . LEU A 1 367 ? -38.623 -5.198 56.611 1.00 84.50 367 LEU A C 1
ATOM 2958 O O . LEU A 1 367 ? -39.652 -5.291 55.941 1.00 84.50 367 LEU A O 1
ATOM 2962 N N . VAL A 1 368 ? -38.644 -4.837 57.895 1.00 83.06 368 VAL A N 1
ATOM 2963 C CA . VAL A 1 368 ? -39.875 -4.525 58.636 1.00 83.06 368 VAL A CA 1
ATOM 2964 C C . VAL A 1 368 ? -39.960 -3.020 58.885 1.00 83.06 368 VAL A C 1
ATOM 2966 O O . VAL A 1 368 ? -39.070 -2.422 59.479 1.00 83.06 368 VAL A O 1
ATOM 2969 N N . SER A 1 369 ? -41.043 -2.393 58.427 1.00 79.75 369 SER A N 1
ATOM 2970 C CA . SER A 1 369 ? -41.342 -0.978 58.690 1.00 79.75 369 SER A CA 1
ATOM 2971 C C . SER A 1 369 ? -42.843 -0.702 58.520 1.00 79.75 369 SER A C 1
ATOM 2973 O O . SER A 1 369 ? -43.523 -1.520 57.887 1.00 79.75 369 SER A O 1
ATOM 2975 N N . PRO A 1 370 ? -43.378 0.424 59.026 1.00 79.25 370 PRO A N 1
ATOM 2976 C CA . PRO A 1 370 ? -44.765 0.802 58.774 1.00 79.25 370 PRO A CA 1
ATOM 2977 C C . PRO A 1 370 ? -45.049 1.043 57.273 1.00 79.25 370 PRO A C 1
ATOM 2979 O O . PRO A 1 370 ? -44.119 1.305 56.497 1.00 79.25 370 PRO A O 1
ATOM 2982 N N . PRO A 1 371 ? -46.321 0.978 56.836 1.00 76.62 371 PRO A N 1
ATOM 2983 C CA . PRO A 1 371 ? -46.697 1.255 55.450 1.00 76.62 371 PRO A CA 1
ATOM 2984 C C . PRO A 1 371 ? -46.258 2.659 55.007 1.00 76.62 371 PRO A C 1
ATOM 2986 O O . PRO A 1 371 ? -46.387 3.620 55.760 1.00 76.62 371 PRO A O 1
ATOM 2989 N N . GLY A 1 372 ? -45.735 2.783 53.784 1.00 72.06 372 GLY A N 1
ATOM 2990 C CA . GLY A 1 372 ? -45.363 4.079 53.193 1.00 72.06 372 GLY A CA 1
ATOM 2991 C C . GLY A 1 372 ? -43.958 4.605 53.521 1.00 72.06 372 GLY A C 1
ATOM 2992 O O . GLY A 1 372 ? -43.576 5.648 53.004 1.00 72.06 372 GLY A O 1
ATOM 2993 N N . TYR A 1 373 ? -43.141 3.881 54.294 1.00 74.88 373 TYR A N 1
ATOM 2994 C CA . TYR A 1 373 ? -41.774 4.302 54.666 1.00 74.88 373 TYR A CA 1
ATOM 2995 C C . TYR A 1 373 ? -40.691 3.966 53.616 1.00 74.88 373 TYR A C 1
ATOM 2997 O O . TYR A 1 373 ? -39.507 3.904 53.931 1.00 74.88 373 TYR A O 1
ATOM 3005 N N . GLY A 1 374 ? -41.079 3.725 52.359 1.00 76.19 374 GLY A N 1
ATOM 3006 C CA . GLY A 1 374 ? -40.137 3.638 51.235 1.00 76.19 374 GLY A CA 1
ATOM 3007 C C . GLY A 1 374 ? -39.259 2.380 51.163 1.00 76.19 374 GLY A C 1
ATOM 3008 O O . GLY A 1 374 ? -38.205 2.440 50.539 1.00 76.19 374 GLY A O 1
ATOM 3009 N N . LYS A 1 375 ? -39.667 1.242 51.754 1.00 83.06 375 LYS A N 1
ATOM 3010 C CA . LYS A 1 375 ? -38.913 -0.036 51.698 1.00 83.06 375 LYS A CA 1
ATOM 3011 C C . LYS A 1 375 ? -38.565 -0.455 50.270 1.00 83.06 375 LYS A C 1
ATOM 3013 O O . LYS A 1 375 ? -37.401 -0.692 49.965 1.00 83.06 375 LYS A O 1
ATOM 3018 N N . THR A 1 376 ? -39.567 -0.505 49.396 1.00 82.44 376 THR A N 1
ATOM 3019 C CA . THR A 1 376 ? -39.385 -0.880 47.991 1.00 82.44 376 THR A CA 1
ATOM 3020 C C . THR A 1 376 ? -38.458 0.103 47.280 1.00 82.44 376 THR A C 1
ATOM 3022 O O . THR A 1 376 ? -37.508 -0.309 46.628 1.00 82.44 376 THR A O 1
ATOM 3025 N N . THR A 1 377 ? -38.668 1.407 47.479 1.00 79.00 377 THR A N 1
ATOM 3026 C CA . THR A 1 377 ? -37.854 2.464 46.859 1.00 79.00 377 THR A CA 1
ATOM 3027 C C . THR A 1 377 ? -36.393 2.415 47.311 1.00 79.00 377 THR A C 1
ATOM 3029 O O . THR A 1 377 ? -35.489 2.631 46.506 1.00 79.00 377 THR A O 1
ATOM 3032 N N . LEU A 1 378 ? -36.139 2.085 48.582 1.00 81.94 378 LEU A N 1
ATOM 3033 C CA . LEU A 1 378 ? -34.790 1.857 49.097 1.00 81.94 378 LEU A CA 1
ATOM 3034 C C . LEU A 1 378 ? -34.124 0.671 48.389 1.00 81.94 378 LEU A C 1
ATOM 3036 O O . LEU A 1 378 ? -32.961 0.772 48.006 1.00 81.94 378 LEU A O 1
ATOM 3040 N N . MET A 1 379 ? -34.845 -0.433 48.188 1.00 85.62 379 MET A N 1
ATOM 3041 C CA . MET A 1 379 ? -34.299 -1.623 47.524 1.00 85.62 379 MET A CA 1
ATOM 3042 C C . MET A 1 379 ? -34.054 -1.404 46.035 1.00 85.62 379 MET A C 1
ATOM 3044 O O . MET A 1 379 ? -32.996 -1.778 45.537 1.00 85.62 379 MET A O 1
ATOM 3048 N N . GLU A 1 380 ? -34.944 -0.692 45.348 1.00 83.31 380 GLU A N 1
ATOM 3049 C CA . GLU A 1 380 ? -34.724 -0.254 43.967 1.00 83.31 380 GLU A CA 1
ATOM 3050 C C . GLU A 1 380 ? -33.484 0.643 43.847 1.00 83.31 380 GLU A C 1
ATOM 3052 O O . GLU A 1 380 ? -32.689 0.484 42.918 1.00 83.31 380 GLU A O 1
ATOM 3057 N N . TYR A 1 381 ? -33.282 1.562 44.801 1.00 79.75 381 TYR A N 1
ATOM 3058 C CA . TYR A 1 381 ? -32.089 2.408 44.851 1.00 79.75 381 TYR A CA 1
ATOM 3059 C C . TYR A 1 381 ? -30.812 1.586 45.033 1.00 79.75 381 TYR A C 1
ATOM 3061 O O . TYR A 1 381 ? -29.852 1.770 44.284 1.00 79.75 381 TYR A O 1
ATOM 3069 N N . VAL A 1 382 ? -30.801 0.662 45.996 1.00 79.88 382 VAL A N 1
ATOM 3070 C CA . VAL A 1 382 ? -29.653 -0.217 46.252 1.00 79.88 382 VAL A CA 1
ATOM 3071 C C . VAL A 1 382 ? -29.349 -1.075 45.027 1.00 79.88 382 VAL A C 1
ATOM 3073 O O . VAL A 1 382 ? -28.200 -1.121 44.593 1.00 79.88 382 VAL A O 1
ATOM 3076 N N . ALA A 1 383 ? -30.363 -1.690 44.417 1.00 82.38 383 ALA A N 1
ATOM 3077 C CA . ALA A 1 383 ? -30.187 -2.509 43.225 1.00 82.38 383 ALA A CA 1
ATOM 3078 C C . ALA A 1 383 ? -29.600 -1.705 42.055 1.00 82.38 383 ALA A C 1
ATOM 3080 O O . ALA A 1 383 ? -28.654 -2.147 41.404 1.00 82.38 383 ALA A O 1
ATOM 3081 N N . ASN A 1 384 ? -30.090 -0.476 41.849 1.00 79.31 384 ASN A N 1
ATOM 3082 C CA . ASN A 1 384 ? -29.551 0.441 40.848 1.00 79.31 384 ASN A CA 1
ATOM 3083 C C . ASN A 1 384 ? -28.073 0.778 41.112 1.00 79.31 384 ASN A C 1
ATOM 3085 O O . ASN A 1 384 ? -27.262 0.737 40.189 1.00 79.31 384 ASN A O 1
ATOM 3089 N N . ARG A 1 385 ? -27.705 1.060 42.371 1.00 76.06 385 ARG A N 1
ATOM 3090 C CA . ARG A 1 385 ? -26.316 1.365 42.759 1.00 76.06 385 ARG A CA 1
ATOM 3091 C C . ARG A 1 385 ? -25.374 0.175 42.627 1.00 76.06 385 ARG A C 1
ATOM 3093 O O . ARG A 1 385 ? -24.214 0.380 42.282 1.00 76.06 385 ARG A O 1
ATOM 3100 N N . LEU A 1 386 ? -25.864 -1.035 42.883 1.00 75.88 386 LEU A N 1
ATOM 3101 C CA . LEU A 1 386 ? -25.097 -2.272 42.740 1.00 75.88 386 LEU A CA 1
ATOM 3102 C C . LEU A 1 386 ? -25.041 -2.777 41.290 1.00 75.88 386 LEU A C 1
ATOM 3104 O O . LEU A 1 386 ? -24.247 -3.662 40.991 1.00 75.88 386 LEU A O 1
ATOM 3108 N N . GLY A 1 387 ? -25.855 -2.225 40.383 1.00 75.19 387 GLY A N 1
ATOM 3109 C CA . GLY A 1 387 ? -25.929 -2.690 38.996 1.00 75.19 387 GLY A CA 1
ATOM 3110 C C . GLY A 1 387 ? -26.515 -4.100 38.859 1.00 75.19 387 GLY A C 1
ATOM 3111 O O . GLY A 1 387 ? -26.256 -4.774 37.860 1.00 75.19 387 GLY A O 1
ATOM 3112 N N . VAL A 1 388 ? -27.284 -4.544 39.857 1.00 83.06 388 VAL A N 1
ATOM 3113 C CA . VAL A 1 388 ? -27.987 -5.833 39.851 1.00 83.06 388 VAL A CA 1
ATOM 3114 C C . VAL A 1 388 ? -29.388 -5.663 39.276 1.00 83.06 388 VAL A C 1
ATOM 3116 O O . VAL A 1 388 ? -30.001 -4.595 39.366 1.00 83.06 388 VAL A O 1
ATOM 3119 N N . ILE A 1 389 ? -29.908 -6.731 38.686 1.00 82.69 389 ILE A N 1
ATOM 3120 C CA . ILE A 1 389 ? -31.275 -6.757 38.174 1.00 82.69 389 ILE A CA 1
ATOM 3121 C C . ILE A 1 389 ? -32.245 -6.877 39.352 1.00 82.69 389 ILE A C 1
ATOM 3123 O O . ILE A 1 389 ? -32.066 -7.734 40.213 1.00 82.69 389 ILE A O 1
ATOM 3127 N N . PHE A 1 390 ? -33.258 -6.009 39.415 1.00 87.00 390 PHE A N 1
ATOM 3128 C CA . PHE A 1 390 ? -34.202 -5.964 40.533 1.00 87.00 390 PHE A CA 1
ATOM 3129 C C . PHE A 1 390 ? -35.495 -6.702 40.180 1.00 87.00 390 PHE A C 1
ATOM 3131 O O . PHE A 1 390 ? -36.353 -6.168 39.476 1.00 87.00 390 PHE A O 1
ATOM 3138 N N . MET A 1 391 ? -35.646 -7.929 40.680 1.00 88.62 391 MET A N 1
ATOM 3139 C CA . MET A 1 391 ? -36.838 -8.741 40.458 1.00 88.62 391 MET A CA 1
ATOM 3140 C C . MET A 1 391 ? -37.830 -8.562 41.609 1.00 88.62 391 MET A C 1
ATOM 3142 O O . MET A 1 391 ? -37.772 -9.262 42.621 1.00 88.62 391 MET A O 1
ATOM 3146 N N . LYS A 1 392 ? -38.759 -7.615 41.454 1.00 90.06 392 LYS A N 1
ATOM 3147 C CA . LYS A 1 392 ? -39.865 -7.425 42.401 1.00 90.06 392 LYS A CA 1
ATOM 3148 C C . LYS A 1 392 ? -40.948 -8.481 42.187 1.00 90.06 392 LYS A C 1
ATOM 3150 O O . LYS A 1 392 ? -41.543 -8.504 41.112 1.00 90.06 392 LYS A O 1
ATOM 3155 N N . ILE A 1 393 ? -41.236 -9.260 43.221 1.00 90.44 393 ILE A N 1
ATOM 3156 C CA . ILE A 1 393 ? -42.309 -10.252 43.265 1.00 90.44 393 ILE A CA 1
ATOM 3157 C C . ILE A 1 393 ? -43.404 -9.768 44.219 1.00 90.44 393 ILE A C 1
ATOM 3159 O O . ILE A 1 393 ? -43.117 -9.376 45.352 1.00 90.44 393 ILE A O 1
ATOM 3163 N N . ASN A 1 394 ? -44.655 -9.761 43.770 1.00 88.94 394 ASN A N 1
ATOM 3164 C CA . ASN A 1 394 ? -45.786 -9.219 44.522 1.00 88.94 394 ASN A CA 1
ATOM 3165 C C . ASN A 1 394 ? -46.470 -10.303 45.379 1.00 88.94 394 ASN A C 1
ATOM 3167 O O . ASN A 1 394 ? -47.248 -11.111 44.871 1.00 88.94 394 ASN A O 1
ATOM 3171 N N . GLY A 1 395 ? -46.216 -10.306 46.694 1.00 88.81 395 GLY A N 1
ATOM 3172 C CA . GLY A 1 395 ? -46.794 -11.277 47.631 1.00 88.81 395 GLY A CA 1
ATOM 3173 C C . GLY A 1 395 ? -48.329 -11.350 47.609 1.00 88.81 395 GLY A C 1
ATOM 3174 O O . GLY A 1 395 ? -48.872 -12.451 47.512 1.00 88.81 395 GLY A O 1
ATOM 3175 N N . PRO A 1 396 ? -49.061 -10.220 47.626 1.00 89.50 396 PRO A N 1
ATOM 3176 C CA . PRO A 1 396 ? -50.513 -10.199 47.454 1.00 89.50 396 PRO A CA 1
ATOM 3177 C C . PRO A 1 396 ? -51.026 -10.868 46.173 1.00 89.50 396 PRO A C 1
ATOM 3179 O O . PRO A 1 396 ? -52.090 -11.486 46.205 1.00 89.50 396 PRO A O 1
ATOM 3182 N N . ALA A 1 397 ? -50.296 -10.758 45.058 1.00 88.81 397 ALA A N 1
ATOM 3183 C CA . ALA A 1 397 ? -50.679 -11.389 43.793 1.00 88.81 397 ALA A CA 1
ATOM 3184 C C . ALA A 1 397 ? -50.460 -12.914 43.811 1.00 88.81 397 ALA A C 1
ATOM 3186 O O . ALA A 1 397 ? -51.281 -13.650 43.263 1.00 88.81 397 ALA A O 1
ATOM 3187 N N . ILE A 1 398 ? -49.417 -13.391 44.502 1.00 88.00 398 ILE A N 1
ATOM 3188 C CA . ILE A 1 398 ? -49.193 -14.821 44.781 1.00 88.00 398 ILE A CA 1
ATOM 3189 C C . ILE A 1 398 ? -50.297 -15.375 45.697 1.00 88.00 398 ILE A C 1
ATOM 3191 O O . ILE A 1 398 ? -50.936 -16.387 45.394 1.00 88.00 398 ILE A O 1
ATOM 3195 N N . GLY A 1 399 ? -50.541 -14.695 46.818 1.00 87.06 399 GLY A N 1
ATOM 3196 C CA . GLY A 1 399 ? -51.542 -15.060 47.814 1.00 87.06 399 GLY A CA 1
ATOM 3197 C C . GLY A 1 399 ? -51.200 -16.303 48.651 1.00 87.06 399 GLY A C 1
ATOM 3198 O O . GLY A 1 399 ? -50.139 -16.915 48.552 1.00 87.06 399 GLY A O 1
ATOM 3199 N N . HIS A 1 400 ? -52.150 -16.715 49.493 1.00 88.12 400 HIS A N 1
ATOM 3200 C CA . HIS A 1 400 ? -51.949 -17.796 50.469 1.00 88.12 400 HIS A CA 1
ATOM 3201 C C . HIS A 1 400 ? -52.165 -19.215 49.926 1.00 88.12 400 HIS A C 1
ATOM 3203 O O . HIS A 1 400 ? -51.991 -20.181 50.665 1.00 88.12 400 HIS A O 1
ATOM 3209 N N . ARG A 1 401 ? -52.607 -19.371 48.673 1.00 83.38 401 ARG A N 1
ATOM 3210 C CA . ARG A 1 401 ? -52.949 -20.690 48.103 1.00 83.38 401 ARG A CA 1
ATOM 3211 C C . ARG A 1 401 ? -51.813 -21.332 47.315 1.00 83.38 401 ARG A C 1
ATOM 3213 O O . ARG A 1 401 ? -51.888 -22.521 47.044 1.00 83.38 401 ARG A O 1
ATOM 3220 N N . VAL A 1 402 ? -50.804 -20.555 46.936 1.00 84.88 402 VAL A N 1
ATOM 3221 C CA . VAL A 1 402 ? -49.637 -21.052 46.205 1.00 84.88 402 VAL A CA 1
ATOM 3222 C C . VAL A 1 402 ? -48.623 -21.575 47.213 1.00 84.88 402 VAL A C 1
ATOM 3224 O O . VAL A 1 402 ? -48.185 -20.827 48.085 1.00 84.88 402 VAL A O 1
ATOM 3227 N N . THR A 1 403 ? -48.270 -22.853 47.105 1.00 85.38 403 THR A N 1
ATOM 3228 C CA . THR A 1 403 ? -47.299 -23.538 47.978 1.00 85.38 403 THR A CA 1
ATOM 3229 C C . THR A 1 403 ? -46.049 -23.989 47.218 1.00 85.38 403 THR A C 1
ATOM 3231 O O . THR A 1 403 ? -45.035 -24.323 47.833 1.00 85.38 403 THR A O 1
ATOM 3234 N N . SER A 1 404 ? -46.079 -23.969 45.882 1.00 83.56 404 SER A N 1
ATOM 3235 C CA . SER A 1 404 ? -44.988 -24.407 45.013 1.00 83.56 404 SER A CA 1
ATOM 3236 C C . SER A 1 404 ? -44.473 -23.299 44.087 1.00 83.56 404 SER A C 1
ATOM 3238 O O . SER A 1 404 ? -45.036 -22.209 44.022 1.00 83.56 404 SER A O 1
ATOM 3240 N N . LEU A 1 405 ? -43.358 -23.588 43.409 1.00 82.38 405 LEU A N 1
ATOM 3241 C CA . LEU A 1 405 ? -42.742 -22.723 42.395 1.00 82.38 405 LEU A CA 1
ATOM 3242 C C . LEU A 1 405 ? -43.100 -23.178 40.973 1.00 82.38 405 LEU A C 1
ATOM 3244 O O . LEU A 1 405 ? -42.487 -22.733 40.007 1.00 82.38 405 LEU A O 1
ATOM 3248 N N . ASP A 1 406 ? -44.094 -24.061 40.848 1.00 83.12 406 ASP A N 1
ATOM 3249 C CA . ASP A 1 406 ? -44.613 -24.509 39.564 1.00 83.12 406 ASP A CA 1
ATOM 3250 C C . ASP A 1 406 ? -45.717 -23.539 39.093 1.00 83.12 406 ASP A C 1
ATOM 3252 O O . ASP A 1 406 ? -46.770 -23.438 39.737 1.00 83.12 406 ASP A O 1
ATOM 3256 N N . PRO A 1 407 ? -45.530 -22.827 37.962 1.00 84.56 407 PRO A N 1
ATOM 3257 C CA . PRO A 1 407 ? -46.546 -21.934 37.402 1.00 84.56 407 PRO A CA 1
ATOM 3258 C C . PRO A 1 407 ? -47.887 -22.624 37.103 1.00 84.56 407 PRO A C 1
ATOM 3260 O O . PRO A 1 407 ? -48.943 -21.975 37.071 1.00 84.56 407 PRO A O 1
ATOM 3263 N N . THR A 1 408 ? -47.876 -23.937 36.857 1.00 84.19 408 THR A N 1
ATOM 3264 C CA . THR A 1 408 ? -49.080 -24.707 36.524 1.00 84.19 408 THR A CA 1
ATOM 3265 C C . THR A 1 408 ? -49.992 -24.914 37.734 1.00 84.19 408 THR A C 1
ATOM 3267 O O . THR A 1 408 ? -51.213 -24.949 37.567 1.00 84.19 408 THR A O 1
ATOM 3270 N N . GLU A 1 409 ? -49.432 -24.928 38.946 1.00 81.00 409 GLU A N 1
ATOM 3271 C CA . GLU A 1 409 ? -50.162 -25.079 40.212 1.00 81.00 409 GLU A CA 1
ATOM 3272 C C . GLU A 1 409 ? -50.725 -23.746 40.747 1.00 81.00 409 GLU A C 1
ATOM 3274 O O . GLU A 1 409 ? -51.462 -23.711 41.738 1.00 81.00 409 GLU A O 1
ATOM 3279 N N . ALA A 1 410 ? -50.425 -22.625 40.082 1.00 84.75 410 ALA A N 1
ATOM 3280 C CA . ALA A 1 410 ? -50.900 -21.309 40.486 1.00 84.75 410 ALA A CA 1
ATOM 3281 C C . ALA A 1 410 ? -52.424 -21.155 40.314 1.00 84.75 410 ALA A C 1
ATOM 3283 O O . ALA A 1 410 ? -53.000 -21.401 39.252 1.00 84.75 410 ALA A O 1
ATOM 3284 N N . SER A 1 411 ? -53.083 -20.669 41.371 1.00 78.25 411 SER A N 1
ATOM 3285 C CA . SER A 1 411 ? -54.552 -20.583 41.453 1.00 78.25 411 SER A CA 1
ATOM 3286 C C . SER A 1 411 ? -55.205 -19.522 40.554 1.00 78.25 411 SER A C 1
ATOM 3288 O O . SER A 1 411 ? -56.419 -19.555 40.351 1.00 78.25 411 SER A O 1
ATOM 3290 N N . ASN A 1 412 ? -54.435 -18.557 40.046 1.00 86.50 412 ASN A N 1
ATOM 3291 C CA . ASN A 1 412 ? -54.919 -17.488 39.175 1.00 86.50 412 ASN A CA 1
ATOM 3292 C C . ASN A 1 412 ? -53.792 -16.961 38.267 1.00 86.50 412 ASN A C 1
ATOM 3294 O O . ASN A 1 412 ? -52.617 -17.229 38.512 1.00 86.50 412 ASN A O 1
ATOM 3298 N N . ALA A 1 413 ? -54.156 -16.210 37.222 1.00 86.25 413 ALA A N 1
ATOM 3299 C CA . ALA A 1 413 ? -53.206 -15.707 36.226 1.00 86.25 413 ALA A CA 1
ATOM 3300 C C . ALA A 1 413 ? -52.142 -14.762 36.815 1.00 86.25 413 ALA A C 1
ATOM 3302 O O . ALA A 1 413 ? -50.987 -14.856 36.421 1.00 86.25 413 ALA A O 1
ATOM 3303 N N . GLY A 1 414 ? -52.501 -13.915 37.787 1.00 86.38 414 GLY A N 1
ATOM 3304 C CA . GLY A 1 414 ? -51.543 -13.017 38.442 1.00 86.38 414 GLY A CA 1
ATOM 3305 C C . GLY A 1 414 ? -50.529 -13.774 39.300 1.00 86.38 414 GLY A C 1
ATOM 3306 O O . GLY A 1 414 ? -49.336 -13.514 39.225 1.00 86.38 414 GLY A O 1
ATOM 3307 N N . ALA A 1 415 ? -50.979 -14.780 40.050 1.00 87.19 415 ALA A N 1
ATOM 3308 C CA . ALA A 1 415 ? -50.094 -15.663 40.802 1.00 87.19 415 ALA A CA 1
ATOM 3309 C C . ALA A 1 415 ? -49.152 -16.445 39.875 1.00 87.19 415 ALA A C 1
ATOM 3311 O O . ALA A 1 415 ? -47.982 -16.617 40.201 1.00 87.19 415 ALA A O 1
ATOM 3312 N N . ARG A 1 416 ? -49.647 -16.894 38.712 1.00 87.94 416 ARG A N 1
ATOM 3313 C CA . ARG A 1 416 ? -48.828 -17.578 37.705 1.00 87.94 416 ARG A CA 1
ATOM 3314 C C . ARG A 1 416 ? -47.723 -16.672 37.171 1.00 87.94 416 ARG A C 1
ATOM 3316 O O . ARG A 1 416 ? -46.574 -17.089 37.155 1.00 87.94 416 ARG A O 1
ATOM 3323 N N . GLU A 1 417 ? -48.066 -15.445 36.794 1.00 86.94 417 GLU A N 1
ATOM 3324 C CA . GLU A 1 417 ? -47.113 -14.462 36.268 1.00 86.94 417 GLU A CA 1
ATOM 3325 C C . GLU A 1 417 ? -46.005 -14.139 37.286 1.00 86.94 417 GLU A C 1
ATOM 3327 O O . GLU A 1 417 ? -44.829 -14.081 36.933 1.00 86.94 417 GLU A O 1
ATOM 3332 N N . GLU A 1 418 ? -46.344 -14.011 38.573 1.00 89.56 418 GLU A N 1
ATOM 3333 C CA . GLU A 1 418 ? -45.354 -13.787 39.637 1.00 89.56 418 GLU A CA 1
ATOM 3334 C C . GLU A 1 418 ? -44.446 -15.007 39.878 1.00 89.56 418 GLU A C 1
ATOM 3336 O O . GLU A 1 418 ? -43.254 -14.838 40.141 1.00 89.56 418 GLU A O 1
ATOM 3341 N N . VAL A 1 419 ? -44.969 -16.234 39.753 1.00 88.12 419 VAL A N 1
ATOM 3342 C CA . VAL A 1 419 ? -44.161 -17.465 39.839 1.00 88.12 419 VAL A CA 1
ATOM 3343 C C . VAL A 1 419 ? -43.251 -17.620 38.614 1.00 88.12 419 VAL A C 1
ATOM 3345 O O . VAL A 1 419 ? -42.077 -17.943 38.769 1.00 88.12 419 VAL A O 1
ATOM 3348 N N . GLU A 1 420 ? -43.728 -17.316 37.405 1.00 87.56 420 GLU A N 1
ATOM 3349 C CA . GLU A 1 420 ? -42.901 -17.305 36.185 1.00 87.56 420 GLU A CA 1
ATOM 3350 C C . GLU A 1 420 ? -41.772 -16.272 36.284 1.00 87.56 420 GLU A C 1
ATOM 3352 O O . GLU A 1 420 ? -40.615 -16.567 35.979 1.00 87.56 420 GLU A O 1
ATOM 3357 N N . LYS A 1 421 ? -42.085 -15.072 36.781 1.00 87.62 421 LYS A N 1
ATOM 3358 C CA . LYS A 1 421 ? -41.106 -14.011 37.029 1.00 87.62 421 LYS A CA 1
ATOM 3359 C C . LYS A 1 421 ? -40.053 -14.422 38.056 1.00 87.62 421 LYS A C 1
ATOM 3361 O O . LYS A 1 421 ? -38.875 -14.098 37.905 1.00 87.62 421 LYS A O 1
ATOM 3366 N N . LEU A 1 422 ? -40.466 -15.139 39.095 1.00 87.38 422 LEU A N 1
ATOM 3367 C CA . LEU A 1 422 ? -39.563 -15.691 40.093 1.00 87.38 422 LEU A CA 1
ATOM 3368 C C . LEU A 1 422 ? -38.654 -16.778 39.498 1.00 87.38 422 LEU A C 1
ATOM 3370 O O . LEU A 1 422 ? -37.450 -16.739 39.741 1.00 87.38 422 LEU A O 1
ATOM 3374 N N . ASN A 1 423 ? -39.188 -17.686 38.678 1.00 85.75 423 ASN A N 1
ATOM 3375 C CA . ASN A 1 423 ? -38.393 -18.719 38.005 1.00 85.75 423 ASN A CA 1
ATOM 3376 C C . ASN A 1 423 ? -37.377 -18.109 37.035 1.00 85.75 423 ASN A C 1
ATOM 3378 O O . ASN A 1 423 ? -36.211 -18.491 37.069 1.00 85.75 423 ASN A O 1
ATOM 3382 N N . LEU A 1 424 ? -37.763 -17.079 36.274 1.00 83.06 424 LEU A N 1
ATOM 3383 C CA . LEU A 1 424 ? -36.830 -16.315 35.441 1.00 83.06 424 LEU A CA 1
ATOM 3384 C C . LEU A 1 424 ? -35.677 -15.733 36.275 1.00 83.06 424 LEU A C 1
ATOM 3386 O O . LEU A 1 424 ? -34.521 -15.780 35.865 1.00 83.06 424 LEU A O 1
ATOM 3390 N N . ALA A 1 425 ? -35.971 -15.216 37.472 1.00 84.38 425 ALA A N 1
ATOM 3391 C CA . ALA A 1 425 ? -34.954 -14.678 38.375 1.00 84.38 425 ALA A CA 1
ATOM 3392 C C . ALA A 1 425 ? -33.951 -15.747 38.831 1.00 84.38 425 ALA A C 1
ATOM 3394 O O . ALA A 1 425 ? -32.762 -15.457 38.967 1.00 84.38 425 ALA A O 1
ATOM 3395 N N . LEU A 1 426 ? -34.438 -16.967 39.070 1.00 82.31 426 LEU A N 1
ATOM 3396 C CA . LEU A 1 426 ? -33.624 -18.114 39.467 1.00 82.31 426 LEU A CA 1
ATOM 3397 C C . LEU A 1 426 ? -32.786 -18.645 38.295 1.00 82.31 426 LEU A C 1
ATOM 3399 O O . LEU A 1 426 ? -31.607 -18.931 38.488 1.00 82.31 426 LEU A O 1
ATOM 3403 N N . GLU A 1 427 ? -33.346 -18.706 37.084 1.00 80.81 427 GLU A N 1
ATOM 3404 C CA . GLU A 1 427 ? -32.628 -19.110 35.864 1.00 80.81 427 GLU A CA 1
ATOM 3405 C C . GLU A 1 427 ? -31.494 -18.149 35.498 1.00 80.81 427 GLU A C 1
ATOM 3407 O O . GLU A 1 427 ? -30.434 -18.575 35.038 1.00 80.81 427 GLU A O 1
ATOM 3412 N N . MET A 1 428 ? -31.692 -16.847 35.725 1.00 78.25 428 MET A N 1
ATOM 3413 C CA . MET A 1 428 ? -30.655 -15.838 35.507 1.00 78.25 428 MET A CA 1
ATOM 3414 C C . MET A 1 428 ? -29.415 -16.074 36.384 1.00 78.25 428 MET A C 1
ATOM 3416 O O . MET A 1 428 ? -28.314 -15.724 35.959 1.00 78.25 428 MET A O 1
ATOM 3420 N N . GLY A 1 429 ? -29.584 -16.692 37.563 1.00 69.44 429 GLY A N 1
ATOM 3421 C CA . GLY A 1 429 ? -28.537 -17.281 38.412 1.00 69.44 429 GLY A CA 1
ATOM 3422 C C . GLY A 1 429 ? -27.591 -16.300 39.115 1.00 69.44 429 GLY A C 1
ATOM 3423 O O . GLY A 1 429 ? -27.372 -16.410 40.320 1.00 69.44 429 GLY A O 1
ATOM 3424 N N . ASP A 1 430 ? -27.061 -15.319 38.386 1.00 71.50 430 ASP A N 1
ATOM 3425 C CA . ASP A 1 430 ? -26.079 -14.345 38.852 1.00 71.50 430 ASP A CA 1
ATOM 3426 C C . ASP A 1 430 ? -26.575 -12.905 38.656 1.00 71.50 430 ASP A C 1
ATOM 3428 O O . ASP A 1 430 ? -27.276 -12.575 37.700 1.00 71.50 430 ASP A O 1
ATOM 3432 N N . ASN A 1 431 ? -26.139 -12.005 39.544 1.00 75.69 431 ASN A N 1
ATOM 3433 C CA . ASN A 1 431 ? -26.369 -10.558 39.439 1.00 75.69 431 ASN A CA 1
ATOM 3434 C C . ASN A 1 431 ? -27.860 -10.132 39.469 1.00 75.69 431 ASN A C 1
ATOM 3436 O O . ASN A 1 431 ? -28.232 -9.100 38.900 1.00 75.69 431 ASN A O 1
ATOM 3440 N N . VAL A 1 432 ? -28.703 -10.905 40.167 1.00 83.75 432 VAL A N 1
ATOM 3441 C CA . VAL A 1 432 ? -30.135 -10.640 40.396 1.00 83.75 432 VAL A CA 1
ATOM 3442 C C . VAL A 1 432 ? -30.422 -10.454 41.889 1.00 83.75 432 VAL A C 1
ATOM 3444 O O . VAL A 1 432 ? -29.910 -11.187 42.731 1.00 83.75 432 VAL A O 1
ATOM 3447 N N . MET A 1 433 ? -31.270 -9.481 42.220 1.00 86.69 433 MET A N 1
ATOM 3448 C CA . MET A 1 433 ? -31.855 -9.268 43.542 1.00 86.69 433 MET A CA 1
ATOM 3449 C C . MET A 1 433 ? -33.338 -9.645 43.495 1.00 86.69 433 MET A C 1
ATOM 3451 O O . MET A 1 433 ? -34.135 -8.944 42.868 1.00 86.69 433 MET A O 1
ATOM 3455 N N . ILE A 1 434 ? -33.708 -10.734 44.172 1.00 88.69 434 ILE A N 1
ATOM 3456 C CA . ILE A 1 434 ? -35.106 -11.153 44.334 1.00 88.69 434 ILE A CA 1
ATOM 3457 C C . ILE A 1 434 ? -35.700 -10.406 45.530 1.00 88.69 434 ILE A C 1
ATOM 3459 O O . ILE A 1 434 ? -35.213 -10.530 46.653 1.00 88.69 434 ILE A O 1
ATOM 3463 N N . TYR A 1 435 ? -36.755 -9.629 45.292 1.00 90.12 435 TYR A N 1
ATOM 3464 C CA . TYR A 1 435 ? -37.461 -8.867 46.318 1.00 90.12 435 TYR A CA 1
ATOM 3465 C C . TYR A 1 435 ? -38.909 -9.340 46.419 1.00 90.12 435 TYR A C 1
ATOM 3467 O O . TYR A 1 435 ? -39.736 -9.000 45.574 1.00 90.12 435 TYR A O 1
ATOM 3475 N N . LEU A 1 436 ? -39.209 -10.120 47.458 1.00 90.12 436 LEU A N 1
ATOM 3476 C CA . LEU A 1 436 ? -40.567 -10.551 47.782 1.00 90.12 436 LEU A CA 1
ATOM 3477 C C . LEU A 1 436 ? -41.258 -9.455 48.610 1.00 90.12 436 LEU A C 1
ATOM 3479 O O . LEU A 1 436 ? -40.923 -9.250 49.778 1.00 90.12 436 LEU A O 1
ATOM 3483 N N . ASP A 1 437 ? -42.183 -8.722 47.993 1.00 89.75 437 ASP A N 1
ATOM 3484 C CA . ASP A 1 437 ? -42.934 -7.653 48.654 1.00 89.75 437 ASP A CA 1
ATOM 3485 C C . ASP A 1 437 ? -44.122 -8.227 49.432 1.00 89.75 437 ASP A C 1
ATOM 3487 O O . ASP A 1 437 ? -44.713 -9.223 49.016 1.00 89.75 437 ASP A O 1
ATOM 3491 N N . ASP A 1 438 ? -44.492 -7.580 50.539 1.00 88.75 438 ASP A N 1
ATOM 3492 C CA . ASP A 1 438 ? -45.709 -7.902 51.294 1.00 88.75 438 ASP A CA 1
ATOM 3493 C C . ASP A 1 438 ? -45.874 -9.407 51.634 1.00 88.75 438 ASP A C 1
ATOM 3495 O O . ASP A 1 438 ? -46.949 -10.003 51.503 1.00 88.75 438 ASP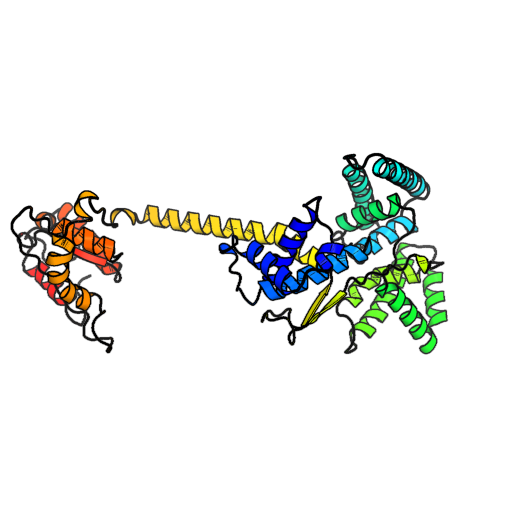 A O 1
ATOM 3499 N N . ILE A 1 439 ? -44.787 -10.030 52.115 1.00 89.19 439 ILE A N 1
ATOM 3500 C CA . ILE A 1 439 ? -44.692 -11.476 52.400 1.00 89.19 439 ILE A CA 1
ATOM 3501 C C . ILE A 1 439 ? -45.763 -12.012 53.357 1.00 89.19 439 ILE A C 1
ATOM 3503 O O . ILE A 1 439 ? -46.037 -13.209 53.361 1.00 89.19 439 ILE A O 1
ATOM 3507 N N . GLN A 1 440 ? -46.390 -11.146 54.158 1.00 87.44 440 GLN A N 1
ATOM 3508 C CA . GLN A 1 440 ? -47.496 -11.513 55.040 1.00 87.44 440 GLN A CA 1
ATOM 3509 C C . GLN A 1 440 ? -48.722 -12.050 54.286 1.00 87.44 440 GLN A C 1
ATOM 3511 O O . GLN A 1 440 ? -49.583 -12.657 54.913 1.00 87.44 440 GLN A O 1
ATOM 3516 N N . HIS A 1 441 ? -48.805 -11.835 52.969 1.00 89.12 441 HIS A N 1
ATOM 3517 C CA . HIS A 1 441 ? -49.866 -12.355 52.103 1.00 89.12 441 HIS A CA 1
ATOM 3518 C C . HIS A 1 441 ? -49.505 -13.682 51.413 1.00 89.12 441 HIS A C 1
ATOM 3520 O O . HIS A 1 441 ? -50.341 -14.248 50.709 1.00 89.12 441 HIS A O 1
ATOM 3526 N N . CYS A 1 442 ? -48.288 -14.195 51.615 1.00 88.50 442 CYS A N 1
ATOM 3527 C CA . CYS A 1 442 ? -47.828 -15.457 51.040 1.00 88.50 442 CYS A CA 1
ATOM 3528 C C . CYS A 1 442 ? -48.174 -16.657 51.936 1.00 88.50 442 CYS A C 1
ATOM 3530 O O . CYS A 1 442 ? -48.464 -16.525 53.130 1.00 88.50 442 CYS A O 1
ATOM 3532 N N . ASN A 1 443 ? -48.128 -17.864 51.370 1.00 89.94 443 ASN A N 1
ATOM 3533 C CA . ASN A 1 443 ? -48.219 -19.097 52.149 1.00 89.94 443 ASN A CA 1
ATOM 3534 C C . ASN A 1 443 ? -46.889 -19.386 52.891 1.00 89.94 443 ASN A C 1
ATOM 3536 O O . ASN A 1 443 ? -45.827 -19.282 52.271 1.00 89.94 443 ASN A O 1
ATOM 3540 N N . PRO A 1 444 ? -46.910 -19.793 54.176 1.00 89.00 444 PRO A N 1
ATOM 3541 C CA . PRO A 1 444 ? -45.702 -20.194 54.902 1.00 89.00 444 PRO A CA 1
ATOM 3542 C C . PRO A 1 444 ? -44.882 -21.309 54.229 1.00 89.00 444 PRO A C 1
ATOM 3544 O O . PRO A 1 444 ? -43.656 -21.241 54.250 1.00 89.00 444 PRO A O 1
ATOM 3547 N N . GLU A 1 445 ? -45.530 -22.294 53.598 1.00 86.44 445 GLU A N 1
ATOM 3548 C CA . GLU A 1 445 ? -44.860 -23.387 52.875 1.00 86.44 445 GLU A CA 1
ATOM 3549 C C . GLU A 1 445 ? -44.078 -22.868 51.663 1.00 86.44 445 GLU A C 1
ATOM 3551 O O . GLU A 1 445 ? -42.954 -23.301 51.413 1.00 86.44 445 GLU A O 1
ATOM 3556 N N . LEU A 1 446 ? -44.628 -21.881 50.949 1.00 86.06 446 LEU A N 1
ATOM 3557 C CA . LEU A 1 446 ? -43.923 -21.219 49.853 1.00 86.06 446 LEU A CA 1
ATOM 3558 C C . LEU A 1 446 ? -42.705 -20.448 50.377 1.00 86.06 446 LEU A C 1
ATOM 3560 O O . LEU A 1 446 ? -41.614 -20.571 49.824 1.00 86.06 446 LEU A O 1
ATOM 3564 N N . LEU A 1 447 ? -42.870 -19.683 51.463 1.00 86.38 447 LEU A N 1
ATOM 3565 C CA . LEU A 1 447 ? -41.783 -18.910 52.075 1.00 86.38 447 LEU A CA 1
ATOM 3566 C C . LEU A 1 447 ? -40.647 -19.807 52.584 1.00 86.38 447 LEU A C 1
ATOM 3568 O O . LEU A 1 447 ? -39.480 -19.425 52.498 1.00 86.38 447 LEU A O 1
ATOM 3572 N N . GLN A 1 448 ? -40.963 -21.015 53.056 1.00 84.38 448 GLN A N 1
ATOM 3573 C CA . GLN A 1 448 ? -39.965 -21.983 53.506 1.00 84.38 448 GLN A CA 1
ATOM 3574 C C . GLN A 1 448 ? -38.969 -22.353 52.395 1.00 84.38 448 GLN A C 1
ATOM 3576 O O . GLN A 1 448 ? -37.785 -22.536 52.682 1.00 84.38 448 GLN A O 1
ATOM 3581 N N . LYS A 1 449 ? -39.398 -22.371 51.125 1.00 80.56 449 LYS A N 1
ATOM 3582 C CA . LYS A 1 449 ? -38.514 -22.643 49.977 1.00 80.56 449 LYS A CA 1
ATOM 3583 C C . LYS A 1 449 ? -37.448 -21.562 49.768 1.00 80.56 449 LYS A C 1
ATOM 3585 O O . LYS A 1 449 ? -36.370 -21.844 49.253 1.00 80.56 449 LYS A O 1
ATOM 3590 N N . PHE A 1 450 ? -37.703 -20.329 50.203 1.00 77.50 450 PHE A N 1
ATOM 3591 C CA . PHE A 1 450 ? -36.715 -19.249 50.123 1.00 77.50 450 PHE A CA 1
ATOM 3592 C C . PHE A 1 450 ? -35.657 -19.344 51.218 1.00 77.50 450 PHE A C 1
ATOM 3594 O O . PHE A 1 450 ? -34.531 -18.899 51.019 1.00 77.50 450 PHE A O 1
ATOM 3601 N N . ILE A 1 451 ? -35.977 -19.974 52.352 1.00 74.56 451 ILE A N 1
ATOM 3602 C CA . ILE A 1 451 ? -35.004 -20.197 53.427 1.00 74.56 451 ILE A CA 1
ATOM 3603 C C . ILE A 1 451 ? -33.868 -21.100 52.923 1.00 74.56 451 ILE A C 1
ATOM 3605 O O . ILE A 1 451 ? -32.705 -20.808 53.188 1.00 74.56 451 ILE A O 1
ATOM 3609 N N . SER A 1 452 ? -34.177 -22.124 52.117 1.00 70.38 452 SER A N 1
ATOM 3610 C CA . SER A 1 452 ? -33.163 -22.991 51.495 1.00 70.38 452 SER A CA 1
ATOM 3611 C C . SER A 1 452 ? -32.324 -22.3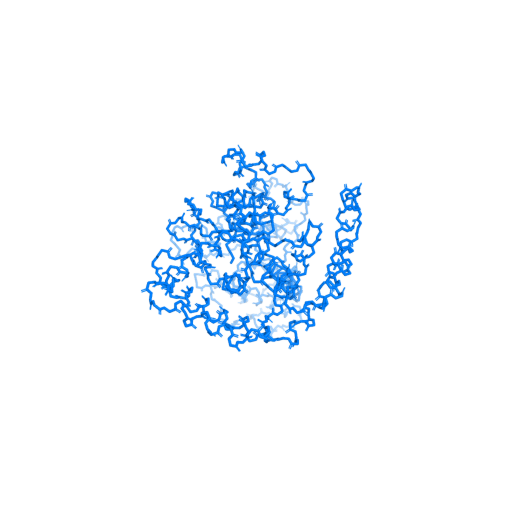01 50.409 1.00 70.38 452 SER A C 1
ATOM 3613 O O . SER A 1 452 ? -31.166 -22.672 50.221 1.00 70.38 452 SER A O 1
ATOM 3615 N N . LEU A 1 453 ? -32.843 -21.264 49.732 1.00 69.06 453 LEU A N 1
ATOM 3616 C CA . LEU A 1 453 ? -32.040 -20.432 48.812 1.00 69.06 453 LEU A CA 1
ATOM 3617 C C . LEU A 1 453 ? -31.008 -19.574 49.541 1.00 69.06 453 LEU A C 1
ATOM 3619 O O . LEU A 1 453 ? -29.983 -19.226 48.960 1.00 69.06 453 LEU A O 1
ATOM 3623 N N . CYS A 1 454 ? -31.291 -19.210 50.788 1.00 66.69 454 CYS A N 1
ATOM 3624 C CA . CYS A 1 454 ? -30.442 -18.343 51.597 1.00 66.69 454 CYS A CA 1
ATOM 3625 C C . CYS A 1 454 ? -29.347 -19.102 52.365 1.00 66.69 454 CYS A C 1
ATOM 3627 O O . CYS A 1 454 ? -28.514 -18.452 53.002 1.00 66.69 454 CYS A O 1
ATOM 3629 N N . ASP A 1 455 ? -29.351 -20.438 52.306 1.00 65.50 455 ASP A N 1
ATOM 3630 C CA . ASP A 1 455 ? -28.357 -21.327 52.919 1.00 65.50 455 ASP A CA 1
ATOM 3631 C C . ASP A 1 455 ? -27.182 -21.625 51.954 1.00 65.50 455 ASP A C 1
ATOM 3633 O O . ASP A 1 455 ? -27.271 -21.382 50.748 1.00 65.50 455 ASP A O 1
ATOM 3637 N N . ALA A 1 456 ? -26.075 -22.185 52.462 1.00 56.53 456 ALA A N 1
ATOM 3638 C CA . ALA A 1 456 ? -24.810 -22.438 51.744 1.00 56.53 456 ALA A CA 1
ATOM 3639 C C . ALA A 1 456 ? -24.993 -23.104 50.381 1.00 56.53 456 ALA A C 1
ATOM 3641 O O . ALA A 1 456 ? -24.186 -22.915 49.471 1.00 56.53 456 ALA A O 1
ATOM 3642 N N . GLN A 1 457 ? -26.002 -23.967 50.281 1.00 57.22 457 GLN A N 1
ATOM 3643 C CA . GLN A 1 457 ? -26.196 -24.828 49.129 1.00 57.22 457 GLN A CA 1
ATOM 3644 C C . GLN A 1 457 ? -26.882 -24.109 47.963 1.00 57.22 457 GLN A C 1
ATOM 3646 O O . GLN A 1 457 ? -26.731 -24.591 46.843 1.00 57.22 457 GLN A O 1
ATOM 3651 N N . ARG A 1 458 ? -27.596 -22.989 48.200 1.00 65.31 458 ARG A N 1
ATOM 3652 C CA . ARG A 1 458 ? -28.408 -22.250 47.207 1.00 65.31 458 ARG A CA 1
ATOM 3653 C C . ARG A 1 458 ? -29.179 -23.176 46.256 1.00 65.31 458 ARG A C 1
ATOM 3655 O O . ARG A 1 458 ? -29.127 -23.024 45.038 1.00 65.31 458 ARG A O 1
ATOM 3662 N N . LYS A 1 459 ? -29.858 -24.180 46.813 1.00 62.16 459 LYS A N 1
ATOM 3663 C CA . LYS A 1 459 ? -30.660 -25.142 46.049 1.00 62.16 459 LYS A CA 1
ATOM 3664 C C . LYS A 1 459 ? -32.117 -25.044 46.458 1.00 62.16 459 LYS A C 1
ATOM 3666 O O . LYS A 1 459 ? -32.435 -24.966 47.641 1.00 62.16 459 LYS A O 1
ATOM 3671 N N . ILE A 1 460 ? -32.982 -25.095 45.458 1.00 64.25 460 ILE A N 1
ATOM 3672 C CA . ILE A 1 460 ? -34.412 -25.319 45.612 1.00 64.25 460 ILE A CA 1
ATOM 3673 C C . ILE A 1 460 ? -34.753 -26.618 44.896 1.00 64.25 460 ILE A C 1
ATOM 3675 O O . ILE A 1 460 ? -34.302 -26.846 43.777 1.00 64.25 460 ILE A O 1
ATOM 3679 N N . GLU A 1 461 ? -35.539 -27.468 45.548 1.00 53.25 461 GLU A N 1
ATOM 3680 C CA . GLU A 1 461 ? -36.142 -28.631 44.903 1.00 53.25 461 GLU A CA 1
ATOM 3681 C C . GLU A 1 461 ? -37.452 -28.212 44.215 1.00 53.25 461 GLU A C 1
ATOM 3683 O O . GLU A 1 461 ? -38.317 -27.585 44.837 1.00 53.25 461 GLU A O 1
ATOM 3688 N N . GLY A 1 462 ? -37.596 -28.571 42.933 1.00 53.72 462 GLY A N 1
ATOM 3689 C CA . GLY A 1 462 ? -38.816 -28.341 42.148 1.00 53.72 462 GLY A CA 1
ATOM 3690 C C . GLY A 1 462 ? -38.850 -27.056 41.310 1.00 53.72 462 GLY A C 1
ATOM 3691 O O . GLY A 1 462 ? -39.939 -26.515 41.131 1.00 53.72 462 GLY A O 1
ATOM 3692 N N . VAL A 1 463 ? -37.695 -26.578 40.830 1.00 48.97 463 VAL A N 1
ATOM 3693 C CA . VAL A 1 463 ? -37.563 -25.610 39.719 1.00 48.97 463 VAL A CA 1
ATOM 3694 C C . VAL A 1 463 ? -36.826 -26.289 38.575 1.00 48.97 463 VAL A C 1
ATOM 3696 O O . VAL A 1 463 ? -35.856 -27.025 38.883 1.00 48.97 463 VAL A O 1
#

Secondary structure (DSSP, 8-state):
--HHHHHHHHHHHHHHHSTT--HHHHTTS-HHHHHHHHHHHHTT-GGG---TTTHHHHHHHHHHHHHHHHHH-GGGGS-HHHHHHHHHIIIIIS-HHHHHHHHHHHHHHHHHHHH-TT---HHHHHHHHHHHHHHHHHHH--S-GGGHHHHHHHHHHHHTT-S---B-HHHHHHHHHHHHHHHHTT-HHHHHHHHHHTTT-HHHHHHHHHHHHHHHHHHHHTSTT--TTGGGGHHHHHHHHH-S---GGGB-S--SEEEEE------TTEETTEEEEEHHHHHHHHHHIIIIIHHHHHHHHHHHHHHHHHHHHHTTGGGGS----GGGS--HIIIIIIHHHHHHHHHHHHT-S-SSTTS-----------TTS-HHHHHHHHHHHHT-EEEEEEHHHH-TT--SS-GGG-SSHHHHHHHHHHHHHHHH-SSEEEEEE-GGGS-HHHHHHHHHHTSTT---S--

Sequence (463 aa):
MYRAEYLAYQMLDQLYRDPKFDPAKFAKHEESQLVADVQRFMGPRYQEAYSKGVHDHDAAKMLRALVEMKSTLGLLRFDPRARAMAVVYWRYFAERAQRKLIGAKLRGYGEVSAAFPDAPTQRKYVAQLHNLLEQFVNDAGLFEPTFLTQAAEYLFAELIKGDQFVISRTAADALDAFQLHLKSAGHAERFAASLAAVEKDPPSRFSLARDWAAAFLEKQANTKDASADLLDYVDELAILLISSEIDRQLIGQGRASREITGMVGSHAVIREGKYHLNFNQFIAKLDQFEHHVVPRYQRFVERKKELVEAARYEMRLDEFRPRVLTSFVRNRLIDEVYLPLIGDNLAKQVGVVGEGKRTDLMGLLLLVSPPGYGKTTLMEYVANRLGVIFMKINGPAIGHRVTSLDPTEASNAGAREEVEKLNLALEMGDNVMIYLDDIQHCNPELLQKFISLCDAQRKIEGV